Protein AF-0000000087348255 (afdb_homodimer)

Foldseek 3Di:
DDDPPPPVPDDPDDDFFADDDPVNVVVQVQQALFKKFKAWPDPDDDFDQVQVLVLCCVPLVADSVFKDWDQDDPPTGIMMGGNDSVSSVSCQPPQAQNGDTPNIGMHIDRDDPCPPHDDDDQQKKFKKKKFFDAPVCLDDVNVQVVVRRQAWGWDAKDDALARGMTMTIIRHNDPVSHDQKDKDKAWDPPPPPQPCPPDDPPPPPRPPPPPDPDTDIDITMIGMDTAKMWDQDDDPPPDDPPDCPPDPSSTDIGGADDDHPDGGPDDDDPPPVPDDPQPPSPVPNDDDDPDD/DDDPPPPVPDDPDDDFFADDDPVNVVVQVQQALFKKFKAWPDDDDDFDQVQVLVLCCVPLVADSVFKDWDQDDPPTGIMMGGNDSVSSVSCQPPQAQNGDTPNIGMHIDRDDPCPPHDDDDQQKKFKKKKFFDAPVCLDDVNVQVVVRRQAWGWDAKDDALARGMTMTIIRHNDPVSGDQKDKDKAWDPPPPPPPPPPDDPPPPDDPPPPPDPDTDIDITMIGMDTAKMFDQDDDPPPDDPPDCPDDPSPGDIGGADDDHPDGGPDDDDPPPVPDDPQPPSPVPNDDDDPDD

InterPro domains:
  IPR053253 Sexual differentiation modulator [PTHR33087] (2-284)

Solvent-accessible surface area (backbone atoms only — not comparable to full-atom values): 32099 Å² total; per-residue (Å²): 132,87,55,81,44,37,50,89,64,25,37,70,64,45,72,50,35,42,72,74,48,74,66,28,52,54,45,46,60,62,36,53,59,13,28,31,35,28,32,72,51,74,56,55,74,70,72,48,32,56,54,49,48,49,39,38,32,73,74,66,69,40,56,54,60,42,25,25,30,25,34,30,36,80,91,35,47,30,40,35,38,33,74,44,46,65,60,37,50,47,46,43,72,72,30,38,68,61,38,62,46,87,86,27,36,32,38,51,41,76,50,54,93,66,61,91,42,44,84,48,63,21,50,27,45,31,34,38,33,38,33,45,56,59,72,52,54,74,38,70,70,50,43,33,53,54,32,14,75,56,38,25,44,61,74,43,78,48,84,56,54,42,56,28,45,46,36,34,36,26,36,22,58,49,58,33,65,38,30,28,28,35,35,45,29,33,54,53,78,85,63,78,78,70,74,73,73,77,73,76,86,61,89,64,70,71,75,66,80,70,79,75,71,54,45,53,26,37,32,38,68,25,35,38,41,62,42,32,30,36,41,63,62,79,79,74,63,89,56,84,69,82,69,83,79,77,78,71,79,56,65,40,77,46,75,47,88,73,50,90,96,40,52,58,84,54,78,61,77,68,78,52,89,34,52,72,64,66,64,54,76,44,93,57,11,45,24,62,45,61,77,129,131,87,53,81,44,36,50,89,63,26,37,70,64,46,72,50,36,45,73,73,47,72,66,30,53,54,44,45,60,62,34,53,60,13,29,32,37,27,31,72,50,75,52,67,68,74,71,48,32,57,53,50,47,49,39,36,32,74,74,66,70,39,55,54,60,41,26,26,29,25,34,31,35,79,89,34,46,30,39,35,39,33,74,44,46,64,58,38,50,49,45,45,73,71,31,40,67,62,39,63,46,82,86,27,35,31,38,50,40,75,50,53,93,67,62,90,42,43,84,47,63,21,51,28,44,31,34,39,32,39,33,45,57,57,74,53,54,73,39,70,70,49,44,33,52,53,32,14,76,56,38,26,44,60,74,45,77,49,84,56,55,42,56,29,44,46,37,33,34,26,35,22,58,51,59,33,67,39,29,29,27,36,35,45,28,33,53,54,77,84,63,77,77,69,76,73,72,77,74,75,84,64,86,64,66,70,76,65,80,70,80,74,71,54,45,53,25,38,32,37,70,26,35,37,40,61,42,32,32,36,41,63,63,78,78,76,67,88,58,83,68,81,68,83,79,77,76,75,82,55,64,39,75,45,73,46,87,73,50,92,95,40,53,57,83,55,78,61,76,68,79,51,85,34,49,73,60,66,65,54,76,46,91,55,11,44,26,61,45,61,78,128

Sequence (584 aa):
MWRRGDPELRLEHGRCLLTRTRDMYALEGKLRGHALFTTVQGGRLPVSPAMLLAALESQCSVRSGDVKVEVTSPPADFFVRFRRNEDCTRVVVNYSHVLEVGGETIQFRRWHRGSFCEQSSLPFFTKLSFDGLPQEAWDRAFLGMLVNQLGGELIKCLKPDDRWCISVEAWMKDPNKVPKRYDVELSEPDEPMFCFCPESDDEISPPTPRERTEKRTVVHSIIIHVDWVVDDSPIIPEFPALRDYHDEDTTRLHTYATCNGTVDGTTPPVDQDGGRGFAGPSSQARAGALFYMWRRGDPELRLEHGRCLLTRTRDMYALEGKLRGHALFTTVQGGRLPVSPAMLLAALESQCSVRSGDVKVEVTSPPADFFVRFRRNEDCTRVVVNYSHVLEVGGETIQFRRWHRGSFCEQSSLPFFTKLSFDGLPQEAWDRAFLGMLVNQLGGELIKCLKPDDRWCISVEAWMKDPNKVPKRYDVELSEPDEPMFCFCPESDDEISPPTPRERTEKRTVVHSIIIHVDWVVDDSPIIPEFPALRDYHDEDTTRLHTYATCNGTVDGTTPPVDQDGGRGFAGPSSQARAGALFY

Structure (mmCIF, N/CA/C/O backbone):
data_AF-0000000087348255-model_v1
#
loop_
_entity.id
_entity.type
_entity.pdbx_description
1 polymer 'Uncharacterized protein'
#
loop_
_atom_site.group_PDB
_atom_site.id
_atom_site.type_symbol
_atom_site.label_atom_id
_atom_site.label_alt_id
_atom_site.label_comp_id
_atom_site.label_asym_id
_atom_site.label_entity_id
_atom_site.label_seq_id
_atom_site.pdbx_PDB_ins_code
_atom_site.Cartn_x
_atom_site.Cartn_y
_atom_site.Cartn_z
_atom_site.occupancy
_atom_site.B_iso_or_equiv
_atom_site.auth_seq_id
_atom_site.auth_comp_id
_atom_site.auth_asym_id
_atom_site.auth_atom_id
_atom_site.pdbx_PDB_model_num
ATOM 1 N N . MET A 1 1 ? 27.516 -14.484 14.203 1 68 1 MET A N 1
ATOM 2 C CA . MET A 1 1 ? 26.812 -13.203 14.234 1 68 1 MET A CA 1
ATOM 3 C C . MET A 1 1 ? 25.781 -13.117 13.117 1 68 1 MET A C 1
ATOM 5 O O . MET A 1 1 ? 26.031 -13.57 12 1 68 1 MET A O 1
ATOM 9 N N . TRP A 1 2 ? 24.594 -12.82 13.391 1 81.38 2 TRP A N 1
ATOM 10 C CA . TRP A 1 2 ? 23.516 -12.812 12.414 1 81.38 2 TRP A CA 1
ATOM 11 C C . TRP A 1 2 ? 23.641 -11.625 11.469 1 81.38 2 TRP A C 1
ATOM 13 O O . TRP A 1 2 ? 24.016 -10.531 11.891 1 81.38 2 TRP A O 1
ATOM 23 N N . ARG A 1 3 ? 23.562 -12.023 10.32 1 85.69 3 ARG A N 1
ATOM 24 C CA . ARG A 1 3 ? 23.578 -11.016 9.258 1 85.69 3 ARG A CA 1
ATOM 25 C C . ARG A 1 3 ? 22.172 -10.469 9.008 1 85.69 3 ARG A C 1
ATOM 27 O O . ARG A 1 3 ? 21.172 -11.148 9.258 1 85.69 3 ARG A O 1
ATOM 34 N N . ARG A 1 4 ? 22.094 -9.227 8.562 1 89.12 4 ARG A N 1
ATOM 35 C CA . ARG A 1 4 ? 20.828 -8.625 8.18 1 89.12 4 ARG A CA 1
ATOM 36 C C . ARG A 1 4 ? 20.172 -9.414 7.055 1 89.12 4 ARG A C 1
ATOM 38 O O . ARG A 1 4 ? 20.781 -9.664 6.02 1 89.12 4 ARG A O 1
ATOM 45 N N . GLY A 1 5 ? 18.969 -9.883 7.324 1 90.38 5 GLY A N 1
ATOM 46 C CA . GLY A 1 5 ? 18.266 -10.633 6.301 1 90.38 5 GLY A CA 1
ATOM 47 C C . GLY A 1 5 ? 18.328 -12.133 6.52 1 90.38 5 GLY A C 1
ATOM 48 O O . GLY A 1 5 ? 17.672 -12.898 5.805 1 90.38 5 GLY A O 1
ATOM 49 N N . ASP A 1 6 ? 19.078 -12.562 7.504 1 93.5 6 ASP A N 1
ATOM 50 C CA . ASP A 1 6 ? 19.141 -13.992 7.809 1 93.5 6 ASP A CA 1
ATOM 51 C C . ASP A 1 6 ? 17.766 -14.547 8.117 1 93.5 6 ASP A C 1
ATOM 53 O O . ASP A 1 6 ? 17 -13.938 8.867 1 93.5 6 ASP A O 1
ATOM 57 N N . PRO A 1 7 ? 17.469 -15.688 7.59 1 93.5 7 PRO A N 1
ATOM 58 C CA . PRO A 1 7 ? 16.125 -16.25 7.785 1 93.5 7 PRO A CA 1
ATOM 59 C C . PRO A 1 7 ? 15.773 -16.422 9.258 1 93.5 7 PRO A C 1
ATOM 61 O O . PRO A 1 7 ? 14.609 -16.297 9.633 1 93.5 7 PRO A O 1
ATOM 64 N N . GLU A 1 8 ? 16.719 -16.688 10.133 1 92.44 8 GLU A N 1
ATOM 65 C CA . GLU A 1 8 ? 16.484 -16.906 11.555 1 92.44 8 GLU A CA 1
ATOM 66 C C . GLU A 1 8 ? 15.953 -15.648 12.227 1 92.44 8 GLU A C 1
ATOM 68 O O . GLU A 1 8 ? 15.273 -15.727 13.25 1 92.44 8 GLU A O 1
ATOM 73 N N . LEU A 1 9 ? 16.266 -14.547 11.656 1 93.62 9 LEU A N 1
ATOM 74 C CA . LEU A 1 9 ? 15.883 -13.266 12.258 1 93.62 9 LEU A CA 1
ATOM 75 C C . LEU A 1 9 ? 14.57 -12.758 11.672 1 93.62 9 LEU A C 1
ATOM 77 O O . LEU A 1 9 ? 13.992 -11.797 12.18 1 93.62 9 LEU A O 1
ATOM 81 N N . ARG A 1 10 ? 14.102 -13.422 10.656 1 95.81 10 ARG A N 1
ATOM 82 C CA . ARG A 1 10 ? 12.922 -12.93 9.953 1 95.81 10 ARG A CA 1
ATOM 83 C C . ARG A 1 10 ? 11.648 -13.5 10.547 1 95.81 10 ARG A C 1
ATOM 85 O O . ARG A 1 10 ? 11.672 -14.555 11.188 1 95.81 10 ARG A O 1
ATOM 92 N N . LEU A 1 11 ? 10.586 -12.75 10.328 1 94.88 11 LEU A N 1
ATOM 93 C CA . LEU A 1 11 ? 9.281 -13.203 10.773 1 94.88 11 LEU A CA 1
ATOM 94 C C . LEU A 1 11 ? 8.852 -14.461 10.016 1 94.88 11 LEU A C 1
ATOM 96 O O . LEU A 1 11 ? 9.102 -14.578 8.812 1 94.88 11 LEU A O 1
ATOM 100 N N . GLU A 1 12 ? 8.172 -15.375 10.703 1 96.31 12 GLU A N 1
ATOM 101 C CA . GLU A 1 12 ? 7.703 -16.594 10.062 1 96.31 12 GLU A CA 1
ATOM 102 C C . GLU A 1 12 ? 6.566 -16.312 9.086 1 96.31 12 GLU A C 1
ATOM 104 O O . GLU A 1 12 ? 6.496 -16.922 8.016 1 96.31 12 GLU A O 1
ATOM 109 N N . HIS A 1 13 ? 5.738 -15.43 9.555 1 97.44 13 HIS A N 1
ATOM 110 C CA . HIS A 1 13 ? 4.531 -15.203 8.766 1 97.44 13 HIS A CA 1
ATOM 111 C C . HIS A 1 13 ? 4.09 -13.75 8.828 1 97.44 13 HIS A C 1
ATOM 113 O O . HIS A 1 13 ? 4.285 -13.078 9.852 1 97.44 13 HIS A O 1
ATOM 119 N N . GLY A 1 14 ? 3.607 -13.203 7.711 1 97.38 14 GLY A N 1
ATOM 120 C CA . GLY A 1 14 ? 2.979 -11.891 7.629 1 97.38 14 GLY A CA 1
ATOM 121 C C . GLY A 1 14 ? 1.761 -11.867 6.727 1 97.38 14 GLY A C 1
ATOM 122 O O . GLY A 1 14 ? 1.389 -12.898 6.148 1 97.38 14 GLY A O 1
ATOM 123 N N . ARG A 1 15 ? 1.073 -10.758 6.719 1 97.12 15 ARG A N 1
ATOM 124 C CA . ARG A 1 15 ? -0.102 -10.594 5.867 1 97.12 15 ARG A CA 1
ATOM 125 C C . ARG A 1 15 ? -0.273 -9.148 5.434 1 97.12 15 ARG A C 1
ATOM 127 O O . ARG A 1 15 ? 0.181 -8.227 6.117 1 97.12 15 ARG A O 1
ATOM 134 N N . CYS A 1 16 ? -0.85 -9.023 4.309 1 97.94 16 CYS A N 1
ATOM 135 C CA . CYS A 1 16 ? -1.192 -7.688 3.844 1 97.94 16 CYS A CA 1
ATOM 136 C C . CYS A 1 16 ? -2.459 -7.707 2.998 1 97.94 16 CYS A C 1
ATOM 138 O O . CYS A 1 16 ? -2.918 -8.773 2.59 1 97.94 16 CYS A O 1
ATOM 140 N N . LEU A 1 17 ? -3.072 -6.582 2.879 1 97.88 17 LEU A N 1
ATOM 141 C CA . LEU A 1 17 ? -4.207 -6.363 1.986 1 97.88 17 LEU A CA 1
ATOM 142 C C . LEU A 1 17 ? -3.861 -5.332 0.917 1 97.88 17 LEU A C 1
ATOM 144 O O . LEU A 1 17 ? -3.318 -4.27 1.226 1 97.88 17 LEU A O 1
ATOM 148 N N . LEU A 1 18 ? -4.109 -5.68 -0.276 1 97.62 18 LEU A N 1
ATOM 149 C CA . LEU A 1 18 ? -3.844 -4.77 -1.383 1 97.62 18 LEU A CA 1
ATOM 150 C C . LEU A 1 18 ? -5.039 -4.695 -2.326 1 97.62 18 LEU A C 1
ATOM 152 O O . LEU A 1 18 ? -5.812 -5.648 -2.43 1 97.62 18 LEU A O 1
ATOM 156 N N . THR A 1 19 ? -5.117 -3.572 -2.945 1 95.31 19 THR A N 1
ATOM 157 C CA . THR A 1 19 ? -6.141 -3.381 -3.967 1 95.31 19 THR A CA 1
ATOM 158 C C . THR A 1 19 ? -5.594 -3.715 -5.352 1 95.31 19 THR A C 1
ATOM 160 O O . THR A 1 19 ? -4.434 -3.416 -5.656 1 95.31 19 THR A O 1
ATOM 163 N N . ARG A 1 20 ? -6.449 -4.246 -6.16 1 93.94 20 ARG A N 1
ATOM 164 C CA . ARG A 1 20 ? -6.07 -4.562 -7.531 1 93.94 20 ARG A CA 1
ATOM 165 C C . ARG A 1 20 ? -5.777 -3.295 -8.328 1 93.94 20 ARG A C 1
ATOM 167 O O . ARG A 1 20 ? -6.484 -2.295 -8.188 1 93.94 20 ARG A O 1
ATOM 174 N N . THR A 1 21 ? -4.77 -3.369 -9.133 1 93.19 21 THR A N 1
ATOM 175 C CA . THR A 1 21 ? -4.414 -2.244 -9.984 1 93.19 21 THR A CA 1
ATOM 176 C C . THR A 1 21 ? -5.148 -2.328 -11.32 1 93.19 21 THR A C 1
ATOM 178 O O . THR A 1 21 ? -5.715 -3.371 -11.664 1 93.19 21 THR A O 1
ATOM 181 N N . ARG A 1 22 ? -5.105 -1.257 -12.039 1 90.94 22 ARG A N 1
ATOM 182 C CA . ARG A 1 22 ? -5.707 -1.23 -13.367 1 90.94 22 ARG A CA 1
ATOM 183 C C . ARG A 1 22 ? -5.043 -2.242 -14.289 1 90.94 22 ARG A C 1
ATOM 185 O O . ARG A 1 22 ? -5.719 -2.92 -15.07 1 90.94 22 ARG A O 1
ATOM 192 N N . ASP A 1 23 ? -3.736 -2.381 -14.227 1 92.75 23 ASP A N 1
ATOM 193 C CA . ASP A 1 23 ? -2.994 -3.299 -15.086 1 92.75 23 ASP A CA 1
ATOM 194 C C . ASP A 1 23 ? -3.316 -4.754 -14.742 1 92.75 23 ASP A C 1
ATOM 196 O O . ASP A 1 23 ? -3.346 -5.609 -15.625 1 92.75 23 ASP A O 1
ATOM 200 N N . MET A 1 24 ? -3.551 -4.984 -13.5 1 93.19 24 MET A N 1
ATOM 201 C CA . MET A 1 24 ? -3.959 -6.328 -13.102 1 93.19 24 MET A CA 1
ATOM 202 C C . MET A 1 24 ? -5.281 -6.711 -13.758 1 93.19 24 MET A C 1
ATOM 204 O O . MET A 1 24 ? -5.418 -7.816 -14.289 1 93.19 24 MET A O 1
ATOM 208 N N . TYR A 1 25 ? -6.184 -5.727 -13.734 1 91.25 25 TYR A N 1
ATOM 209 C CA . TYR A 1 25 ? -7.48 -5.984 -14.352 1 91.25 25 TYR A CA 1
ATOM 210 C C . TYR A 1 25 ? -7.332 -6.242 -15.852 1 91.25 25 TYR A C 1
ATOM 212 O O . TYR A 1 25 ? -7.98 -7.137 -16.391 1 91.25 25 TYR A O 1
ATOM 220 N N . ALA A 1 26 ? -6.551 -5.484 -16.438 1 93.19 26 ALA A N 1
ATOM 221 C CA . ALA A 1 26 ? -6.324 -5.645 -17.875 1 93.19 26 ALA A CA 1
ATOM 222 C C . ALA A 1 26 ? -5.758 -7.027 -18.188 1 93.19 26 ALA A C 1
ATOM 224 O O . ALA A 1 26 ? -6.227 -7.699 -19.109 1 93.19 26 ALA A O 1
ATOM 225 N N . LEU A 1 27 ? -4.812 -7.414 -17.422 1 93.56 27 LEU A N 1
ATOM 226 C CA . LEU A 1 27 ? -4.195 -8.719 -17.656 1 93.56 27 LEU A CA 1
ATOM 227 C C . LEU A 1 27 ? -5.184 -9.844 -17.359 1 93.56 27 LEU A C 1
ATOM 229 O O . LEU A 1 27 ? -5.219 -10.844 -18.094 1 93.56 27 LEU A O 1
ATOM 233 N N . GLU A 1 28 ? -5.902 -9.648 -16.328 1 92.5 28 GLU A N 1
ATOM 234 C CA . GLU A 1 28 ? -6.926 -10.641 -16.016 1 92.5 28 GLU A CA 1
ATOM 235 C C . GLU A 1 28 ? -7.906 -10.812 -17.172 1 92.5 28 GLU A C 1
ATOM 237 O O . GLU A 1 28 ? -8.32 -11.93 -17.469 1 92.5 28 GLU A O 1
ATOM 242 N N . GLY A 1 29 ? -8.25 -9.719 -17.75 1 91.19 29 GLY A N 1
ATOM 243 C CA . GLY A 1 29 ? -9.109 -9.766 -18.922 1 91.19 29 GLY A CA 1
ATOM 244 C C . GLY A 1 29 ? -8.508 -10.562 -20.062 1 91.19 29 GLY A C 1
ATOM 245 O O . GLY A 1 29 ? -9.211 -11.305 -20.75 1 91.19 29 GLY A O 1
ATOM 246 N N . LYS A 1 30 ? -7.238 -10.492 -20.188 1 92.19 30 LYS A N 1
ATOM 247 C CA . LYS A 1 30 ? -6.539 -11.195 -21.266 1 92.19 30 LYS A CA 1
ATOM 248 C C . LYS A 1 30 ? -6.402 -12.68 -20.953 1 92.19 30 LYS A C 1
ATOM 250 O O . LYS A 1 30 ? -6.363 -13.508 -21.859 1 92.19 30 LYS A O 1
ATOM 255 N N . LEU A 1 31 ? -6.309 -12.969 -19.703 1 94.12 31 LEU A N 1
ATOM 256 C CA . LEU A 1 31 ? -6.098 -14.359 -19.297 1 94.12 31 LEU A CA 1
ATOM 257 C C . LEU A 1 31 ? -7.41 -15.133 -19.312 1 94.12 31 LEU A C 1
ATOM 259 O O . LEU A 1 31 ? -7.418 -16.344 -19.547 1 94.12 31 LEU A O 1
ATOM 263 N N . ARG A 1 32 ? -8.422 -14.375 -19.078 1 93.25 32 ARG A N 1
ATOM 264 C CA . ARG A 1 32 ? -9.734 -15.023 -19.031 1 93.25 32 ARG A CA 1
ATOM 265 C C . ARG A 1 32 ? -10.062 -15.711 -20.344 1 93.25 32 ARG A C 1
ATOM 267 O O . ARG A 1 32 ? -10.141 -15.062 -21.391 1 93.25 32 ARG A O 1
ATOM 274 N N . GLY A 1 33 ? -10.188 -16.969 -20.281 1 94.38 33 GLY A N 1
ATOM 275 C CA . GLY A 1 33 ? -10.547 -17.75 -21.453 1 94.38 33 GLY A CA 1
ATOM 276 C C . GLY A 1 33 ? -9.344 -18.141 -22.312 1 94.38 33 GLY A C 1
ATOM 277 O O . GLY A 1 33 ? -9.484 -18.875 -23.281 1 94.38 33 GLY A O 1
ATOM 278 N N . HIS A 1 34 ? -8.164 -17.672 -21.922 1 96.5 34 HIS A N 1
ATOM 279 C CA . HIS A 1 34 ? -7.016 -17.891 -22.781 1 96.5 34 HIS A CA 1
ATOM 280 C C . HIS A 1 34 ? -5.887 -18.594 -22.047 1 96.5 34 HIS A C 1
ATOM 282 O O . HIS A 1 34 ? -4.828 -18.859 -22.625 1 96.5 34 HIS A O 1
ATOM 288 N N . ALA A 1 35 ? -6.137 -18.891 -20.828 1 96.75 35 ALA A N 1
ATOM 289 C CA . ALA A 1 35 ? -5.031 -19.422 -20.047 1 96.75 35 ALA A CA 1
ATOM 290 C C . ALA A 1 35 ? -5.461 -20.672 -19.266 1 96.75 35 ALA A C 1
ATOM 292 O O . ALA A 1 35 ? -6.609 -20.766 -18.828 1 96.75 35 ALA A O 1
ATOM 293 N N . LEU A 1 36 ? -4.52 -21.578 -19.109 1 96.81 36 LEU A N 1
ATOM 294 C CA . LEU A 1 36 ? -4.734 -22.812 -18.359 1 96.81 36 LEU A CA 1
ATOM 295 C C . LEU A 1 36 ? -3.586 -23.062 -17.391 1 96.81 36 LEU A C 1
ATOM 297 O O . LEU A 1 36 ? -2.43 -22.766 -17.688 1 96.81 36 LEU A O 1
ATOM 301 N N . PHE A 1 37 ? -3.959 -23.562 -16.266 1 95 37 PHE A N 1
ATOM 302 C CA . PHE A 1 37 ? -2.988 -24.234 -15.414 1 95 37 PHE A CA 1
ATOM 303 C C . PHE A 1 37 ? -2.893 -25.703 -15.758 1 95 37 PHE A C 1
ATOM 305 O O . PHE A 1 37 ? -3.906 -26.359 -16.031 1 95 37 PHE A O 1
ATOM 312 N N . THR A 1 38 ? -1.688 -26.172 -15.734 1 93.88 38 THR A N 1
ATOM 313 C CA . THR A 1 38 ? -1.457 -27.562 -16.109 1 93.88 38 THR A CA 1
ATOM 314 C C . THR A 1 38 ? -0.727 -28.312 -14.992 1 93.88 38 THR A C 1
ATOM 316 O O . THR A 1 38 ? 0.254 -27.812 -14.438 1 93.88 38 THR A O 1
ATOM 319 N N . THR A 1 39 ? -1.185 -29.453 -14.734 1 91.25 39 THR A N 1
ATOM 320 C CA . THR A 1 39 ? -0.544 -30.312 -13.742 1 91.25 39 THR A CA 1
ATOM 321 C C . THR A 1 39 ? -0.208 -31.672 -14.352 1 91.25 39 THR A C 1
ATOM 323 O O . THR A 1 39 ? -1.028 -32.25 -15.062 1 91.25 39 THR A O 1
ATOM 326 N N . VAL A 1 40 ? 0.977 -32.031 -14.203 1 89.56 40 VAL A N 1
ATOM 327 C CA . VAL A 1 40 ? 1.396 -33.375 -14.633 1 89.56 40 VAL A CA 1
ATOM 328 C C . VAL A 1 40 ? 0.981 -34.406 -13.586 1 89.56 40 VAL A C 1
ATOM 330 O O . VAL A 1 40 ? 1.342 -34.281 -12.414 1 89.56 40 VAL A O 1
ATOM 333 N N . GLN A 1 41 ? 0.091 -35.281 -14.164 1 83.75 41 GLN A N 1
ATOM 334 C CA . GLN A 1 41 ? -0.429 -36.312 -13.25 1 83.75 41 GLN A CA 1
ATOM 335 C C . GLN A 1 41 ? 0.551 -37.469 -13.109 1 83.75 41 GLN A C 1
ATOM 337 O O . GLN A 1 41 ? 1.088 -37.969 -14.102 1 83.75 41 GLN A O 1
ATOM 342 N N . GLY A 1 42 ? 1.084 -37.688 -11.898 1 70.56 42 GLY A N 1
ATOM 343 C CA . GLY A 1 42 ? 1.954 -38.812 -11.633 1 70.56 42 GLY A CA 1
ATOM 344 C C . GLY A 1 42 ? 3.33 -38.406 -11.141 1 70.56 42 GLY A C 1
ATOM 345 O O . GLY A 1 42 ? 3.578 -37.219 -10.875 1 70.56 42 GLY A O 1
ATOM 346 N N . GLY A 1 43 ? 4.074 -39.188 -10.609 1 60.56 43 GLY A N 1
ATOM 347 C CA . GLY A 1 43 ? 5.285 -39.031 -9.812 1 60.56 43 GLY A CA 1
ATOM 348 C C . GLY A 1 43 ? 6.508 -38.719 -10.656 1 60.56 43 GLY A C 1
ATOM 349 O O . GLY A 1 43 ? 7.352 -37.906 -10.242 1 60.56 43 GLY A O 1
ATOM 350 N N . ARG A 1 44 ? 6.918 -39.344 -11.695 1 54.28 44 ARG A N 1
ATOM 351 C CA . ARG A 1 44 ? 8.336 -39.594 -11.906 1 54.28 44 ARG A CA 1
ATOM 352 C C . ARG A 1 44 ? 8.906 -38.688 -12.992 1 54.28 44 ARG A C 1
ATOM 354 O O . ARG A 1 44 ? 10.031 -38.188 -12.852 1 54.28 44 ARG A O 1
ATOM 361 N N . LEU A 1 45 ? 8.57 -38.719 -14.43 1 58.53 45 LEU A N 1
ATOM 362 C CA . LEU A 1 45 ? 9.508 -38.188 -15.422 1 58.53 45 LEU A CA 1
ATOM 363 C C . LEU A 1 45 ? 9.328 -36.688 -15.609 1 58.53 45 LEU A C 1
ATOM 365 O O . LEU A 1 45 ? 8.219 -36.188 -15.5 1 58.53 45 LEU A O 1
ATOM 369 N N . PRO A 1 46 ? 10.422 -36.031 -15.633 1 75.69 46 PRO A N 1
ATOM 370 C CA . PRO A 1 46 ? 10.422 -34.562 -15.805 1 75.69 46 PRO A CA 1
ATOM 371 C C . PRO A 1 46 ? 9.805 -34.125 -17.141 1 75.69 46 PRO A C 1
ATOM 373 O O . PRO A 1 46 ? 10.156 -34.656 -18.188 1 75.69 46 PRO A O 1
ATOM 376 N N . VAL A 1 47 ? 8.633 -33.656 -17.219 1 83.69 47 VAL A N 1
ATOM 377 C CA . VAL A 1 47 ? 8.016 -33.031 -18.375 1 83.69 47 VAL A CA 1
ATOM 378 C C . VAL A 1 47 ? 8.508 -31.578 -18.516 1 83.69 47 VAL A C 1
ATOM 380 O O . VAL A 1 47 ? 8.367 -30.781 -17.594 1 83.69 47 VAL A O 1
ATOM 383 N N . SER A 1 48 ? 9.164 -31.297 -19.641 1 86.38 48 SER A N 1
ATOM 384 C CA . SER A 1 48 ? 9.633 -29.938 -19.891 1 86.38 48 SER A CA 1
ATOM 385 C C . SER A 1 48 ? 8.586 -29.125 -20.641 1 86.38 48 SER A C 1
ATOM 387 O O . SER A 1 48 ? 7.68 -29.688 -21.266 1 86.38 48 SER A O 1
ATOM 389 N N . PRO A 1 49 ? 8.734 -27.859 -20.625 1 90.44 49 PRO A N 1
ATOM 390 C CA . PRO A 1 49 ? 7.828 -27.016 -21.422 1 90.44 49 PRO A CA 1
ATOM 391 C C . PRO A 1 49 ? 7.867 -27.359 -22.906 1 90.44 49 PRO A C 1
ATOM 393 O O . PRO A 1 49 ? 6.832 -27.344 -23.578 1 90.44 49 PRO A O 1
ATOM 396 N N . ALA A 1 50 ? 9.008 -27.656 -23.406 1 89.69 50 ALA A N 1
ATOM 397 C CA . ALA A 1 50 ? 9.156 -28 -24.812 1 89.69 50 ALA A CA 1
ATOM 398 C C . ALA A 1 50 ? 8.375 -29.281 -25.156 1 89.69 50 ALA A C 1
ATOM 400 O O . ALA A 1 50 ? 7.777 -29.375 -26.219 1 89.69 50 ALA A O 1
ATOM 401 N N . MET A 1 51 ? 8.422 -30.25 -24.266 1 90.75 51 MET A N 1
ATOM 402 C CA . MET A 1 51 ? 7.691 -31.5 -24.469 1 90.75 51 MET A CA 1
ATOM 403 C C . MET A 1 51 ? 6.188 -31.25 -24.5 1 90.75 51 MET A C 1
ATOM 405 O O . MET A 1 51 ? 5.484 -31.781 -25.359 1 90.75 51 MET A O 1
ATOM 409 N N . LEU A 1 52 ? 5.758 -30.438 -23.578 1 93 52 LEU A N 1
ATOM 410 C CA . LEU A 1 52 ? 4.336 -30.125 -23.547 1 93 52 LEU A CA 1
ATOM 411 C C . LEU A 1 52 ? 3.916 -29.359 -24.797 1 93 52 LEU A C 1
ATOM 413 O O . LEU A 1 52 ? 2.857 -29.625 -25.375 1 93 52 LEU A O 1
ATOM 417 N N . LEU A 1 53 ? 4.75 -28.453 -25.219 1 94 53 LEU A N 1
ATOM 418 C CA . LEU A 1 53 ? 4.477 -27.688 -26.422 1 94 53 LEU A CA 1
ATOM 419 C C . LEU A 1 53 ? 4.348 -28.594 -27.625 1 94 53 LEU A C 1
ATOM 421 O O . LEU A 1 53 ? 3.42 -28.453 -28.438 1 94 53 LEU A O 1
ATOM 425 N N . ALA A 1 54 ? 5.211 -29.484 -27.734 1 94.56 54 ALA A N 1
ATOM 426 C CA . ALA A 1 54 ? 5.199 -30.422 -28.844 1 94.56 54 ALA A CA 1
ATOM 427 C C . ALA A 1 54 ? 3.934 -31.266 -28.828 1 94.56 54 ALA A C 1
ATOM 429 O O . ALA A 1 54 ? 3.354 -31.547 -29.891 1 94.56 54 ALA A O 1
ATOM 430 N N . ALA A 1 55 ? 3.596 -31.672 -27.688 1 95.12 55 ALA A N 1
ATOM 431 C CA . ALA A 1 55 ? 2.383 -32.469 -27.562 1 95.12 55 ALA A CA 1
ATOM 432 C C . ALA A 1 55 ? 1.146 -31.672 -27.938 1 95.12 55 ALA A C 1
ATOM 434 O O . ALA A 1 55 ? 0.237 -32.188 -28.594 1 95.12 55 ALA A O 1
ATOM 435 N N . LEU A 1 56 ? 1.107 -30.438 -27.547 1 96.06 56 LEU A N 1
ATOM 436 C CA . LEU A 1 56 ? -0.016 -29.578 -27.906 1 96.06 56 LEU A CA 1
ATOM 437 C C . LEU A 1 56 ? -0.113 -29.422 -29.406 1 96.06 56 LEU A C 1
ATOM 439 O O . LEU A 1 56 ? -1.213 -29.406 -29.969 1 96.06 56 LEU A O 1
ATOM 443 N N . GLU A 1 57 ? 1.018 -29.281 -30 1 95.44 57 GLU A N 1
ATOM 444 C CA . GLU A 1 57 ? 1.058 -29.109 -31.453 1 95.44 57 GLU A CA 1
ATOM 445 C C . GLU A 1 57 ? 0.649 -30.391 -32.188 1 95.44 57 GLU A C 1
ATOM 447 O O . GLU A 1 57 ? -0.202 -30.359 -33.062 1 95.44 57 GLU A O 1
ATOM 452 N N . SER A 1 58 ? 1.153 -31.531 -31.75 1 95.06 58 SER A N 1
ATOM 453 C CA . SER A 1 58 ? 0.985 -32.781 -32.469 1 95.06 58 SER A CA 1
ATOM 454 C C . SER A 1 58 ? -0.351 -33.438 -32.156 1 95.06 58 SER A C 1
ATOM 456 O O . SER A 1 58 ? -1.002 -34 -33.031 1 95.06 58 SER A O 1
ATOM 458 N N . GLN A 1 59 ? -0.723 -33.312 -30.953 1 94.88 59 GLN A N 1
ATOM 459 C CA . GLN A 1 59 ? -1.885 -34.094 -30.531 1 94.88 59 GLN A CA 1
ATOM 460 C C . GLN A 1 59 ? -3.131 -33.219 -30.453 1 94.88 59 GLN A C 1
ATOM 462 O O . GLN A 1 59 ? -4.25 -33.688 -30.641 1 94.88 59 GLN A O 1
ATOM 467 N N . CYS A 1 60 ? -2.951 -31.953 -30.141 1 95.5 60 CYS A N 1
ATOM 468 C CA . CYS A 1 60 ? -4.105 -31.094 -29.938 1 95.5 60 CYS A CA 1
ATOM 469 C C . CYS A 1 60 ? -4.273 -30.125 -31.109 1 95.5 60 CYS A C 1
ATOM 471 O O . CYS A 1 60 ? -5.199 -29.312 -31.109 1 95.5 60 CYS A O 1
ATOM 473 N N . SER A 1 61 ? -3.342 -30.062 -32.031 1 94.25 61 SER A N 1
ATOM 474 C CA . SER A 1 61 ? -3.398 -29.25 -33.25 1 94.25 61 SER A CA 1
ATOM 475 C C . SER A 1 61 ? -3.324 -27.766 -32.906 1 94.25 61 SER A C 1
ATOM 477 O O . SER A 1 61 ? -4.062 -26.953 -33.5 1 94.25 61 SER A O 1
ATOM 479 N N . VAL A 1 62 ? -2.596 -27.422 -31.922 1 95.38 62 VAL A N 1
ATOM 480 C CA . VAL A 1 62 ? -2.346 -26.031 -31.609 1 95.38 62 VAL A CA 1
ATOM 481 C C . VAL A 1 62 ? -0.977 -25.609 -32.125 1 95.38 62 VAL A C 1
ATOM 483 O O . VAL A 1 62 ? 0.034 -26.25 -31.844 1 95.38 62 VAL A O 1
ATOM 486 N N . ARG A 1 63 ? -0.953 -24.547 -32.938 1 93.31 63 ARG A N 1
ATOM 487 C CA . ARG A 1 63 ? 0.315 -24.094 -33.5 1 93.31 63 ARG A CA 1
ATOM 488 C C . ARG A 1 63 ? 1.239 -23.562 -32.406 1 93.31 63 ARG A C 1
ATOM 490 O O . ARG A 1 63 ? 0.793 -22.875 -31.5 1 93.31 63 ARG A O 1
ATOM 497 N N . SER A 1 64 ? 2.465 -23.922 -32.531 1 91.25 64 SER A N 1
ATOM 498 C CA . SER A 1 64 ? 3.455 -23.516 -31.531 1 91.25 64 SER A CA 1
ATOM 499 C C . SER A 1 64 ? 3.516 -22 -31.406 1 91.25 64 SER A C 1
ATOM 501 O O . SER A 1 64 ? 3.816 -21.469 -30.328 1 91.25 64 SER A O 1
ATOM 503 N N . GLY A 1 65 ? 3.182 -21.328 -32.469 1 91.38 65 GLY A N 1
ATOM 504 C CA . GLY A 1 65 ? 3.191 -19.859 -32.438 1 91.38 65 GLY A CA 1
ATOM 505 C C . GLY A 1 65 ? 1.985 -19.281 -31.719 1 91.38 65 GLY A C 1
ATOM 506 O O . GLY A 1 65 ? 1.979 -18.094 -31.391 1 91.38 65 GLY A O 1
ATOM 507 N N . ASP A 1 66 ? 1.006 -20.109 -31.438 1 94.5 66 ASP A N 1
ATOM 508 C CA . ASP A 1 66 ? -0.254 -19.641 -30.875 1 94.5 66 ASP A CA 1
ATOM 509 C C . ASP A 1 66 ? -0.392 -20.062 -29.406 1 94.5 66 ASP A C 1
ATOM 511 O O . ASP A 1 66 ? -1.473 -19.953 -28.828 1 94.5 66 ASP A O 1
ATOM 515 N N . VAL A 1 67 ? 0.674 -20.578 -28.875 1 95.69 67 VAL A N 1
ATOM 516 C CA . VAL A 1 67 ? 0.61 -21.047 -27.5 1 95.69 67 VAL A CA 1
ATOM 517 C C . VAL A 1 67 ? 1.959 -20.828 -26.812 1 95.69 67 VAL A C 1
ATOM 519 O O . VAL A 1 67 ? 3.006 -20.859 -27.469 1 95.69 67 VAL A O 1
ATOM 522 N N . LYS A 1 68 ? 1.921 -20.453 -25.578 1 93.56 68 LYS A N 1
ATOM 523 C CA . LYS A 1 68 ? 3.109 -20.312 -24.75 1 93.56 68 LYS A CA 1
ATOM 524 C C . LYS A 1 68 ? 3.002 -21.156 -23.484 1 93.56 68 LYS A C 1
ATOM 526 O O . LYS A 1 68 ? 1.972 -21.141 -22.797 1 93.56 68 LYS A O 1
ATOM 531 N N . VAL A 1 69 ? 3.998 -21.891 -23.219 1 92.62 69 VAL A N 1
ATOM 532 C CA . VAL A 1 69 ? 4.062 -22.734 -22.031 1 92.62 69 VAL A CA 1
ATOM 533 C C . VAL A 1 69 ? 5.176 -22.25 -21.109 1 92.62 69 VAL A C 1
ATOM 535 O O . VAL A 1 69 ? 6.324 -22.109 -21.531 1 92.62 69 VAL A O 1
ATOM 538 N N . GLU A 1 70 ? 4.84 -22.016 -19.891 1 90.31 70 GLU A N 1
ATOM 539 C CA . GLU A 1 70 ? 5.816 -21.562 -18.906 1 90.31 70 GLU A CA 1
ATOM 540 C C . GLU A 1 70 ? 5.684 -22.328 -17.594 1 90.31 70 GLU A C 1
ATOM 542 O O . GLU A 1 70 ? 4.574 -22.656 -17.172 1 90.31 70 GLU A O 1
ATOM 547 N N . VAL A 1 71 ? 6.809 -22.594 -17 1 88.12 71 VAL A N 1
ATOM 548 C CA . VAL A 1 71 ? 6.793 -23.234 -15.688 1 88.12 71 VAL A CA 1
ATOM 549 C C . VAL A 1 71 ? 6.188 -22.266 -14.664 1 88.12 71 VAL A C 1
ATOM 551 O O . VAL A 1 71 ? 6.461 -21.062 -14.688 1 88.12 71 VAL A O 1
ATOM 554 N N . THR A 1 72 ? 5.359 -22.797 -13.758 1 89.12 72 THR A N 1
ATOM 555 C CA . THR A 1 72 ? 4.734 -21.953 -12.734 1 89.12 72 THR A CA 1
ATOM 556 C C . THR A 1 72 ? 4.879 -22.594 -11.359 1 89.12 72 THR A C 1
ATOM 558 O O . THR A 1 72 ? 5.492 -23.656 -11.219 1 89.12 72 THR A O 1
ATOM 561 N N . SER A 1 73 ? 4.434 -21.875 -10.367 1 84.5 73 SER A N 1
ATOM 562 C CA . SER A 1 73 ? 4.562 -22.344 -8.992 1 84.5 73 SER A CA 1
ATOM 563 C C . SER A 1 73 ? 3.496 -23.375 -8.656 1 84.5 73 SER A C 1
ATOM 565 O O . SER A 1 73 ? 2.418 -23.375 -9.258 1 84.5 73 SER A O 1
ATOM 567 N N . PRO A 1 74 ? 3.896 -24.266 -7.672 1 83 74 PRO A N 1
ATOM 568 C CA . PRO A 1 74 ? 2.861 -25.188 -7.188 1 83 74 PRO A CA 1
ATOM 569 C C . PRO A 1 74 ? 1.596 -24.469 -6.738 1 83 74 PRO A C 1
ATOM 571 O O . PRO A 1 74 ? 1.664 -23.312 -6.273 1 83 74 PRO A O 1
ATOM 574 N N . PRO A 1 75 ? 0.491 -25.156 -6.934 1 84.31 75 PRO A N 1
ATOM 575 C CA . PRO A 1 75 ? 0.314 -26.594 -7.207 1 84.31 75 PRO A CA 1
ATOM 576 C C . PRO A 1 75 ? 0.361 -26.906 -8.695 1 84.31 75 PRO A C 1
ATOM 578 O O . PRO A 1 75 ? 0.294 -28.078 -9.078 1 84.31 75 PRO A O 1
ATOM 581 N N . ALA A 1 76 ? 0.335 -26 -9.531 1 88.56 76 ALA A N 1
ATOM 582 C CA . ALA A 1 76 ? 0.433 -26.281 -10.961 1 88.56 76 ALA A CA 1
ATOM 583 C C . ALA A 1 76 ? 1.89 -26.406 -11.391 1 88.56 76 ALA A C 1
ATOM 585 O O . ALA A 1 76 ? 2.795 -25.938 -10.695 1 88.56 76 ALA A O 1
ATOM 586 N N . ASP A 1 77 ? 2.039 -27.031 -12.539 1 87.62 77 ASP A N 1
ATOM 587 C CA . ASP A 1 77 ? 3.385 -27.203 -13.07 1 87.62 77 ASP A CA 1
ATOM 588 C C . ASP A 1 77 ? 3.666 -26.188 -14.188 1 87.62 77 ASP A C 1
ATOM 590 O O . ASP A 1 77 ? 4.785 -25.688 -14.305 1 87.62 77 ASP A O 1
ATOM 594 N N . PHE A 1 78 ? 2.613 -25.969 -14.977 1 91.69 78 PHE A N 1
ATOM 595 C CA . PHE A 1 78 ? 2.797 -25.078 -16.109 1 91.69 78 PHE A CA 1
ATOM 596 C C . PHE A 1 78 ? 1.642 -24.094 -16.219 1 91.69 78 PHE A C 1
ATOM 598 O O . PHE A 1 78 ? 0.535 -24.375 -15.758 1 91.69 78 PHE A O 1
ATOM 605 N N . PHE A 1 79 ? 1.963 -22.984 -16.703 1 92.75 79 PHE A N 1
ATOM 606 C CA . PHE A 1 79 ? 1.014 -21.969 -17.156 1 92.75 79 PHE A CA 1
ATOM 607 C C . PHE A 1 79 ? 1 -21.859 -18.672 1 92.75 79 PHE A C 1
ATOM 609 O O . PHE A 1 79 ? 2.031 -21.594 -19.297 1 92.75 79 PHE A O 1
ATOM 616 N N . VAL A 1 80 ? -0.115 -22.109 -19.219 1 95.12 80 VAL A N 1
ATOM 617 C CA . VAL A 1 80 ? -0.227 -22.156 -20.672 1 95.12 80 VAL A CA 1
ATOM 618 C C . VAL A 1 80 ? -1.159 -21.047 -21.156 1 95.12 80 VAL A C 1
ATOM 620 O O . VAL A 1 80 ? -2.279 -20.906 -20.656 1 95.12 80 VAL A O 1
ATOM 623 N N . ARG A 1 81 ? -0.719 -20.297 -22.109 1 95.75 81 ARG A N 1
ATOM 624 C CA . ARG A 1 81 ? -1.525 -19.234 -22.688 1 95.75 81 ARG A CA 1
ATOM 625 C C . ARG A 1 81 ? -1.745 -19.469 -24.188 1 95.75 81 ARG A C 1
ATOM 627 O O . ARG A 1 81 ? -0.819 -19.844 -24.891 1 95.75 81 ARG A O 1
ATOM 634 N N . PHE A 1 82 ? -2.947 -19.203 -24.531 1 96.62 82 PHE A N 1
ATOM 635 C CA . PHE A 1 82 ? -3.336 -19.406 -25.922 1 96.62 82 PHE A CA 1
ATOM 636 C C . PHE A 1 82 ? -3.695 -18.078 -26.594 1 96.62 82 PHE A C 1
ATOM 638 O O . PHE A 1 82 ? -4.277 -17.203 -25.953 1 96.62 82 PHE A O 1
ATOM 645 N N . ARG A 1 83 ? -3.402 -18 -27.812 1 95.38 83 ARG A N 1
ATOM 646 C CA . ARG A 1 83 ? -3.797 -16.844 -28.594 1 95.38 83 ARG A CA 1
ATOM 647 C C . ARG A 1 83 ? -5.309 -16.797 -28.781 1 95.38 83 ARG A C 1
ATOM 649 O O . ARG A 1 83 ? -5.926 -15.734 -28.656 1 95.38 83 ARG A O 1
ATOM 656 N N . ARG A 1 84 ? -5.852 -17.984 -29.078 1 94.56 84 ARG A N 1
ATOM 657 C CA . ARG A 1 84 ? -7.277 -18.078 -29.359 1 94.56 84 ARG A CA 1
ATOM 658 C C . ARG A 1 84 ? -8.023 -18.781 -28.234 1 94.56 84 ARG A C 1
ATOM 660 O O . ARG A 1 84 ? -7.57 -19.797 -27.719 1 94.56 84 ARG A O 1
ATOM 667 N N . ASN A 1 85 ? -9.133 -18.234 -27.891 1 95.12 85 ASN A N 1
ATOM 668 C CA . ASN A 1 85 ? -9.977 -18.828 -26.859 1 95.12 85 ASN A CA 1
ATOM 669 C C . ASN A 1 85 ? -10.477 -20.203 -27.266 1 95.12 85 ASN A C 1
ATOM 671 O O . ASN A 1 85 ? -10.641 -21.078 -26.422 1 95.12 85 ASN A O 1
ATOM 675 N N . GLU A 1 86 ? -10.734 -20.406 -28.516 1 95.75 86 GLU A N 1
ATOM 676 C CA . GLU A 1 86 ? -11.219 -21.688 -29.016 1 95.75 86 GLU A CA 1
ATOM 677 C C . GLU A 1 86 ? -10.211 -22.797 -28.766 1 95.75 86 GLU A C 1
ATOM 679 O O . GLU A 1 86 ? -10.594 -23.906 -28.375 1 95.75 86 GLU A O 1
ATOM 684 N N . ASP A 1 87 ? -9.023 -22.5 -29.016 1 96.44 87 ASP A N 1
ATOM 685 C CA . ASP A 1 87 ? -7.977 -23.484 -28.766 1 96.44 87 ASP A CA 1
ATOM 686 C C . ASP A 1 87 ? -7.902 -23.844 -27.281 1 96.44 87 ASP A C 1
ATOM 688 O O . ASP A 1 87 ? -7.809 -25.016 -26.922 1 96.44 87 ASP A O 1
ATOM 692 N N . CYS A 1 88 ? -7.93 -22.812 -26.5 1 97.19 88 CYS A N 1
ATOM 693 C CA . CYS A 1 88 ? -7.902 -23 -25.047 1 97.19 88 CYS A CA 1
ATOM 694 C C . CYS A 1 88 ? -9.047 -23.906 -24.594 1 97.19 88 CYS A C 1
ATOM 696 O O . CYS A 1 88 ? -8.828 -24.875 -23.859 1 97.19 88 CYS A O 1
ATOM 698 N N . THR A 1 89 ? -10.211 -23.609 -25.094 1 97.06 89 THR A N 1
ATOM 699 C CA . THR A 1 89 ? -11.398 -24.375 -24.719 1 97.06 89 THR A CA 1
ATOM 700 C C . THR A 1 89 ? -11.289 -25.812 -25.219 1 97.06 89 THR A C 1
ATOM 702 O O . THR A 1 89 ? -11.609 -26.75 -24.484 1 97.06 89 THR A O 1
ATOM 705 N N . ARG A 1 90 ? -10.859 -25.969 -26.406 1 97.12 90 ARG A N 1
ATOM 706 C CA . ARG A 1 90 ? -10.711 -27.297 -27 1 97.12 90 ARG A CA 1
ATOM 707 C C . ARG A 1 90 ? -9.742 -28.156 -26.188 1 97.12 90 ARG A C 1
ATOM 709 O O . ARG A 1 90 ? -10.023 -29.312 -25.891 1 97.12 90 ARG A O 1
ATOM 716 N N . VAL A 1 91 ? -8.664 -27.594 -25.812 1 97.62 91 VAL A N 1
ATOM 717 C CA . VAL A 1 91 ? -7.629 -28.328 -25.094 1 97.62 91 VAL A CA 1
ATOM 718 C C . VAL A 1 91 ? -8.156 -28.781 -23.734 1 97.62 91 VAL A C 1
ATOM 720 O O . VAL A 1 91 ? -8 -29.938 -23.359 1 97.62 91 VAL A O 1
ATOM 723 N N . VAL A 1 92 ? -8.773 -27.875 -23.016 1 97.75 92 VAL A N 1
ATOM 724 C CA . VAL A 1 92 ? -9.195 -28.203 -21.656 1 97.75 92 VAL A CA 1
ATOM 725 C C . VAL A 1 92 ? -10.352 -29.203 -21.703 1 97.75 92 VAL A C 1
ATOM 727 O O . VAL A 1 92 ? -10.422 -30.125 -20.875 1 97.75 92 VAL A O 1
ATOM 730 N N . VAL A 1 93 ? -11.242 -29.094 -22.641 1 97.06 93 VAL A N 1
ATOM 731 C CA . VAL A 1 93 ? -12.445 -29.906 -22.688 1 97.06 93 VAL A CA 1
ATOM 732 C C . VAL A 1 93 ? -12.109 -31.297 -23.25 1 97.06 93 VAL A C 1
ATOM 734 O O . VAL A 1 93 ? -12.547 -32.312 -22.703 1 97.06 93 VAL A O 1
ATOM 737 N N . ASN A 1 94 ? -11.297 -31.391 -24.219 1 97 94 ASN A N 1
ATOM 738 C CA . ASN A 1 94 ? -11.117 -32.625 -24.969 1 97 94 ASN A CA 1
ATOM 739 C C . ASN A 1 94 ? -9.875 -33.375 -24.516 1 97 94 ASN A C 1
ATOM 741 O O . ASN A 1 94 ? -9.766 -34.594 -24.719 1 97 94 ASN A O 1
ATOM 745 N N . TYR A 1 95 ? -8.961 -32.688 -23.938 1 97.31 95 TYR A N 1
ATOM 746 C CA . TYR A 1 95 ? -7.664 -33.344 -23.828 1 97.31 95 TYR A CA 1
ATOM 747 C C . TYR A 1 95 ? -7.207 -33.406 -22.375 1 97.31 95 TYR A C 1
ATOM 749 O O . TYR A 1 95 ? -6.18 -34 -22.062 1 97.31 95 TYR A O 1
ATOM 757 N N . SER A 1 96 ? -7.953 -32.75 -21.484 1 96.06 96 SER A N 1
ATOM 758 C CA . SER A 1 96 ? -7.609 -32.875 -20.078 1 96.06 96 SER A CA 1
ATOM 759 C C . SER A 1 96 ? -7.719 -34.312 -19.609 1 96.06 96 SER A C 1
ATOM 761 O O . SER A 1 96 ? -8.719 -35 -19.875 1 96.06 96 SER A O 1
ATOM 763 N N . HIS A 1 97 ? -6.664 -34.844 -19 1 94.44 97 HIS A N 1
ATOM 764 C CA . HIS A 1 97 ? -6.559 -36.219 -18.484 1 94.44 97 HIS A CA 1
ATOM 765 C C . HIS A 1 97 ? -6.469 -37.219 -19.625 1 94.44 97 HIS A C 1
ATOM 767 O O . HIS A 1 97 ? -6.566 -38.438 -19.391 1 94.44 97 HIS A O 1
ATOM 773 N N . VAL A 1 98 ? -6.336 -36.781 -20.797 1 93.94 98 VAL A N 1
ATOM 774 C CA . VAL A 1 98 ? -6.223 -37.625 -21.969 1 93.94 98 VAL A CA 1
ATOM 775 C C . VAL A 1 98 ? -4.84 -37.469 -22.609 1 93.94 98 VAL A C 1
ATOM 777 O O . VAL A 1 98 ? -4.215 -38.469 -23.016 1 93.94 98 VAL A O 1
ATOM 780 N N . LEU A 1 99 ? -4.469 -36.25 -22.625 1 94.62 99 LEU A N 1
ATOM 781 C CA . LEU A 1 99 ? -3.176 -35.969 -23.234 1 94.62 99 LEU A CA 1
ATOM 782 C C . LEU A 1 99 ? -2.041 -36.594 -22.438 1 94.62 99 LEU A C 1
ATOM 784 O O . LEU A 1 99 ? -1.998 -36.5 -21.203 1 94.62 99 LEU A O 1
ATOM 788 N N . GLU A 1 100 ? -1.164 -37.219 -23.172 1 91.62 100 GLU A N 1
ATOM 789 C CA . GLU A 1 100 ? 0.004 -37.844 -22.547 1 91.62 100 GLU A CA 1
ATOM 790 C C . GLU A 1 100 ? 1.296 -37.188 -23.031 1 91.62 100 GLU A C 1
ATOM 792 O O . GLU A 1 100 ? 1.475 -36.969 -24.234 1 91.62 100 GLU A O 1
ATOM 797 N N . VAL A 1 101 ? 2.029 -36.812 -22.125 1 89.94 101 VAL A N 1
ATOM 798 C CA . VAL A 1 101 ? 3.34 -36.25 -22.422 1 89.94 101 VAL A CA 1
ATOM 799 C C . VAL A 1 101 ? 4.41 -37 -21.609 1 89.94 101 VAL A C 1
ATOM 801 O O . VAL A 1 101 ? 4.363 -37 -20.375 1 89.94 101 VAL A O 1
ATOM 804 N N . GLY A 1 102 ? 5.395 -37.5 -22.281 1 83.25 102 GLY A N 1
ATOM 805 C CA . GLY A 1 102 ? 6.449 -38.219 -21.594 1 83.25 102 GLY A CA 1
ATOM 806 C C . GLY A 1 102 ? 5.926 -39.375 -20.75 1 83.25 102 GLY A C 1
ATOM 807 O O . GLY A 1 102 ? 6.48 -39.688 -19.688 1 83.25 102 GLY A O 1
ATOM 808 N N . GLY A 1 103 ? 4.84 -39.938 -21.078 1 83.81 103 GLY A N 1
ATOM 809 C CA . GLY A 1 103 ? 4.262 -41.062 -20.359 1 83.81 103 GLY A CA 1
ATOM 810 C C . GLY A 1 103 ? 3.35 -40.656 -19.219 1 83.81 103 GLY A C 1
ATOM 811 O O . GLY A 1 103 ? 2.754 -41.5 -18.547 1 83.81 103 GLY A O 1
ATOM 812 N N . GLU A 1 104 ? 3.266 -39.375 -19.031 1 88.75 104 GLU A N 1
ATOM 813 C CA . GLU A 1 104 ? 2.434 -38.875 -17.953 1 88.75 104 GLU A CA 1
ATOM 814 C C . GLU A 1 104 ? 1.162 -38.219 -18.484 1 88.75 104 GLU A C 1
ATOM 816 O O . GLU A 1 104 ? 1.183 -37.594 -19.547 1 88.75 104 GLU A O 1
ATOM 821 N N . THR A 1 105 ? 0.177 -38.344 -17.719 1 91.94 105 THR A N 1
ATOM 822 C CA . THR A 1 105 ? -1.083 -37.719 -18.078 1 91.94 105 THR A CA 1
ATOM 823 C C . THR A 1 105 ? -1.103 -36.25 -17.609 1 91.94 105 THR A C 1
ATOM 825 O O . THR A 1 105 ? -0.626 -35.938 -16.516 1 91.94 105 THR A O 1
ATOM 828 N N . ILE A 1 106 ? -1.727 -35.438 -18.453 1 93.5 106 ILE A N 1
ATOM 829 C CA . ILE A 1 106 ? -1.729 -34 -18.172 1 93.5 106 ILE A CA 1
ATOM 830 C C . ILE A 1 106 ? -3.139 -33.531 -17.797 1 93.5 106 ILE A C 1
ATOM 832 O O . ILE A 1 106 ? -4.109 -33.906 -18.484 1 93.5 106 ILE A O 1
ATOM 836 N N . GLN A 1 107 ? -3.256 -32.844 -16.719 1 95.56 107 GLN A N 1
ATOM 837 C CA . GLN A 1 107 ? -4.508 -32.219 -16.328 1 95.56 107 GLN A CA 1
ATOM 838 C C . GLN A 1 107 ? -4.48 -30.719 -16.641 1 95.56 107 GLN A C 1
ATOM 840 O O . GLN A 1 107 ? -3.504 -30.031 -16.328 1 95.56 107 GLN A O 1
ATOM 845 N N . PHE A 1 108 ? -5.543 -30.25 -17.281 1 96.81 108 PHE A N 1
ATOM 846 C CA . PHE A 1 108 ? -5.703 -28.812 -17.547 1 96.81 108 PHE A CA 1
ATOM 847 C C . PHE A 1 108 ? -6.812 -28.219 -16.688 1 96.81 108 PHE A C 1
ATOM 849 O O . PHE A 1 108 ? -7.844 -28.859 -16.484 1 96.81 108 PHE A O 1
ATOM 856 N N . ARG A 1 109 ? -6.59 -27.062 -16.156 1 96.06 109 ARG A N 1
ATOM 857 C CA . ARG A 1 109 ? -7.598 -26.266 -15.445 1 96.06 109 ARG A CA 1
ATOM 858 C C . ARG A 1 109 ? -7.605 -24.828 -15.938 1 96.06 109 ARG A C 1
ATOM 860 O O . ARG A 1 109 ? -6.551 -24.203 -16.078 1 96.06 109 ARG A O 1
ATOM 867 N N . ARG A 1 110 ? -8.797 -24.359 -16.141 1 96.62 110 ARG A N 1
ATOM 868 C CA . ARG A 1 110 ? -8.914 -22.969 -16.594 1 96.62 110 ARG A CA 1
ATOM 869 C C . ARG A 1 110 ? -8.422 -22 -15.531 1 96.62 110 ARG A C 1
ATOM 871 O O . ARG A 1 110 ? -8.695 -22.172 -14.344 1 96.62 110 ARG A O 1
ATOM 878 N N . TRP A 1 111 ? -7.77 -21.016 -15.984 1 95 111 TRP A N 1
ATOM 879 C CA . TRP A 1 111 ? -7.391 -19.922 -15.094 1 95 111 TRP A CA 1
ATOM 880 C C . TRP A 1 111 ? -8.617 -19.125 -14.664 1 95 111 TRP A C 1
ATOM 882 O O . TRP A 1 111 ? -9.508 -18.875 -15.477 1 95 111 TRP A O 1
ATOM 892 N N . HIS A 1 112 ? -8.711 -18.75 -13.516 1 92.06 112 HIS A N 1
ATOM 893 C CA . HIS A 1 112 ? -9.617 -17.734 -12.984 1 92.06 112 HIS A CA 1
ATOM 894 C C . HIS A 1 112 ? -9 -17.031 -11.789 1 92.06 112 HIS A C 1
ATOM 896 O O . HIS A 1 112 ? -8.023 -17.516 -11.203 1 92.06 112 HIS A O 1
ATOM 902 N N . ARG A 1 113 ? -9.539 -15.969 -11.375 1 87.88 113 ARG A N 1
ATOM 903 C CA . ARG A 1 113 ? -8.992 -15.109 -10.336 1 87.88 113 ARG A CA 1
ATOM 904 C C . ARG A 1 113 ? -8.867 -15.867 -9.016 1 87.88 113 ARG A C 1
ATOM 906 O O . ARG A 1 113 ? -7.945 -15.609 -8.234 1 87.88 113 ARG A O 1
ATOM 913 N N . GLY A 1 114 ? -9.68 -16.75 -8.867 1 86.56 114 GLY A N 1
ATOM 914 C CA . GLY A 1 114 ? -9.711 -17.469 -7.605 1 86.56 114 GLY A CA 1
ATOM 915 C C . GLY A 1 114 ? -8.914 -18.766 -7.633 1 86.56 114 GLY A C 1
ATOM 916 O O . GLY A 1 114 ? -9.016 -19.578 -6.719 1 86.56 114 GLY A O 1
ATOM 917 N N . SER A 1 115 ? -8.078 -18.844 -8.656 1 90.75 115 SER A N 1
ATOM 918 C CA . SER A 1 115 ? -7.305 -20.078 -8.75 1 90.75 115 SER A CA 1
ATOM 919 C C . SER A 1 115 ? -6.258 -20.156 -7.645 1 90.75 115 SER A C 1
ATOM 921 O O . SER A 1 115 ? -5.508 -19.203 -7.426 1 90.75 115 SER A O 1
ATOM 923 N N . PHE A 1 116 ? -6.27 -21.188 -6.848 1 88.19 116 PHE A N 1
ATOM 924 C CA . PHE A 1 116 ? -5.293 -21.547 -5.828 1 88.19 116 PHE A CA 1
ATOM 925 C C . PHE A 1 116 ? -5.27 -20.516 -4.703 1 88.19 116 PHE A C 1
ATOM 927 O O . PHE A 1 116 ? -4.199 -20.188 -4.191 1 88.19 116 PHE A O 1
ATOM 934 N N . CYS A 1 117 ? -6.32 -19.906 -4.523 1 92.06 117 CYS A N 1
ATOM 935 C CA . CYS A 1 117 ? -6.398 -18.938 -3.438 1 92.06 117 CYS A CA 1
ATOM 936 C C . CYS A 1 117 ? -7.504 -19.312 -2.455 1 92.06 117 CYS A C 1
ATOM 938 O O . CYS A 1 117 ? -8.289 -20.219 -2.717 1 92.06 117 CYS A O 1
ATOM 940 N N . GLU A 1 118 ? -7.484 -18.688 -1.305 1 94.5 118 GLU A N 1
ATOM 941 C CA . GLU A 1 118 ? -8.523 -18.812 -0.292 1 94.5 118 GLU A CA 1
ATOM 942 C C . GLU A 1 118 ? -9.492 -17.641 -0.329 1 94.5 118 GLU A C 1
ATOM 944 O O . GLU A 1 118 ? -9.07 -16.484 -0.501 1 94.5 118 GLU A O 1
ATOM 949 N N . GLN A 1 119 ? -10.75 -17.969 -0.124 1 93.62 119 GLN A N 1
ATOM 950 C CA . GLN A 1 119 ? -11.742 -16.906 -0.073 1 93.62 119 GLN A CA 1
ATOM 951 C C . GLN A 1 119 ? -11.75 -16.219 1.29 1 93.62 119 GLN A C 1
ATOM 953 O O . GLN A 1 119 ? -11.555 -16.875 2.318 1 93.62 119 GLN A O 1
ATOM 958 N N . SER A 1 120 ? -11.875 -14.945 1.252 1 95.25 120 SER A N 1
ATOM 959 C CA . SER A 1 120 ? -11.938 -14.102 2.439 1 95.25 120 SER A CA 1
ATOM 960 C C . SER A 1 120 ? -12.828 -12.891 2.207 1 95.25 120 SER A C 1
ATOM 962 O O . SER A 1 120 ? -13.523 -12.805 1.19 1 95.25 120 SER A O 1
ATOM 964 N N . SER A 1 121 ? -12.961 -12.023 3.268 1 94.38 121 SER A N 1
ATOM 965 C CA . SER A 1 121 ? -13.805 -10.844 3.113 1 94.38 121 SER A CA 1
ATOM 966 C C . SER A 1 121 ? -13.391 -9.742 4.086 1 94.38 121 SER A C 1
ATOM 968 O O . SER A 1 121 ? -12.656 -9.992 5.039 1 94.38 121 SER A O 1
ATOM 970 N N . LEU A 1 122 ? -13.742 -8.633 3.818 1 95.19 122 LEU A N 1
ATOM 971 C CA . LEU A 1 122 ? -13.727 -7.469 4.703 1 95.19 122 LEU A CA 1
ATOM 972 C C . LEU A 1 122 ? -15.125 -7.172 5.23 1 95.19 122 LEU A C 1
ATOM 974 O O . LEU A 1 122 ? -15.961 -6.621 4.508 1 95.19 122 LEU A O 1
ATOM 978 N N . PRO A 1 123 ? -15.352 -7.359 6.461 1 93.56 123 PRO A N 1
ATOM 979 C CA . PRO A 1 123 ? -16.734 -7.355 6.93 1 93.56 123 PRO A CA 1
ATOM 980 C C . PRO A 1 123 ? -17.172 -6.008 7.5 1 93.56 123 PRO A C 1
ATOM 982 O O . PRO A 1 123 ? -18.359 -5.793 7.766 1 93.56 123 PRO A O 1
ATOM 985 N N . PHE A 1 124 ? -16.25 -5.043 7.695 1 94.38 124 PHE A N 1
ATOM 986 C CA . PHE A 1 124 ? -16.625 -3.832 8.422 1 94.38 124 PHE A CA 1
ATOM 987 C C . PHE A 1 124 ? -16.547 -2.611 7.512 1 94.38 124 PHE A C 1
ATOM 989 O O . PHE A 1 124 ? -15.461 -2.236 7.055 1 94.38 124 PHE A O 1
ATOM 996 N N . PHE A 1 125 ? -17.672 -2.053 7.289 1 95.12 125 PHE A N 1
ATOM 997 C CA . PHE A 1 125 ? -17.688 -0.747 6.641 1 95.12 125 PHE A CA 1
ATOM 998 C C . PHE A 1 125 ? -17.422 0.364 7.645 1 95.12 125 PHE A C 1
ATOM 1000 O O . PHE A 1 125 ? -18.078 0.44 8.688 1 95.12 125 PHE A O 1
ATOM 1007 N N . THR A 1 126 ? -16.391 1.227 7.387 1 96.88 126 THR A N 1
ATOM 1008 C CA . THR A 1 126 ? -15.859 2.127 8.406 1 96.88 126 THR A CA 1
ATOM 1009 C C . THR A 1 126 ? -15.562 3.5 7.816 1 96.88 126 THR A C 1
ATOM 1011 O O . THR A 1 126 ? -15.102 3.604 6.68 1 96.88 126 THR A O 1
ATOM 1014 N N . LYS A 1 127 ? -15.859 4.477 8.57 1 97.12 127 LYS A N 1
ATOM 1015 C CA . LYS A 1 127 ? -15.375 5.816 8.25 1 97.12 127 LYS A CA 1
ATOM 1016 C C . LYS A 1 127 ? -14.141 6.16 9.078 1 97.12 127 LYS A C 1
ATOM 1018 O O . LYS A 1 127 ? -14.164 6.074 10.305 1 97.12 127 LYS A O 1
ATOM 1023 N N . LEU A 1 128 ? -13.07 6.512 8.422 1 98.12 128 LEU A N 1
ATOM 1024 C CA . LEU A 1 128 ? -11.82 6.926 9.047 1 98.12 128 LEU A CA 1
ATOM 1025 C C . LEU A 1 128 ? -11.516 8.391 8.742 1 98.12 128 LEU A C 1
ATOM 1027 O O . LEU A 1 128 ? -11.875 8.898 7.68 1 98.12 128 LEU A O 1
ATOM 1031 N N . SER A 1 129 ? -10.898 9.031 9.648 1 96.88 129 SER A N 1
ATOM 1032 C CA . SER A 1 129 ? -10.391 10.383 9.438 1 96.88 129 SER A CA 1
ATOM 1033 C C . SER A 1 129 ? -8.906 10.469 9.75 1 96.88 129 SER A C 1
ATOM 1035 O O . SER A 1 129 ? -8.445 9.953 10.773 1 96.88 129 SER A O 1
ATOM 1037 N N . PHE A 1 130 ? -8.18 11.023 8.859 1 97.44 130 PHE A N 1
ATOM 1038 C CA . PHE A 1 130 ? -6.738 11.203 9.016 1 97.44 130 PHE A CA 1
ATOM 1039 C C . PHE A 1 130 ? -6.406 12.641 9.391 1 97.44 130 PHE A C 1
ATOM 1041 O O . PHE A 1 130 ? -6.527 13.547 8.562 1 97.44 130 PHE A O 1
ATOM 1048 N N . ASP A 1 131 ? -5.977 12.766 10.578 1 94.56 131 ASP A N 1
ATOM 1049 C CA . ASP A 1 131 ? -5.652 14.055 11.18 1 94.56 131 ASP A CA 1
ATOM 1050 C C . ASP A 1 131 ? -4.152 14.32 11.141 1 94.56 131 ASP A C 1
ATOM 1052 O O . ASP A 1 131 ? -3.375 13.617 11.797 1 94.56 131 ASP A O 1
ATOM 1056 N N . GLY A 1 132 ? -3.807 15.359 10.312 1 92.25 132 GLY A N 1
ATOM 1057 C CA . GLY A 1 132 ? -2.396 15.711 10.266 1 92.25 132 GLY A CA 1
ATOM 1058 C C . GLY A 1 132 ? -1.703 15.227 9.008 1 92.25 132 GLY A C 1
ATOM 1059 O O . GLY A 1 132 ? -0.501 15.438 8.828 1 92.25 132 GLY A O 1
ATOM 1060 N N . LEU A 1 133 ? -2.4 14.547 8.156 1 94.62 133 LEU A N 1
ATOM 1061 C CA . LEU A 1 133 ? -1.832 14.125 6.879 1 94.62 133 LEU A CA 1
ATOM 1062 C C . LEU A 1 133 ? -1.549 15.336 5.992 1 94.62 133 LEU A C 1
ATOM 1064 O O . LEU A 1 133 ? -2.4 16.219 5.84 1 94.62 133 LEU A O 1
ATOM 1068 N N . PRO A 1 134 ? -0.37 15.367 5.465 1 92.31 134 PRO A N 1
ATOM 1069 C CA . PRO A 1 134 ? -0.08 16.531 4.617 1 92.31 134 PRO A CA 1
ATOM 1070 C C . PRO A 1 134 ? -1.027 16.641 3.426 1 92.31 134 PRO A C 1
ATOM 1072 O O . PRO A 1 134 ? -1.466 15.617 2.883 1 92.31 134 PRO A O 1
ATOM 1075 N N . GLN A 1 135 ? -1.22 17.797 2.953 1 88.56 135 GLN A N 1
ATOM 1076 C CA . GLN A 1 135 ? -2.252 18.078 1.961 1 88.56 135 GLN A CA 1
ATOM 1077 C C . GLN A 1 135 ? -1.943 17.391 0.637 1 88.56 135 GLN A C 1
ATOM 1079 O O . GLN A 1 135 ? -2.855 16.953 -0.072 1 88.56 135 GLN A O 1
ATOM 1084 N N . GLU A 1 136 ? -0.746 17.344 0.311 1 91.06 136 GLU A N 1
ATOM 1085 C CA . GLU A 1 136 ? -0.365 16.734 -0.959 1 91.06 136 GLU A CA 1
ATOM 1086 C C . GLU A 1 136 ? -0.666 15.234 -0.965 1 91.06 136 GLU A C 1
ATOM 1088 O O . GLU A 1 136 ? -0.696 14.609 -2.025 1 91.06 136 GLU A O 1
ATOM 1093 N N . ALA A 1 137 ? -0.921 14.695 0.223 1 93.81 137 ALA A N 1
ATOM 1094 C CA . ALA A 1 137 ? -1.201 13.266 0.334 1 93.81 137 ALA A CA 1
ATOM 1095 C C . ALA A 1 137 ? -2.703 13 0.301 1 93.81 137 ALA A C 1
ATOM 1097 O O . ALA A 1 137 ? -3.141 11.859 0.466 1 93.81 137 ALA A O 1
ATOM 1098 N N . TRP A 1 138 ? -3.48 14.078 0.061 1 94.06 138 TRP A N 1
ATOM 1099 C CA . TRP A 1 138 ? -4.93 13.914 0.054 1 94.06 138 TRP A CA 1
ATOM 1100 C C . TRP A 1 138 ? -5.422 13.477 -1.322 1 94.06 138 TRP A C 1
ATOM 1102 O O . TRP A 1 138 ? -6.418 14 -1.825 1 94.06 138 TRP A O 1
ATOM 1112 N N . ASP A 1 139 ? -4.762 12.727 -1.954 1 92.19 139 ASP A N 1
ATOM 1113 C CA . ASP A 1 139 ? -5.207 12.172 -3.229 1 92.19 139 ASP A CA 1
ATOM 1114 C C . ASP A 1 139 ? -5.695 10.734 -3.064 1 92.19 139 ASP A C 1
ATOM 1116 O O . ASP A 1 139 ? -5.246 10.023 -2.166 1 92.19 139 ASP A O 1
ATOM 1120 N N . ARG A 1 140 ? -6.531 10.352 -3.953 1 94.75 140 ARG A N 1
ATOM 1121 C CA . ARG A 1 140 ? -7.238 9.078 -3.826 1 94.75 140 ARG A CA 1
ATOM 1122 C C . ARG A 1 140 ? -6.266 7.906 -3.84 1 94.75 140 ARG A C 1
ATOM 1124 O O . ARG A 1 140 ? -6.422 6.949 -3.076 1 94.75 140 ARG A O 1
ATOM 1131 N N . ALA A 1 141 ? -5.309 7.898 -4.746 1 94.56 141 ALA A N 1
ATOM 1132 C CA . ALA A 1 141 ? -4.359 6.793 -4.863 1 94.56 141 ALA A CA 1
ATOM 1133 C C . ALA A 1 141 ? -3.553 6.621 -3.578 1 94.56 141 ALA A C 1
ATOM 1135 O O . ALA A 1 141 ? -3.395 5.504 -3.082 1 94.56 141 ALA A O 1
ATOM 1136 N N . PHE A 1 142 ? -3.049 7.719 -3.049 1 96.31 142 PHE A N 1
ATOM 1137 C CA . PHE A 1 142 ? -2.271 7.668 -1.816 1 96.31 142 PHE A CA 1
ATOM 1138 C C . PHE A 1 142 ? -3.127 7.164 -0.66 1 96.31 142 PHE A C 1
ATOM 1140 O O . PHE A 1 142 ? -2.701 6.289 0.1 1 96.31 142 PHE A O 1
ATOM 1147 N N . LEU A 1 143 ? -4.289 7.73 -0.562 1 98.12 143 LEU A N 1
ATOM 1148 C CA . LEU A 1 143 ? -5.195 7.328 0.506 1 98.12 143 LEU A CA 1
ATOM 1149 C C . LEU A 1 143 ? -5.551 5.848 0.389 1 98.12 143 LEU A C 1
ATOM 1151 O O . LEU A 1 143 ? -5.727 5.164 1.4 1 98.12 143 LEU A O 1
ATOM 1155 N N . GLY A 1 144 ? -5.719 5.402 -0.81 1 97.69 144 GLY A N 1
ATOM 1156 C CA . GLY A 1 144 ? -5.922 3.979 -1.018 1 97.69 144 GLY A CA 1
ATOM 1157 C C . GLY A 1 144 ? -4.801 3.125 -0.459 1 97.69 144 GLY A C 1
ATOM 1158 O O . GLY A 1 144 ? -5.047 2.121 0.212 1 97.69 144 GLY A O 1
ATOM 1159 N N . MET A 1 145 ? -3.582 3.539 -0.72 1 97.75 145 MET A N 1
ATOM 1160 C CA . MET A 1 145 ? -2.424 2.822 -0.196 1 97.75 145 MET A CA 1
ATOM 1161 C C . MET A 1 145 ? -2.406 2.855 1.328 1 97.75 145 MET A C 1
ATOM 1163 O O . MET A 1 145 ? -2.078 1.855 1.971 1 97.75 145 MET A O 1
ATOM 1167 N N . LEU A 1 146 ? -2.693 4.02 1.836 1 98.5 146 LEU A N 1
ATOM 1168 C CA . LEU A 1 146 ? -2.709 4.176 3.285 1 98.5 146 LEU A CA 1
ATOM 1169 C C . LEU A 1 146 ? -3.738 3.25 3.922 1 98.5 146 LEU A C 1
ATOM 1171 O O . LEU A 1 146 ? -3.445 2.574 4.91 1 98.5 146 LEU A O 1
ATOM 1175 N N . VAL A 1 147 ? -4.926 3.186 3.346 1 98.69 147 VAL A N 1
ATOM 1176 C CA . VAL A 1 147 ? -5.992 2.332 3.859 1 98.69 147 VAL A CA 1
ATOM 1177 C C . VAL A 1 147 ? -5.59 0.865 3.73 1 98.69 147 VAL A C 1
ATOM 1179 O O . VAL A 1 147 ? -5.902 0.049 4.602 1 98.69 147 VAL A O 1
ATOM 1182 N N . ASN A 1 148 ? -4.918 0.502 2.639 1 98.5 148 ASN A N 1
ATOM 1183 C CA . ASN A 1 148 ? -4.398 -0.855 2.506 1 98.5 148 ASN A CA 1
ATOM 1184 C C . ASN A 1 148 ? -3.467 -1.216 3.66 1 98.5 148 ASN A C 1
ATOM 1186 O O . ASN A 1 148 ? -3.533 -2.324 4.191 1 98.5 148 ASN A O 1
ATOM 1190 N N . GLN A 1 149 ? -2.617 -0.246 4.055 1 98.5 149 GLN A N 1
ATOM 1191 C CA . GLN A 1 149 ? -1.689 -0.462 5.16 1 98.5 149 GLN A CA 1
ATOM 1192 C C . GLN A 1 149 ? -2.438 -0.75 6.461 1 98.5 149 GLN A C 1
ATOM 1194 O O . GLN A 1 149 ? -1.919 -1.438 7.34 1 98.5 149 GLN A O 1
ATOM 1199 N N . LEU A 1 150 ? -3.635 -0.281 6.52 1 98.38 150 LEU A N 1
ATOM 1200 C CA . LEU A 1 150 ? -4.434 -0.433 7.73 1 98.38 150 LEU A CA 1
ATOM 1201 C C . LEU A 1 150 ? -5.316 -1.674 7.645 1 98.38 150 LEU A C 1
ATOM 1203 O O . LEU A 1 150 ? -6.113 -1.936 8.547 1 98.38 150 LEU A O 1
ATOM 1207 N N . GLY A 1 151 ? -5.242 -2.4 6.539 1 97.94 151 GLY A N 1
ATOM 1208 C CA . GLY A 1 151 ? -5.996 -3.633 6.387 1 97.94 151 GLY A CA 1
ATOM 1209 C C . GLY A 1 151 ? -7.375 -3.42 5.793 1 97.94 151 GLY A C 1
ATOM 1210 O O . GLY A 1 151 ? -8.328 -4.117 6.152 1 97.94 151 GLY A O 1
ATOM 1211 N N . GLY A 1 152 ? -7.504 -2.404 4.961 1 98.19 152 GLY A N 1
ATOM 1212 C CA . GLY A 1 152 ? -8.797 -2.117 4.363 1 98.19 152 GLY A CA 1
ATOM 1213 C C . GLY A 1 152 ? -8.703 -1.731 2.898 1 98.19 152 GLY A C 1
ATOM 1214 O O . GLY A 1 152 ? -7.617 -1.754 2.311 1 98.19 152 GLY A O 1
ATOM 1215 N N . GLU A 1 153 ? -9.867 -1.469 2.352 1 97.5 153 GLU A N 1
ATOM 1216 C CA . GLU A 1 153 ? -9.992 -0.977 0.983 1 97.5 153 GLU A CA 1
ATOM 1217 C C . GLU A 1 153 ? -10.766 0.337 0.938 1 97.5 153 GLU A C 1
ATOM 1219 O O . GLU A 1 153 ? -11.883 0.426 1.464 1 97.5 153 GLU A O 1
ATOM 1224 N N . LEU A 1 154 ? -10.172 1.281 0.258 1 97.81 154 LEU A N 1
ATOM 1225 C CA . LEU A 1 154 ? -10.789 2.598 0.125 1 97.81 154 LEU A CA 1
ATOM 1226 C C . LEU A 1 154 ? -12.008 2.537 -0.791 1 97.81 154 LEU A C 1
ATOM 1228 O O . LEU A 1 154 ? -11.938 1.979 -1.889 1 97.81 154 LEU A O 1
ATOM 1232 N N . ILE A 1 155 ? -13.07 3.131 -0.372 1 95.06 155 ILE A N 1
ATOM 1233 C CA . ILE A 1 155 ? -14.281 3.197 -1.179 1 95.06 155 ILE A CA 1
ATOM 1234 C C . ILE A 1 155 ? -14.484 4.617 -1.698 1 95.06 155 ILE A C 1
ATOM 1236 O O . ILE A 1 155 ? -14.68 4.828 -2.898 1 95.06 155 ILE A O 1
ATOM 1240 N N . LYS A 1 156 ? -14.336 5.547 -0.696 1 96.06 156 LYS A N 1
ATOM 1241 C CA . LYS A 1 156 ? -14.656 6.926 -1.058 1 96.06 156 LYS A CA 1
ATOM 1242 C C . LYS A 1 156 ? -13.898 7.914 -0.176 1 96.06 156 LYS A C 1
ATOM 1244 O O . LYS A 1 156 ? -13.734 7.688 1.024 1 96.06 156 LYS A O 1
ATOM 1249 N N . CYS A 1 157 ? -13.406 8.969 -0.81 1 96 157 CYS A N 1
ATOM 1250 C CA . CYS A 1 157 ? -12.883 10.117 -0.079 1 96 157 CYS A CA 1
ATOM 1251 C C . CYS A 1 157 ? -13.969 11.164 0.142 1 96 157 CYS A C 1
ATOM 1253 O O . CYS A 1 157 ? -14.656 11.555 -0.799 1 96 157 CYS A O 1
ATOM 1255 N N . LEU A 1 158 ? -14.07 11.602 1.269 1 94.31 158 LEU A N 1
ATOM 1256 C CA . LEU A 1 158 ? -15.055 12.633 1.562 1 94.31 158 LEU A CA 1
ATOM 1257 C C . LEU A 1 158 ? -14.461 14.023 1.383 1 94.31 158 LEU A C 1
ATOM 1259 O O . LEU A 1 158 ? -13.266 14.227 1.612 1 94.31 158 LEU A O 1
ATOM 1263 N N . LYS A 1 159 ? -15.281 14.883 1.014 1 90 159 LYS A N 1
ATOM 1264 C CA . LYS A 1 159 ? -14.828 16.25 0.814 1 90 159 LYS A CA 1
ATOM 1265 C C . LYS A 1 159 ? -14.43 16.906 2.139 1 90 159 LYS A C 1
ATOM 1267 O O . LYS A 1 159 ? -15.219 16.953 3.078 1 90 159 LYS A O 1
ATOM 1272 N N . PRO A 1 160 ? -13.242 17.359 2.121 1 87 160 PRO A N 1
ATOM 1273 C CA . PRO A 1 160 ? -12.828 18 3.375 1 87 160 PRO A CA 1
ATOM 1274 C C . PRO A 1 160 ? -13.398 19.406 3.535 1 87 160 PRO A C 1
ATOM 1276 O O . PRO A 1 160 ? -13.562 20.125 2.545 1 87 160 PRO A O 1
ATOM 1279 N N . ASP A 1 161 ? -13.594 19.766 4.742 1 77.12 161 ASP A N 1
ATOM 1280 C CA . ASP A 1 161 ? -14.07 21.125 5.043 1 77.12 161 ASP A CA 1
ATOM 1281 C C . ASP A 1 161 ? -12.898 22.078 5.254 1 77.12 161 ASP A C 1
ATOM 1283 O O . ASP A 1 161 ? -13.055 23.297 5.141 1 77.12 161 ASP A O 1
ATOM 1287 N N . ASP A 1 162 ? -11.812 21.531 5.578 1 82.25 162 ASP A N 1
ATOM 1288 C CA . ASP A 1 162 ? -10.586 22.266 5.844 1 82.25 162 ASP A CA 1
ATOM 1289 C C . ASP A 1 162 ? -9.352 21.438 5.492 1 82.25 162 ASP A C 1
ATOM 1291 O O . ASP A 1 162 ? -9.438 20.5 4.707 1 82.25 162 ASP A O 1
ATOM 1295 N N . ARG A 1 163 ? -8.227 21.953 5.957 1 85.94 163 ARG A N 1
ATOM 1296 C CA . ARG A 1 163 ? -6.988 21.25 5.652 1 85.94 163 ARG A CA 1
ATOM 1297 C C . ARG A 1 163 ? -6.426 20.562 6.895 1 85.94 163 ARG A C 1
ATOM 1299 O O . ARG A 1 163 ? -5.215 20.359 7 1 85.94 163 ARG A O 1
ATOM 1306 N N . TRP A 1 164 ? -7.328 20.297 7.766 1 86.38 164 TRP A N 1
ATOM 1307 C CA . TRP A 1 164 ? -6.93 19.672 9.023 1 86.38 164 TRP A CA 1
ATOM 1308 C C . TRP A 1 164 ? -7.027 18.156 8.938 1 86.38 164 TRP A C 1
ATOM 1310 O O . TRP A 1 164 ? -6.094 17.438 9.312 1 86.38 164 TRP A O 1
ATOM 1320 N N . CYS A 1 165 ? -8.125 17.781 8.398 1 91.25 165 CYS A N 1
ATOM 1321 C CA . CYS A 1 165 ? -8.445 16.359 8.43 1 91.25 165 CYS A CA 1
ATOM 1322 C C . CYS A 1 165 ? -9.109 15.922 7.133 1 91.25 165 CYS A C 1
ATOM 1324 O O . CYS A 1 165 ? -9.93 16.656 6.574 1 91.25 165 CYS A O 1
ATOM 1326 N N . ILE A 1 166 ? -8.75 14.781 6.625 1 94.69 166 ILE A N 1
ATOM 1327 C CA . ILE A 1 166 ? -9.43 14.172 5.488 1 94.69 166 ILE A CA 1
ATOM 1328 C C . ILE A 1 166 ? -10.078 12.859 5.914 1 94.69 166 ILE A C 1
ATOM 1330 O O . ILE A 1 166 ? -9.469 12.062 6.629 1 94.69 166 ILE A O 1
ATOM 1334 N N . SER A 1 167 ? -11.367 12.727 5.52 1 96.19 167 SER A N 1
ATOM 1335 C CA . SER A 1 167 ? -12.117 11.531 5.891 1 96.19 167 SER A CA 1
ATOM 1336 C C . SER A 1 167 ? -12.359 10.625 4.688 1 96.19 167 SER A C 1
ATOM 1338 O O . SER A 1 167 ? -12.453 11.109 3.555 1 96.19 167 SER A O 1
ATOM 1340 N N . VAL A 1 168 ? -12.422 9.352 4.992 1 98 168 VAL A N 1
ATOM 1341 C CA . VAL A 1 168 ? -12.656 8.375 3.936 1 98 168 VAL A CA 1
ATOM 1342 C C . VAL A 1 168 ? -13.617 7.301 4.43 1 98 168 VAL A C 1
ATOM 1344 O O . VAL A 1 168 ? -13.773 7.102 5.637 1 98 168 VAL A O 1
ATOM 1347 N N . GLU A 1 169 ? -14.289 6.672 3.527 1 97.38 169 GLU A N 1
ATOM 1348 C CA . GLU A 1 169 ? -15.031 5.438 3.764 1 97.38 169 GLU A CA 1
ATOM 1349 C C . GLU A 1 169 ? -14.289 4.23 3.201 1 97.38 169 GLU A C 1
ATOM 1351 O O . GLU A 1 169 ? -13.766 4.281 2.088 1 97.38 169 GLU A O 1
ATOM 1356 N N . ALA A 1 170 ? -14.258 3.193 4.016 1 97.75 170 ALA A N 1
ATOM 1357 C CA . ALA A 1 170 ? -13.461 2.027 3.631 1 97.75 170 ALA A CA 1
ATOM 1358 C C . ALA A 1 170 ? -14.086 0.74 4.164 1 97.75 170 ALA A C 1
ATOM 1360 O O . ALA A 1 170 ? -14.812 0.762 5.16 1 97.75 170 ALA A O 1
ATOM 1361 N N . TRP A 1 171 ? -13.906 -0.356 3.477 1 96.62 171 TRP A N 1
ATOM 1362 C CA . TRP A 1 171 ? -14.078 -1.689 4.043 1 96.62 171 TRP A CA 1
ATOM 1363 C C . TRP A 1 171 ? -12.836 -2.111 4.828 1 96.62 171 TRP A C 1
ATOM 1365 O O . TRP A 1 171 ? -11.719 -2.039 4.32 1 96.62 171 TRP A O 1
ATOM 1375 N N . MET A 1 172 ? -13.016 -2.518 6.059 1 97.31 172 MET A N 1
ATOM 1376 C CA . MET A 1 172 ? -11.898 -2.904 6.914 1 97.31 172 MET A CA 1
ATOM 1377 C C . MET A 1 172 ? -12 -4.371 7.312 1 97.31 172 MET A C 1
ATOM 1379 O O . MET A 1 172 ? -13.102 -4.898 7.484 1 97.31 172 MET A O 1
ATOM 1383 N N . LYS A 1 173 ? -10.844 -4.938 7.48 1 96.69 173 LYS A N 1
ATOM 1384 C CA . LYS A 1 173 ? -10.805 -6.297 8.008 1 96.69 173 LYS A CA 1
ATOM 1385 C C . LYS A 1 173 ? -11.109 -6.316 9.508 1 96.69 173 LYS A C 1
ATOM 1387 O O . LYS A 1 173 ? -11.844 -7.176 9.984 1 96.69 173 LYS A O 1
ATOM 1392 N N . ASP A 1 174 ? -10.516 -5.457 10.273 1 96.19 174 ASP A N 1
ATOM 1393 C CA . ASP A 1 174 ? -10.672 -5.348 11.727 1 96.19 174 ASP A CA 1
ATOM 1394 C C . ASP A 1 174 ? -10.391 -3.924 12.195 1 96.19 174 ASP A C 1
ATOM 1396 O O . ASP A 1 174 ? -9.242 -3.547 12.414 1 96.19 174 ASP A O 1
ATOM 1400 N N . PRO A 1 175 ? -11.391 -3.16 12.453 1 95.75 175 PRO A N 1
ATOM 1401 C CA . PRO A 1 175 ? -11.203 -1.773 12.883 1 95.75 175 PRO A CA 1
ATOM 1402 C C . PRO A 1 175 ? -10.406 -1.66 14.18 1 95.75 175 PRO A C 1
ATOM 1404 O O . PRO A 1 175 ? -9.859 -0.596 14.484 1 95.75 175 PRO A O 1
ATOM 1407 N N . ASN A 1 176 ? -10.367 -2.758 14.984 1 95.56 176 ASN A N 1
ATOM 1408 C CA . ASN A 1 176 ? -9.602 -2.74 16.234 1 95.56 176 ASN A CA 1
ATOM 1409 C C . ASN A 1 176 ? -8.102 -2.691 15.961 1 95.56 176 ASN A C 1
ATOM 1411 O O . ASN A 1 176 ? -7.312 -2.379 16.859 1 95.56 176 ASN A O 1
ATOM 1415 N N . LYS A 1 177 ? -7.75 -2.953 14.75 1 96.81 177 LYS A N 1
ATOM 1416 C CA . LYS A 1 177 ? -6.328 -2.994 14.414 1 96.81 177 LYS A CA 1
ATOM 1417 C C . LYS A 1 177 ? -5.852 -1.652 13.867 1 96.81 177 LYS A C 1
ATOM 1419 O O . LYS A 1 177 ? -4.668 -1.481 13.57 1 96.81 177 LYS A O 1
ATOM 1424 N N . VAL A 1 178 ? -6.738 -0.683 13.758 1 98.06 178 VAL A N 1
ATOM 1425 C CA . VAL A 1 178 ? -6.363 0.663 13.336 1 98.06 178 VAL A CA 1
ATOM 1426 C C . VAL A 1 178 ? -5.672 1.393 14.484 1 98.06 178 VAL A C 1
ATOM 1428 O O . VAL A 1 178 ? -6.273 1.604 15.547 1 98.06 178 VAL A O 1
ATOM 1431 N N . PRO A 1 179 ? -4.488 1.775 14.297 1 98.5 179 PRO A N 1
ATOM 1432 C CA . PRO A 1 179 ? -3.803 2.504 15.367 1 98.5 179 PRO A CA 1
ATOM 1433 C C . PRO A 1 179 ? -4.363 3.91 15.578 1 98.5 179 PRO A C 1
ATOM 1435 O O . PRO A 1 179 ? -4.934 4.492 14.656 1 98.5 179 PRO A O 1
ATOM 1438 N N . LYS A 1 180 ? -4.191 4.445 16.75 1 97.88 180 LYS A N 1
ATOM 1439 C CA . LYS A 1 180 ? -4.648 5.797 17.062 1 97.88 180 LYS A CA 1
ATOM 1440 C C . LYS A 1 180 ? -3.658 6.84 16.547 1 97.88 180 LYS A C 1
ATOM 1442 O O . LYS A 1 180 ? -4.062 7.895 16.047 1 97.88 180 LYS A O 1
ATOM 1447 N N . ARG A 1 181 ? -2.426 6.543 16.688 1 97.94 181 ARG A N 1
ATOM 1448 C CA . ARG A 1 181 ? -1.344 7.32 16.094 1 97.94 181 ARG A CA 1
ATOM 1449 C C . ARG A 1 181 ? -0.624 6.523 15.016 1 97.94 181 ARG A C 1
ATOM 1451 O O . ARG A 1 181 ? -0.438 5.312 15.148 1 97.94 181 ARG A O 1
ATOM 1458 N N . TYR A 1 182 ? -0.24 7.195 14.031 1 98.38 182 TYR A N 1
ATOM 1459 C CA . TYR A 1 182 ? 0.325 6.484 12.891 1 98.38 182 TYR A CA 1
ATOM 1460 C C . TYR A 1 182 ? 1.436 7.297 12.234 1 98.38 182 TYR A C 1
ATOM 1462 O O . TYR A 1 182 ? 1.22 8.445 11.836 1 98.38 182 TYR A O 1
ATOM 1470 N N . ASP A 1 183 ? 2.615 6.762 12.148 1 98.25 183 ASP A N 1
ATOM 1471 C CA . ASP A 1 183 ? 3.719 7.395 11.438 1 98.25 183 ASP A CA 1
ATOM 1472 C C . ASP A 1 183 ? 3.717 7 9.961 1 98.25 183 ASP A C 1
ATOM 1474 O O . ASP A 1 183 ? 3.92 5.832 9.625 1 98.25 183 ASP A O 1
ATOM 1478 N N . VAL A 1 184 ? 3.494 7.949 9.133 1 97.69 184 VAL A N 1
ATOM 1479 C CA . VAL A 1 184 ? 3.504 7.742 7.688 1 97.69 184 VAL A CA 1
ATOM 1480 C C . VAL A 1 184 ? 4.852 8.172 7.113 1 97.69 184 VAL A C 1
ATOM 1482 O O . VAL A 1 184 ? 5.156 9.359 7.051 1 97.69 184 VAL A O 1
ATOM 1485 N N . GLU A 1 185 ? 5.586 7.191 6.703 1 97.69 185 GLU A N 1
ATOM 1486 C CA . GLU A 1 185 ? 6.902 7.449 6.125 1 97.69 185 GLU A CA 1
ATOM 1487 C C . GLU A 1 185 ? 6.84 7.504 4.602 1 97.69 185 GLU A C 1
ATOM 1489 O O . GLU A 1 185 ? 6.305 6.594 3.965 1 97.69 185 GLU A O 1
ATOM 1494 N N . LEU A 1 186 ? 7.328 8.578 4.02 1 96.12 186 LEU A N 1
ATOM 1495 C CA . LEU A 1 186 ? 7.285 8.812 2.58 1 96.12 186 LEU A CA 1
ATOM 1496 C C . LEU A 1 186 ? 8.695 8.898 2 1 96.12 186 LEU A C 1
ATOM 1498 O O . LEU A 1 186 ? 9.555 9.586 2.557 1 96.12 186 LEU A O 1
ATOM 1502 N N . SER A 1 187 ? 8.844 8.242 0.943 1 92.31 187 SER A N 1
ATOM 1503 C CA . SER A 1 187 ? 10.133 8.336 0.267 1 92.31 187 SER A CA 1
ATOM 1504 C C . SER A 1 187 ? 10.305 9.695 -0.412 1 92.31 187 SER A C 1
ATOM 1506 O O . SER A 1 187 ? 9.359 10.234 -0.977 1 92.31 187 SER A O 1
ATOM 1508 N N . GLU A 1 188 ? 11.508 10.195 -0.413 1 91.44 188 GLU A N 1
ATOM 1509 C CA . GLU A 1 188 ? 11.82 11.453 -1.071 1 91.44 188 GLU A CA 1
ATOM 1510 C C . GLU A 1 188 ? 12.242 11.234 -2.521 1 91.44 188 GLU A C 1
ATOM 1512 O O . GLU A 1 188 ? 12.797 10.188 -2.859 1 91.44 188 GLU A O 1
ATOM 1517 N N . PRO A 1 189 ? 11.914 12.25 -3.332 1 84.94 189 PRO A N 1
ATOM 1518 C CA . PRO A 1 189 ? 12.391 12.117 -4.711 1 84.94 189 PRO A CA 1
ATOM 1519 C C . PRO A 1 189 ? 13.914 12.062 -4.801 1 84.94 189 PRO A C 1
ATOM 1521 O O . PRO A 1 189 ? 14.609 12.602 -3.934 1 84.94 189 PRO A O 1
ATOM 1524 N N . ASP A 1 190 ? 14.367 11.312 -5.77 1 73.69 190 ASP A N 1
ATOM 1525 C CA . ASP A 1 190 ? 15.805 11.242 -5.977 1 73.69 190 ASP A CA 1
ATOM 1526 C C . ASP A 1 190 ? 16.359 12.57 -6.492 1 73.69 190 ASP A C 1
ATOM 1528 O O . ASP A 1 190 ? 15.812 13.148 -7.438 1 73.69 190 ASP A O 1
ATOM 1532 N N . GLU A 1 191 ? 16.609 13.516 -5.605 1 59.62 191 GLU A N 1
ATOM 1533 C CA . GLU A 1 191 ? 17.188 14.773 -6.07 1 59.62 191 GLU A CA 1
ATOM 1534 C C . GLU A 1 191 ? 18.438 14.531 -6.926 1 59.62 191 GLU A C 1
ATOM 1536 O O . GLU A 1 191 ? 19.203 13.609 -6.656 1 59.62 191 GLU A O 1
ATOM 1541 N N . PRO A 1 192 ? 18.359 15.164 -8.078 1 49.38 192 PRO A N 1
ATOM 1542 C CA . PRO A 1 192 ? 19.672 15.148 -8.711 1 49.38 192 PRO A CA 1
ATOM 1543 C C . PRO A 1 192 ? 20.781 15.664 -7.801 1 49.38 192 PRO A C 1
ATOM 1545 O O . PRO A 1 192 ? 20.609 16.703 -7.152 1 49.38 192 PRO A O 1
ATOM 1548 N N . MET A 1 193 ? 21.25 14.938 -6.922 1 40.06 193 MET A N 1
ATOM 1549 C CA . MET A 1 193 ? 22.359 15.461 -6.117 1 40.06 193 MET A CA 1
ATOM 1550 C C . MET A 1 193 ? 23.312 16.281 -6.973 1 40.06 193 MET A C 1
ATOM 1552 O O . MET A 1 193 ? 24.016 15.734 -7.82 1 40.06 193 MET A O 1
ATOM 1556 N N . PHE A 1 194 ? 22.875 17.438 -7.344 1 35.22 194 PHE A N 1
ATOM 1557 C CA . PHE A 1 194 ? 23.953 18.281 -7.863 1 35.22 194 PHE A CA 1
ATOM 1558 C C . PHE A 1 194 ? 24.922 18.672 -6.754 1 35.22 194 PHE A C 1
ATOM 1560 O O . PHE A 1 194 ? 24.516 19.219 -5.73 1 35.22 194 PHE A O 1
ATOM 1567 N N . CYS A 1 195 ? 25.781 17.891 -6.367 1 34.66 195 CYS A N 1
ATOM 1568 C CA . CYS A 1 195 ? 26.906 18.406 -5.609 1 34.66 195 CYS A CA 1
ATOM 1569 C C . CYS A 1 195 ? 27.516 19.625 -6.309 1 34.66 195 CYS A C 1
ATOM 1571 O O . CYS A 1 195 ? 28.109 19.484 -7.379 1 34.66 195 CYS A O 1
ATOM 1573 N N . PHE A 1 196 ? 26.875 20.703 -6.23 1 33.56 196 PHE A N 1
ATOM 1574 C CA . PHE A 1 196 ? 27.625 21.906 -6.613 1 33.56 196 PHE A CA 1
ATOM 1575 C C . PHE A 1 196 ? 28.797 22.125 -5.676 1 33.56 196 PHE A C 1
ATOM 1577 O O . PHE A 1 196 ? 28.609 22.453 -4.5 1 33.56 196 PHE A O 1
ATOM 1584 N N . CYS A 1 197 ? 29.859 21.391 -5.758 1 32.75 197 CYS A N 1
ATOM 1585 C CA . CYS A 1 197 ? 31.078 21.938 -5.148 1 32.75 197 CYS A CA 1
ATOM 1586 C C . CYS A 1 197 ? 31.422 23.297 -5.738 1 32.75 197 CYS A C 1
ATOM 1588 O O . CYS A 1 197 ? 31.703 23.406 -6.93 1 32.75 197 CYS A O 1
ATOM 1590 N N . PRO A 1 198 ? 30.953 24.328 -5.246 1 34.72 198 PRO A N 1
ATOM 1591 C CA . PRO A 1 198 ? 31.375 25.641 -5.73 1 34.72 198 PRO A CA 1
ATOM 1592 C C . PRO A 1 198 ? 32.844 25.703 -6.09 1 34.72 198 PRO A C 1
ATOM 1594 O O . PRO A 1 198 ? 33.25 26.469 -6.965 1 34.72 198 PRO A O 1
ATOM 1597 N N . GLU A 1 199 ? 33.75 25.562 -5.082 1 33.84 199 GLU A N 1
ATOM 1598 C CA . GLU A 1 199 ? 35.031 26.25 -5.109 1 33.84 199 GLU A CA 1
ATOM 1599 C C . GLU A 1 199 ? 35.906 25.781 -6.266 1 33.84 199 GLU A C 1
ATOM 1601 O O . GLU A 1 199 ? 36.875 26.453 -6.66 1 33.84 199 GLU A O 1
ATOM 1606 N N . SER A 1 200 ? 36.438 24.469 -6.406 1 33.06 200 SER A N 1
ATOM 1607 C CA . SER A 1 200 ? 37.75 24.438 -7.043 1 33.06 200 SER A CA 1
ATOM 1608 C C . SER A 1 200 ? 37.625 24.734 -8.539 1 33.06 200 SER A C 1
ATOM 1610 O O . SER A 1 200 ? 36.656 24.359 -9.18 1 33.06 200 SER A O 1
ATOM 1612 N N . ASP A 1 201 ? 38.312 25.766 -9.195 1 34.06 201 ASP A N 1
ATOM 1613 C CA . ASP A 1 201 ? 38.719 26.109 -10.547 1 34.06 201 ASP A CA 1
ATOM 1614 C C . ASP A 1 201 ? 38.812 24.875 -11.438 1 34.06 201 ASP A C 1
ATOM 1616 O O . ASP A 1 201 ? 38.969 24.984 -12.656 1 34.06 201 ASP A O 1
ATOM 1620 N N . ASP A 1 202 ? 39.656 23.844 -10.977 1 34.31 202 ASP A N 1
ATOM 1621 C CA . ASP A 1 202 ? 39.969 22.781 -11.922 1 34.31 202 ASP A CA 1
ATOM 1622 C C . ASP A 1 202 ? 38.688 22.094 -12.406 1 34.31 202 ASP A C 1
ATOM 1624 O O . ASP A 1 202 ? 37.688 22.016 -11.68 1 34.31 202 ASP A O 1
ATOM 1628 N N . GLU A 1 203 ? 38.594 21.797 -13.742 1 36.75 203 GLU A N 1
ATOM 1629 C CA . GLU A 1 203 ? 37.625 21.031 -14.539 1 36.75 203 GLU A CA 1
ATOM 1630 C C . GLU A 1 203 ? 37.031 19.891 -13.727 1 36.75 203 GLU A C 1
ATOM 1632 O O . GLU A 1 203 ? 37.625 18.797 -13.664 1 36.75 203 GLU A O 1
ATOM 1637 N N . ILE A 1 204 ? 36.844 20.062 -12.477 1 36.47 204 ILE A N 1
ATOM 1638 C CA . ILE A 1 204 ? 36.531 19.031 -11.508 1 36.47 204 ILE A CA 1
ATOM 1639 C C . ILE A 1 204 ? 35.469 18.078 -12.078 1 36.47 204 ILE A C 1
ATOM 1641 O O . ILE A 1 204 ? 34.5 18.531 -12.68 1 36.47 204 ILE A O 1
ATOM 1645 N N . SER A 1 205 ? 35.906 16.812 -12.266 1 37.22 205 SER A N 1
ATOM 1646 C CA . SER A 1 205 ? 35.156 15.648 -12.75 1 37.22 205 SER A CA 1
ATOM 1647 C C . SER A 1 205 ? 33.719 15.648 -12.266 1 37.22 205 SER A C 1
ATOM 1649 O O . SER A 1 205 ? 33.438 16.094 -11.148 1 37.22 205 SER A O 1
ATOM 1651 N N . PRO A 1 206 ? 32.875 15.727 -13.227 1 42.81 206 PRO A N 1
ATOM 1652 C CA . PRO A 1 206 ? 31.453 15.656 -12.852 1 42.81 206 PRO A CA 1
ATOM 1653 C C . PRO A 1 206 ? 31.219 14.797 -11.617 1 42.81 206 PRO A C 1
ATOM 1655 O O . PRO A 1 206 ? 31.969 13.859 -11.352 1 42.81 206 PRO A O 1
ATOM 1658 N N . PRO A 1 207 ? 30.875 15.406 -10.5 1 40 207 PRO A N 1
ATOM 1659 C CA . PRO A 1 207 ? 30.656 14.547 -9.336 1 40 207 PRO A CA 1
ATOM 1660 C C . PRO A 1 207 ? 30.125 13.164 -9.703 1 40 207 PRO A C 1
ATOM 1662 O O . PRO A 1 207 ? 29.344 13.031 -10.656 1 40 207 PRO A O 1
ATOM 1665 N N . THR A 1 208 ? 30.984 12.195 -9.781 1 41.69 208 THR A N 1
A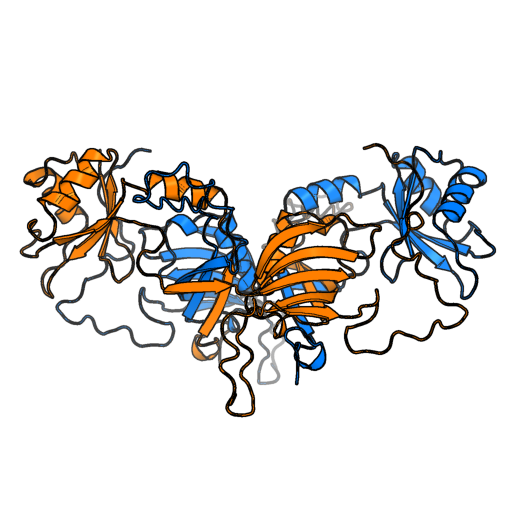TOM 1666 C CA . THR A 1 208 ? 30.531 10.82 -9.977 1 41.69 208 THR A CA 1
ATOM 1667 C C . THR A 1 208 ? 29.266 10.547 -9.18 1 41.69 208 THR A C 1
ATOM 1669 O O . THR A 1 208 ? 29.172 10.93 -8.016 1 41.69 208 THR A O 1
ATOM 1672 N N . PRO A 1 209 ? 28.172 10.398 -9.867 1 45.53 209 PRO A N 1
ATOM 1673 C CA . PRO A 1 209 ? 26.938 10.055 -9.156 1 45.53 209 PRO A CA 1
ATOM 1674 C C . PRO A 1 209 ? 27.188 9.211 -7.906 1 45.53 209 PRO A C 1
ATOM 1676 O O . PRO A 1 209 ? 27.844 8.172 -7.984 1 45.53 209 PRO A O 1
ATOM 1679 N N . ARG A 1 210 ? 27.562 9.812 -6.82 1 45.88 210 ARG A N 1
ATOM 1680 C CA . ARG A 1 210 ? 27.766 9.023 -5.605 1 45.88 210 ARG A CA 1
ATOM 1681 C C . ARG A 1 210 ? 26.703 7.934 -5.48 1 45.88 210 ARG A C 1
ATOM 1683 O O . ARG A 1 210 ? 25.516 8.18 -5.734 1 45.88 210 ARG A O 1
ATOM 1690 N N . GLU A 1 211 ? 27.141 6.602 -5.621 1 56.97 211 GLU A N 1
ATOM 1691 C CA . GLU A 1 211 ? 26.297 5.43 -5.379 1 56.97 211 GLU A CA 1
ATOM 1692 C C . GLU A 1 211 ? 25.438 5.613 -4.125 1 56.97 211 GLU A C 1
ATOM 1694 O O . GLU A 1 211 ? 25.969 5.945 -3.059 1 56.97 211 GLU A O 1
ATOM 1699 N N . ARG A 1 212 ? 24.234 5.945 -4.18 1 64.38 212 ARG A N 1
ATOM 1700 C CA . ARG A 1 212 ? 23.312 6.18 -3.064 1 64.38 212 ARG A CA 1
ATOM 1701 C C . ARG A 1 212 ? 23.422 5.062 -2.033 1 64.38 212 ARG A C 1
ATOM 1703 O O . ARG A 1 212 ? 23.328 3.881 -2.381 1 64.38 212 ARG A O 1
ATOM 1710 N N . THR A 1 213 ? 23.844 5.496 -0.83 1 80.62 213 THR A N 1
ATOM 1711 C CA . THR A 1 213 ? 24 4.531 0.254 1 80.62 213 THR A CA 1
ATOM 1712 C C . THR A 1 213 ? 22.688 4.395 1.036 1 80.62 213 THR A C 1
ATOM 1714 O O . THR A 1 213 ? 22.531 3.475 1.843 1 80.62 213 THR A O 1
ATOM 1717 N N . GLU A 1 214 ? 21.812 5.27 0.72 1 87.5 214 GLU A N 1
ATOM 1718 C CA . GLU A 1 214 ? 20.516 5.188 1.402 1 87.5 214 GLU A CA 1
ATOM 1719 C C . GLU A 1 214 ? 19.438 5.91 0.614 1 87.5 214 GLU A C 1
ATOM 1721 O O . GLU A 1 214 ? 19.734 6.723 -0.263 1 87.5 214 GLU A O 1
ATOM 1726 N N . LYS A 1 215 ? 18.297 5.57 0.829 1 92.62 215 LYS A N 1
ATOM 1727 C CA . LYS A 1 215 ? 17.125 6.289 0.319 1 92.62 215 LYS A CA 1
ATOM 1728 C C . LYS A 1 215 ? 16.531 7.195 1.392 1 92.62 215 LYS A C 1
ATOM 1730 O O . LYS A 1 215 ? 16.047 6.711 2.42 1 92.62 215 LYS A O 1
ATOM 1735 N N . ARG A 1 216 ? 16.5 8.484 1.154 1 93 216 ARG A N 1
ATOM 1736 C CA . ARG A 1 216 ? 15.961 9.43 2.127 1 93 216 ARG A CA 1
ATOM 1737 C C . ARG A 1 216 ? 14.438 9.367 2.174 1 93 216 ARG A C 1
ATOM 1739 O O . ARG A 1 216 ? 13.789 9.203 1.14 1 93 216 ARG A O 1
ATOM 1746 N N . THR A 1 217 ? 13.898 9.492 3.4 1 95.75 217 THR A N 1
ATOM 1747 C CA . THR A 1 217 ? 12.461 9.523 3.617 1 95.75 217 THR A CA 1
ATOM 1748 C C . THR A 1 217 ? 12.086 10.594 4.637 1 95.75 217 THR A C 1
ATOM 1750 O O . THR A 1 217 ? 12.961 11.156 5.301 1 95.75 217 THR A O 1
ATOM 1753 N N . VAL A 1 218 ? 10.875 10.977 4.652 1 95.44 218 VAL A N 1
ATOM 1754 C CA . VAL A 1 218 ? 10.312 11.859 5.676 1 95.44 218 VAL A CA 1
ATOM 1755 C C . VAL A 1 218 ? 9.156 11.156 6.383 1 95.44 218 VAL A C 1
ATOM 1757 O O . VAL A 1 218 ? 8.453 10.344 5.777 1 95.44 218 VAL A O 1
ATOM 1760 N N . VAL A 1 219 ? 9 11.477 7.672 1 97.25 219 VAL A N 1
ATOM 1761 C CA . VAL A 1 219 ? 7.977 10.812 8.477 1 97.25 219 VAL A CA 1
ATOM 1762 C C . VAL A 1 219 ? 6.973 11.844 8.992 1 97.25 219 VAL A C 1
ATOM 1764 O O . VAL A 1 219 ? 7.352 12.805 9.664 1 97.25 219 VAL A O 1
ATOM 1767 N N . HIS A 1 220 ? 5.738 11.664 8.641 1 96 220 HIS A N 1
ATOM 1768 C CA . HIS A 1 220 ? 4.633 12.438 9.195 1 96 220 HIS A CA 1
ATOM 1769 C C . HIS A 1 220 ? 3.893 11.656 10.273 1 96 220 HIS A C 1
ATOM 1771 O O . HIS A 1 220 ? 3.404 10.547 10.016 1 96 220 HIS A O 1
ATOM 1777 N N . SER A 1 221 ? 3.781 12.211 11.422 1 96.06 221 SER A N 1
ATOM 1778 C CA . SER A 1 221 ? 2.992 11.602 12.492 1 96.06 221 SER A CA 1
ATOM 1779 C C . SER A 1 221 ? 1.552 12.102 12.469 1 96.06 221 SER A C 1
ATOM 1781 O O . SER A 1 221 ? 1.305 13.305 12.562 1 96.06 221 SER A O 1
ATOM 1783 N N . ILE A 1 222 ? 0.639 11.156 12.344 1 96.88 222 ILE A N 1
ATOM 1784 C CA . ILE A 1 222 ? -0.755 11.57 12.234 1 96.88 222 ILE A CA 1
ATOM 1785 C C . ILE A 1 222 ? -1.591 10.859 13.297 1 96.88 222 ILE A C 1
ATOM 1787 O O . ILE A 1 222 ? -1.131 9.891 13.914 1 96.88 222 ILE A O 1
ATOM 1791 N N . ILE A 1 223 ? -2.738 11.367 13.5 1 96.62 223 ILE A N 1
ATOM 1792 C CA . ILE A 1 223 ? -3.76 10.734 14.328 1 96.62 223 ILE A CA 1
ATOM 1793 C C . ILE A 1 223 ? -4.844 10.133 13.438 1 96.62 223 ILE A C 1
ATOM 1795 O O . ILE A 1 223 ? -5.293 10.773 12.477 1 96.62 223 ILE A O 1
ATOM 1799 N N . ILE A 1 224 ? -5.203 8.922 13.68 1 98.31 224 ILE A N 1
ATOM 1800 C CA . ILE A 1 224 ? -6.285 8.289 12.93 1 98.31 224 ILE A CA 1
ATOM 1801 C C . ILE A 1 224 ? -7.52 8.164 13.812 1 98.31 224 ILE A C 1
ATOM 1803 O O . ILE A 1 224 ? -7.465 7.551 14.883 1 98.31 224 ILE A O 1
ATOM 1807 N N . HIS A 1 225 ? -8.562 8.742 13.305 1 97.12 225 HIS A N 1
ATOM 1808 C CA . HIS A 1 225 ? -9.844 8.625 13.992 1 97.12 225 HIS A CA 1
ATOM 1809 C C . HIS A 1 225 ? -10.719 7.566 13.336 1 97.12 225 HIS A C 1
ATOM 1811 O O . HIS A 1 225 ? -10.805 7.496 12.109 1 97.12 225 HIS A O 1
ATOM 1817 N N . VAL A 1 226 ? -11.297 6.754 14.125 1 97.5 226 VAL A N 1
ATOM 1818 C CA . VAL A 1 226 ? -12.422 5.938 13.68 1 97.5 226 VAL A CA 1
ATOM 1819 C C . VAL A 1 226 ? -13.734 6.633 14.031 1 97.5 226 VAL A C 1
ATOM 1821 O O . VAL A 1 226 ? -14.086 6.754 15.203 1 97.5 226 VAL A O 1
ATOM 1824 N N . ASP A 1 227 ? -14.438 7.012 13.008 1 95.5 227 ASP A N 1
ATOM 1825 C CA . ASP A 1 227 ? -15.633 7.816 13.227 1 95.5 227 ASP A CA 1
ATOM 1826 C C . ASP A 1 227 ? -16.859 6.93 13.445 1 95.5 227 ASP A C 1
ATOM 1828 O O . ASP A 1 227 ? -17.672 7.18 14.344 1 95.5 227 ASP A O 1
ATOM 1832 N N . TRP A 1 228 ? -16.969 5.941 12.609 1 95.31 228 TRP A N 1
ATOM 1833 C CA . TRP A 1 228 ? -18.031 4.969 12.82 1 95.31 228 TRP A CA 1
ATOM 1834 C C . TRP A 1 228 ? -17.703 3.645 12.141 1 95.31 228 TRP A C 1
ATOM 1836 O O . TRP A 1 228 ? -16.828 3.588 11.266 1 95.31 228 TRP A O 1
ATOM 1846 N N . VAL A 1 229 ? -18.344 2.58 12.602 1 95.06 229 VAL A N 1
ATOM 1847 C CA . VAL A 1 229 ? -18.188 1.222 12.102 1 95.06 229 VAL A CA 1
ATOM 1848 C C . VAL A 1 229 ? -19.547 0.555 11.938 1 95.06 229 VAL A C 1
ATOM 1850 O O . VAL A 1 229 ? -20.359 0.566 12.859 1 95.06 229 VAL A O 1
ATOM 1853 N N . VAL A 1 230 ? -19.75 0.04 10.758 1 92.31 230 VAL A N 1
ATOM 1854 C CA . VAL A 1 230 ? -20.906 -0.841 10.555 1 92.31 230 VAL A CA 1
ATOM 1855 C C . VAL A 1 230 ? -20.516 -2.279 10.883 1 92.31 230 VAL A C 1
ATOM 1857 O O . VAL A 1 230 ? -19.594 -2.838 10.266 1 92.31 230 VAL A O 1
ATOM 1860 N N . ASP A 1 231 ? -21.141 -2.811 11.883 1 85.38 231 ASP A N 1
ATOM 1861 C CA . ASP A 1 231 ? -20.859 -4.152 12.383 1 85.38 231 ASP A CA 1
ATOM 1862 C C . ASP A 1 231 ? -22.047 -5.086 12.148 1 85.38 231 ASP A C 1
ATOM 1864 O O . ASP A 1 231 ? -23.047 -5.008 12.844 1 85.38 231 ASP A O 1
ATOM 1868 N N . ASP A 1 232 ? -21.891 -5.965 11.242 1 80.25 232 ASP A N 1
ATOM 1869 C CA . ASP A 1 232 ? -22.953 -6.918 10.93 1 80.25 232 ASP A CA 1
ATOM 1870 C C . ASP A 1 232 ? -22.719 -8.25 11.633 1 80.25 232 ASP A C 1
ATOM 1872 O O . ASP A 1 232 ? -23.375 -9.25 11.312 1 80.25 232 ASP A O 1
ATOM 1876 N N . SER A 1 233 ? -21.766 -8.242 12.531 1 73.38 233 SER A N 1
ATOM 1877 C CA . SER A 1 233 ? -21.469 -9.5 13.219 1 73.38 233 SER A CA 1
ATOM 1878 C C . SER A 1 233 ? -22.625 -9.906 14.133 1 73.38 233 SER A C 1
ATOM 1880 O O . SER A 1 233 ? -23.312 -9.047 14.695 1 73.38 233 SER A O 1
ATOM 1882 N N . PRO A 1 234 ? -22.906 -11.203 14.109 1 67.25 234 PRO A N 1
ATOM 1883 C CA . PRO A 1 234 ? -23.984 -11.664 14.992 1 67.25 234 PRO A CA 1
ATOM 1884 C C . PRO A 1 234 ? -23.734 -11.32 16.453 1 67.25 234 PRO A C 1
ATOM 1886 O O . PRO A 1 234 ? -22.578 -11.312 16.906 1 67.25 234 PRO A O 1
ATOM 1889 N N . ILE A 1 235 ? -24.719 -10.758 17.094 1 60 235 ILE A N 1
ATOM 1890 C CA . ILE A 1 235 ? -24.609 -10.508 18.516 1 60 235 ILE A CA 1
ATOM 1891 C C . ILE A 1 235 ? -24.547 -11.836 19.266 1 60 235 ILE A C 1
ATOM 1893 O O . ILE A 1 235 ? -25.422 -12.688 19.109 1 60 235 ILE A O 1
ATOM 1897 N N . ILE A 1 236 ? -23.312 -12.195 19.562 1 53.72 236 ILE A N 1
ATOM 1898 C CA . ILE A 1 236 ? -23.266 -13.398 20.391 1 53.72 236 ILE A CA 1
ATOM 1899 C C . ILE A 1 236 ? -23.922 -13.117 21.734 1 53.72 236 ILE A C 1
ATOM 1901 O O . ILE A 1 236 ? -23.391 -12.352 22.547 1 53.72 236 ILE A O 1
ATOM 1905 N N . PRO A 1 237 ? -25.156 -13.5 21.812 1 52.06 237 PRO A N 1
ATOM 1906 C CA . PRO A 1 237 ? -25.797 -13.266 23.125 1 52.06 237 PRO A CA 1
ATOM 1907 C C . PRO A 1 237 ? -25.062 -13.977 24.266 1 52.06 237 PRO A C 1
ATOM 1909 O O . PRO A 1 237 ? -24.5 -15.055 24.062 1 52.06 237 PRO A O 1
ATOM 1912 N N . GLU A 1 238 ? -24.406 -13.211 25.188 1 51.78 238 GLU A N 1
ATOM 1913 C CA . GLU A 1 238 ? -23.859 -13.867 26.375 1 51.78 238 GLU A CA 1
ATOM 1914 C C . GLU A 1 238 ? -24.812 -14.938 26.891 1 51.78 238 GLU A C 1
ATOM 1916 O O . GLU A 1 238 ? -24.375 -15.898 27.547 1 51.78 238 GLU A O 1
ATOM 1921 N N . PHE A 1 239 ? -26.125 -14.656 27.047 1 49.16 239 PHE A N 1
ATOM 1922 C CA . PHE A 1 239 ? -27.078 -15.609 27.594 1 49.16 239 PHE A CA 1
ATOM 1923 C C . PHE A 1 239 ? -27.922 -16.234 26.5 1 49.16 239 PHE A C 1
ATOM 1925 O O . PHE A 1 239 ? -28.172 -15.617 25.469 1 49.16 239 PHE A O 1
ATOM 1932 N N . PRO A 1 240 ? -28.016 -17.672 26.547 1 45.34 240 PRO A N 1
ATOM 1933 C CA . PRO A 1 240 ? -28.891 -18.406 25.625 1 45.34 240 PRO A CA 1
ATOM 1934 C C . PRO A 1 240 ? -30.156 -17.641 25.266 1 45.34 240 PRO A C 1
ATOM 1936 O O . PRO A 1 240 ? -30.859 -17.156 26.156 1 45.34 240 PRO A O 1
ATOM 1939 N N . ALA A 1 241 ? -30.172 -16.969 24.234 1 40.5 241 ALA A N 1
ATOM 1940 C CA . ALA A 1 241 ? -31.422 -16.297 23.859 1 40.5 241 ALA A CA 1
ATOM 1941 C C . ALA A 1 241 ? -32.594 -17.25 23.969 1 40.5 241 ALA A C 1
ATOM 1943 O O . ALA A 1 241 ? -32.562 -18.359 23.422 1 40.5 241 ALA A O 1
ATOM 1944 N N . LEU A 1 242 ? -33.344 -17.234 25.047 1 39.03 242 LEU A N 1
ATOM 1945 C CA . LEU A 1 242 ? -34.594 -17.938 24.953 1 39.03 242 LEU A CA 1
ATOM 1946 C C . LEU A 1 242 ? -35.25 -17.719 23.594 1 39.03 242 LEU A C 1
ATOM 1948 O O . LEU A 1 242 ? -36.188 -18.438 23.234 1 39.03 242 LEU A O 1
ATOM 1952 N N . ARG A 1 243 ? -35.719 -16.375 23.344 1 38.53 243 ARG A N 1
ATOM 1953 C CA . ARG A 1 243 ? -36.625 -16.109 22.234 1 38.53 243 ARG A CA 1
ATOM 1954 C C . ARG A 1 243 ? -35.875 -16.094 20.906 1 38.53 243 ARG A C 1
ATOM 1956 O O . ARG A 1 243 ? -34.688 -15.727 20.859 1 38.53 243 ARG A O 1
ATOM 1963 N N . ASP A 1 244 ? -36.312 -16.828 19.828 1 40.47 244 ASP A N 1
ATOM 1964 C CA . ASP A 1 244 ? -36.031 -16.938 18.406 1 40.47 244 ASP A CA 1
ATOM 1965 C C . ASP A 1 244 ? -35.719 -15.562 17.797 1 40.47 244 ASP A C 1
ATOM 1967 O O . ASP A 1 244 ? -36.594 -14.914 17.219 1 40.47 244 ASP A O 1
ATOM 1971 N N . TYR A 1 245 ? -35.25 -14.547 18.5 1 39.34 245 TYR A N 1
ATOM 1972 C CA . TYR A 1 245 ? -35.062 -13.328 17.719 1 39.34 245 TYR A CA 1
ATOM 1973 C C . TYR A 1 245 ? -34.219 -13.586 16.484 1 39.34 245 TYR A C 1
ATOM 1975 O O . TYR A 1 245 ? -33 -13.672 16.578 1 39.34 245 TYR A O 1
ATOM 1983 N N . HIS A 1 246 ? -34.75 -14.445 15.539 1 39.88 246 HIS A N 1
ATOM 1984 C CA . HIS A 1 246 ? -34.25 -14.641 14.18 1 39.88 246 HIS A CA 1
ATOM 1985 C C . HIS A 1 246 ? -33.625 -13.367 13.633 1 39.88 246 HIS A C 1
ATOM 1987 O O . HIS A 1 246 ? -32.5 -13.414 13.125 1 39.88 246 HIS A O 1
ATOM 1993 N N . ASP A 1 247 ? -34.594 -12.484 12.844 1 42.12 247 ASP A N 1
ATOM 1994 C CA . ASP A 1 247 ? -34.594 -11.602 11.688 1 42.12 247 ASP A CA 1
ATOM 1995 C C . ASP A 1 247 ? -33.875 -10.297 11.984 1 42.12 247 ASP A C 1
ATOM 1997 O O . ASP A 1 247 ? -34 -9.32 11.234 1 42.12 247 ASP A O 1
ATOM 2001 N N . GLU A 1 248 ? -33.906 -9.789 13.211 1 45.53 248 GLU A N 1
ATOM 2002 C CA . GLU A 1 248 ? -33.656 -8.352 13.297 1 45.53 248 GLU A CA 1
ATOM 2003 C C . GLU A 1 248 ? -32.344 -7.969 12.641 1 45.53 248 GLU A C 1
ATOM 2005 O O . GLU A 1 248 ? -31.328 -8.672 12.812 1 45.53 248 GLU A O 1
ATOM 2010 N N . ASP A 1 249 ? -32.406 -7.273 11.492 1 50.62 249 ASP A N 1
ATOM 2011 C CA . ASP A 1 249 ? -31.406 -6.543 10.719 1 50.62 249 ASP A CA 1
ATOM 2012 C C . ASP A 1 249 ? -30.281 -6.039 11.617 1 50.62 249 ASP A C 1
ATOM 2014 O O . ASP A 1 249 ? -30.469 -5.137 12.43 1 50.62 249 ASP A O 1
ATOM 2018 N N . THR A 1 250 ? -29.469 -6.84 12.258 1 61.44 250 THR A N 1
ATOM 2019 C CA . THR A 1 250 ? -28.438 -6.781 13.289 1 61.44 250 THR A CA 1
ATOM 2020 C C . THR A 1 250 ? -27.297 -5.863 12.859 1 61.44 250 THR A C 1
ATOM 2022 O O . THR A 1 250 ? -26.266 -5.785 13.523 1 61.44 250 THR A O 1
ATOM 2025 N N . THR A 1 251 ? -27.516 -5.234 11.781 1 71.38 251 THR A N 1
ATOM 2026 C CA . THR A 1 251 ? -26.453 -4.289 11.438 1 71.38 251 THR A CA 1
ATOM 2027 C C . THR A 1 251 ? -26.406 -3.139 12.438 1 71.38 251 THR A C 1
ATOM 2029 O O . THR A 1 251 ? -27.406 -2.439 12.633 1 71.38 251 THR A O 1
ATOM 2032 N N . ARG A 1 252 ? -25.406 -3.08 13.219 1 83.56 252 ARG A N 1
ATOM 2033 C CA . ARG A 1 252 ? -25.172 -2.014 14.188 1 83.56 252 ARG A CA 1
ATOM 2034 C C . ARG A 1 252 ? -24.188 -0.982 13.648 1 83.56 252 ARG A C 1
ATOM 2036 O O . ARG A 1 252 ? -23.219 -1.336 12.977 1 83.56 252 ARG A O 1
ATOM 2043 N N . LEU A 1 253 ? -24.625 0.158 13.75 1 88.25 253 LEU A N 1
ATOM 2044 C CA . LEU A 1 253 ? -23.734 1.273 13.477 1 88.25 253 LEU A CA 1
ATOM 2045 C C . LEU A 1 253 ? -23.172 1.856 14.766 1 88.25 253 LEU A C 1
ATOM 2047 O O . LEU A 1 253 ? -23.922 2.406 15.578 1 88.25 253 LEU A O 1
ATOM 2051 N N . HIS A 1 254 ? -21.922 1.676 14.984 1 90.75 254 HIS A N 1
ATOM 2052 C CA . HIS A 1 254 ? -21.25 2.277 16.125 1 90.75 254 HIS A CA 1
ATOM 2053 C C . HIS A 1 254 ? -20.594 3.604 15.75 1 90.75 254 HIS A C 1
ATOM 2055 O O . HIS A 1 254 ? -19.797 3.66 14.812 1 90.75 254 HIS A O 1
ATOM 2061 N N . THR A 1 255 ? -20.922 4.656 16.438 1 92.62 255 THR A N 1
ATOM 2062 C CA . THR A 1 255 ? -20.328 5.969 16.203 1 92.62 255 THR A CA 1
ATOM 2063 C C . THR A 1 255 ? -19.438 6.367 17.375 1 92.62 255 THR A C 1
ATOM 2065 O O . THR A 1 255 ? -19.766 6.105 18.531 1 92.62 255 THR A O 1
ATOM 2068 N N . TYR A 1 256 ? -18.391 7.055 17.062 1 91.88 256 TYR A N 1
ATOM 2069 C CA . TYR A 1 256 ? -17.422 7.438 18.094 1 91.88 256 TYR A CA 1
ATOM 2070 C C . TYR A 1 256 ? -17.188 8.945 18.094 1 91.88 256 TYR A C 1
ATOM 2072 O O . TYR A 1 256 ? -17.219 9.578 17.031 1 91.88 256 TYR A O 1
ATOM 2080 N N . ALA A 1 257 ? -17.016 9.469 19.297 1 87.81 257 ALA A N 1
ATOM 2081 C CA . ALA A 1 257 ? -16.688 10.883 19.422 1 87.81 257 ALA A CA 1
ATOM 2082 C C . ALA A 1 257 ? -15.203 11.125 19.188 1 87.81 257 ALA A C 1
ATOM 2084 O O . ALA A 1 257 ? -14.359 10.508 19.828 1 87.81 257 ALA A O 1
ATOM 2085 N N . THR A 1 258 ? -14.977 11.859 18.219 1 90.06 258 THR A N 1
ATOM 2086 C CA . THR A 1 258 ? -13.594 12.203 17.906 1 90.06 258 THR A CA 1
ATOM 2087 C C . THR A 1 258 ? -13.406 13.719 17.859 1 90.06 258 THR A C 1
ATOM 2089 O O . THR A 1 258 ? -14.367 14.453 17.641 1 90.06 258 THR A O 1
ATOM 2092 N N . CYS A 1 259 ? -12.242 14.141 18.219 1 87.06 259 CYS A N 1
ATOM 2093 C CA . CYS A 1 259 ? -11.875 15.555 18.188 1 87.06 259 CYS A CA 1
ATOM 2094 C C . CYS A 1 259 ? -10.562 15.766 17.453 1 87.06 259 CYS A C 1
ATOM 2096 O O . CYS A 1 259 ? -9.578 15.078 17.719 1 87.06 259 CYS A O 1
ATOM 2098 N N . ASN A 1 260 ? -10.617 16.688 16.594 1 86.75 260 ASN A N 1
ATOM 2099 C CA . ASN A 1 260 ? -9.391 17 15.859 1 86.75 260 ASN A CA 1
ATOM 2100 C C . ASN A 1 260 ? -8.242 17.344 16.812 1 86.75 260 ASN A C 1
ATOM 2102 O O . ASN A 1 260 ? -8.422 18.078 17.766 1 86.75 260 ASN A O 1
ATOM 2106 N N . GLY A 1 261 ? -7.156 16.766 16.484 1 88.12 261 GLY A N 1
ATOM 2107 C CA . GLY A 1 261 ? -5.961 17.062 17.266 1 88.12 261 GLY A CA 1
ATOM 2108 C C . GLY A 1 261 ? -5.844 16.234 18.531 1 88.12 261 GLY A C 1
ATOM 2109 O O . GLY A 1 261 ? -4.84 16.312 19.234 1 88.12 261 GLY A O 1
ATOM 2110 N N . THR A 1 262 ? -6.875 15.461 18.797 1 91.38 262 THR A N 1
ATOM 2111 C CA . THR A 1 262 ? -6.875 14.656 20.016 1 91.38 262 THR A CA 1
ATOM 2112 C C . THR A 1 262 ? -6.914 13.172 19.688 1 91.38 262 THR A C 1
ATOM 2114 O O . THR A 1 262 ? -7.727 12.727 18.875 1 91.38 262 THR A O 1
ATOM 2117 N N . VAL A 1 263 ? -6.066 12.477 20.344 1 94.81 263 VAL A N 1
ATOM 2118 C CA . VAL A 1 263 ? -6.02 11.031 20.141 1 94.81 263 VAL A CA 1
ATOM 2119 C C . VAL A 1 263 ? -7.301 10.391 20.672 1 94.81 263 VAL A C 1
ATOM 2121 O O . VAL A 1 263 ? -7.766 10.727 21.766 1 94.81 263 VAL A O 1
ATOM 2124 N N . ASP A 1 264 ? -7.867 9.5 19.922 1 94.06 264 ASP A N 1
ATOM 2125 C CA . ASP A 1 264 ? -9.102 8.836 20.344 1 94.06 264 ASP A CA 1
ATOM 2126 C C . ASP A 1 264 ? -8.953 8.219 21.734 1 94.06 264 ASP A C 1
ATOM 2128 O O . ASP A 1 264 ? -7.961 7.547 22.016 1 94.06 264 ASP A O 1
ATOM 2132 N N . GLY A 1 265 ? -9.953 8.367 22.531 1 91.5 265 GLY A N 1
ATOM 2133 C CA . GLY A 1 265 ? -9.945 7.789 23.875 1 91.5 265 GLY A CA 1
ATOM 2134 C C . GLY A 1 265 ? -9.32 8.703 24.906 1 91.5 265 GLY A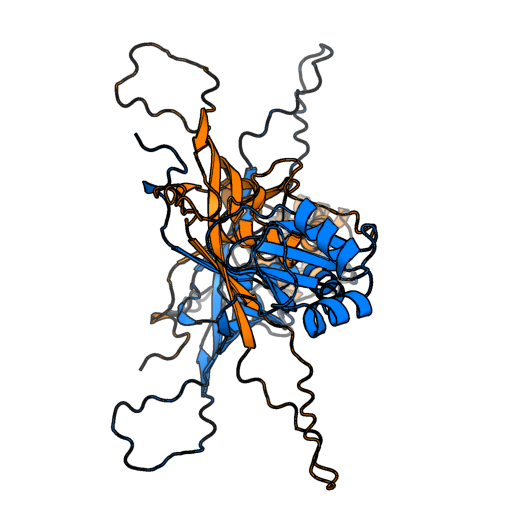 C 1
ATOM 2135 O O . GLY A 1 265 ? -9.297 8.367 26.094 1 91.5 265 GLY A O 1
ATOM 2136 N N . THR A 1 266 ? -8.75 9.781 24.469 1 90.06 266 THR A N 1
ATOM 2137 C CA . THR A 1 266 ? -8.156 10.727 25.406 1 90.06 266 THR A CA 1
ATOM 2138 C C . THR A 1 266 ? -9.031 11.969 25.547 1 90.06 266 THR A C 1
ATOM 2140 O O . THR A 1 266 ? -9.922 12.203 24.719 1 90.06 266 THR A O 1
ATOM 2143 N N . THR A 1 267 ? -8.922 12.648 26.656 1 81.38 267 THR A N 1
ATOM 2144 C CA . THR A 1 267 ? -9.703 13.859 26.906 1 81.38 267 THR A CA 1
ATOM 2145 C C . THR A 1 267 ? -9.172 15.031 26.094 1 81.38 267 THR A C 1
ATOM 2147 O O . THR A 1 267 ? -7.965 15.289 26.094 1 81.38 267 THR A O 1
ATOM 2150 N N . PRO A 1 268 ? -10.172 15.453 25.359 1 73.94 268 PRO A N 1
ATOM 2151 C CA . PRO A 1 268 ? -9.734 16.625 24.594 1 73.94 268 PRO A CA 1
ATOM 2152 C C . PRO A 1 268 ? -9.148 17.719 25.484 1 73.94 268 PRO A C 1
ATOM 2154 O O . PRO A 1 268 ? -9.547 17.859 26.641 1 73.94 268 PRO A O 1
ATOM 2157 N N . PRO A 1 269 ? -8.094 18.172 25.062 1 57.47 269 PRO A N 1
ATOM 2158 C CA . PRO A 1 269 ? -7.578 19.266 25.875 1 57.47 269 PRO A CA 1
ATOM 2159 C C . PRO A 1 269 ? -8.625 20.359 26.141 1 57.47 269 PRO A C 1
ATOM 2161 O O . PRO A 1 269 ? -9.469 20.625 25.281 1 57.47 269 PRO A O 1
ATOM 2164 N N . VAL A 1 270 ? -9.219 20.391 27.406 1 52.62 270 VAL A N 1
ATOM 2165 C CA . VAL A 1 270 ? -10.109 21.469 27.797 1 52.62 270 VAL A CA 1
ATOM 2166 C C . VAL A 1 270 ? -9.734 22.75 27.062 1 52.62 270 VAL A C 1
ATOM 2168 O O . VAL A 1 270 ? -8.57 22.953 26.719 1 52.62 270 VAL A O 1
ATOM 2171 N N . ASP A 1 271 ? -10.742 23.328 26.391 1 47.03 271 ASP A N 1
ATOM 2172 C CA . ASP A 1 271 ? -10.578 24.641 25.75 1 47.03 271 ASP A CA 1
ATOM 2173 C C . ASP A 1 271 ? -9.625 25.516 26.547 1 47.03 271 ASP A C 1
ATOM 2175 O O . ASP A 1 271 ? -9.953 25.953 27.656 1 47.03 271 ASP A O 1
ATOM 2179 N N . GLN A 1 272 ? -8.508 25.156 26.875 1 38.25 272 GLN A N 1
ATOM 2180 C CA . GLN A 1 272 ? -7.805 26.312 27.422 1 38.25 272 GLN A CA 1
ATOM 2181 C C . GLN A 1 272 ? -8.258 27.609 26.75 1 38.25 272 GLN A C 1
ATOM 2183 O O . GLN A 1 272 ? -8.562 27.625 25.562 1 38.25 272 GLN A O 1
ATOM 2188 N N . ASP A 1 273 ? -8.852 28.578 27.578 1 37.5 273 ASP A N 1
ATOM 2189 C CA . ASP A 1 273 ? -9.336 29.906 27.234 1 37.5 273 ASP A CA 1
ATOM 2190 C C . ASP A 1 273 ? -8.773 30.359 25.891 1 37.5 273 ASP A C 1
ATOM 2192 O O . ASP A 1 273 ? -9.344 31.234 25.234 1 37.5 273 ASP A O 1
ATOM 2196 N N . GLY A 1 274 ? -7.5 30.438 25.781 1 34.81 274 GLY A N 1
ATOM 2197 C CA . GLY A 1 274 ? -6.738 31.109 24.75 1 34.81 274 GLY A CA 1
ATOM 2198 C C . GLY A 1 274 ? -6.574 30.266 23.5 1 34.81 274 GLY A C 1
ATOM 2199 O O . GLY A 1 274 ? -5.73 30.562 22.641 1 34.81 274 GLY A O 1
ATOM 2200 N N . GLY A 1 275 ? -6.801 29.062 23.625 1 35.12 275 GLY A N 1
ATOM 2201 C CA . GLY A 1 275 ? -6.367 28.156 22.562 1 35.12 275 GLY A CA 1
ATOM 2202 C C . GLY A 1 275 ? -7.133 28.359 21.266 1 35.12 275 GLY A C 1
ATOM 2203 O O . GLY A 1 275 ? -8.203 28.969 21.266 1 35.12 275 GLY A O 1
ATOM 2204 N N . ARG A 1 276 ? -6.453 28.125 20.172 1 38.44 276 ARG A N 1
ATOM 2205 C CA . ARG A 1 276 ? -6.875 28.297 18.781 1 38.44 276 ARG A CA 1
ATOM 2206 C C . ARG A 1 276 ? -8.195 27.594 18.516 1 38.44 276 ARG A C 1
ATOM 2208 O O . ARG A 1 276 ? -8.297 26.375 18.672 1 38.44 276 ARG A O 1
ATOM 2215 N N . GLY A 1 277 ? -9.203 28.156 19.109 1 41.97 277 GLY A N 1
ATOM 2216 C CA . GLY A 1 277 ? -10.43 27.594 18.562 1 41.97 277 GLY A CA 1
ATOM 2217 C C . GLY A 1 277 ? -10.281 27.156 17.125 1 41.97 277 GLY A C 1
ATOM 2218 O O . GLY A 1 277 ? -9.977 27.969 16.25 1 41.97 277 GLY A O 1
ATOM 2219 N N . PHE A 1 278 ? -9.773 25.953 17.016 1 40.09 278 PHE A N 1
ATOM 2220 C CA . PHE A 1 278 ? -9.688 25.422 15.664 1 40.09 278 PHE A CA 1
ATOM 2221 C C . PHE A 1 278 ? -11 25.609 14.922 1 40.09 278 PHE A C 1
ATOM 2223 O O . PHE A 1 278 ? -12.078 25.484 15.508 1 40.09 278 PHE A O 1
ATOM 2230 N N . ALA A 1 279 ? -11.062 26.422 13.992 1 39.22 279 ALA A N 1
ATOM 2231 C CA . ALA A 1 279 ? -12.234 26.672 13.164 1 39.22 279 ALA A CA 1
ATOM 2232 C C . ALA A 1 279 ? -12.961 25.359 12.836 1 39.22 279 ALA A C 1
ATOM 2234 O O . ALA A 1 279 ? -12.336 24.391 12.422 1 39.22 279 ALA A O 1
ATOM 2235 N N . GLY A 1 280 ? -13.828 24.844 13.664 1 39.75 280 GLY A N 1
ATOM 2236 C CA . GLY A 1 280 ? -14.727 23.734 13.367 1 39.75 280 GLY A CA 1
ATOM 2237 C C . GLY A 1 280 ? -15.008 23.578 11.891 1 39.75 280 GLY A C 1
ATOM 2238 O O . GLY A 1 280 ? -14.695 24.469 11.094 1 39.75 280 GLY A O 1
ATOM 2239 N N . PRO A 1 281 ? -15.195 22.312 11.375 1 41.81 281 PRO A N 1
ATOM 2240 C CA . PRO A 1 281 ? -15.531 22 9.984 1 41.81 281 PRO A CA 1
ATOM 2241 C C . PRO A 1 281 ? -16.516 22.984 9.375 1 41.81 281 PRO A C 1
ATOM 2243 O O . PRO A 1 281 ? -17.016 22.766 8.266 1 41.81 281 PRO A O 1
ATOM 2246 N N . SER A 1 282 ? -16.938 24.047 9.984 1 42.84 282 SER A N 1
ATOM 2247 C CA . SER A 1 282 ? -18 24.875 9.445 1 42.84 282 SER A CA 1
ATOM 2248 C C . SER A 1 282 ? -17.5 25.75 8.297 1 42.84 282 SER A C 1
ATOM 2250 O O . SER A 1 282 ? -16.297 25.891 8.094 1 42.84 282 SER A O 1
ATOM 2252 N N . SER A 1 283 ? -18.422 26.125 7.387 1 50.38 283 SER A N 1
ATOM 2253 C CA . SER A 1 283 ? -18.281 27.125 6.336 1 50.38 283 SER A CA 1
ATOM 2254 C C . SER A 1 283 ? -17.297 28.219 6.734 1 50.38 283 SER A C 1
ATOM 2256 O O . SER A 1 283 ? -16.812 28.969 5.887 1 50.38 283 SER A O 1
ATOM 2258 N N . GLN A 1 284 ? -16.734 28 7.949 1 63.47 284 GLN A N 1
ATOM 2259 C CA . GLN A 1 284 ? -15.867 29.062 8.453 1 63.47 284 GLN A CA 1
ATOM 2260 C C . GLN A 1 284 ? -14.414 28.594 8.508 1 63.47 284 GLN A C 1
ATOM 2262 O O . GLN A 1 284 ? -13.539 29.312 8.977 1 63.47 284 GLN A O 1
ATOM 2267 N N . ALA A 1 285 ? -14.18 27.422 7.789 1 72.38 285 ALA A N 1
ATOM 2268 C CA . ALA A 1 285 ? -12.82 26.891 7.91 1 72.38 285 ALA A CA 1
ATOM 2269 C C . ALA A 1 285 ? -11.977 27.266 6.699 1 72.38 285 ALA A C 1
ATOM 2271 O O . ALA A 1 285 ? -10.844 26.797 6.551 1 72.38 285 ALA A O 1
ATOM 2272 N N . ARG A 1 286 ? -12.625 28.141 5.883 1 75.62 286 ARG A N 1
ATOM 2273 C CA . ARG A 1 286 ? -11.883 28.594 4.711 1 75.62 286 ARG A CA 1
ATOM 2274 C C . ARG A 1 286 ? -12.297 30 4.32 1 75.62 286 ARG A C 1
ATOM 2276 O O . ARG A 1 286 ? -13.383 30.453 4.672 1 75.62 286 ARG A O 1
ATOM 2283 N N . ALA A 1 287 ? -11.359 30.703 3.705 1 78.62 287 ALA A N 1
ATOM 2284 C CA . ALA A 1 287 ? -11.625 32.031 3.145 1 78.62 287 ALA A CA 1
ATOM 2285 C C . ALA A 1 287 ? -10.789 32.25 1.892 1 78.62 287 ALA A C 1
ATOM 2287 O O . ALA A 1 287 ? -9.719 31.672 1.729 1 78.62 287 ALA A O 1
ATOM 2288 N N . GLY A 1 288 ? -11.406 32.969 0.993 1 79.56 288 GLY A N 1
ATOM 2289 C CA . GLY A 1 288 ? -10.719 33.25 -0.252 1 79.56 288 GLY A CA 1
ATOM 2290 C C . GLY A 1 288 ? -11.156 32.375 -1.406 1 79.56 288 GLY A C 1
ATOM 2291 O O . GLY A 1 288 ? -12.07 31.562 -1.258 1 79.56 288 GLY A O 1
ATOM 2292 N N . ALA A 1 289 ? -10.82 32.656 -2.693 1 71.62 289 ALA A N 1
ATOM 2293 C CA . ALA A 1 289 ? -11.312 31.953 -3.875 1 71.62 289 ALA A CA 1
ATOM 2294 C C . ALA A 1 289 ? -10.164 31.594 -4.812 1 71.62 289 ALA A C 1
ATOM 2296 O O . ALA A 1 289 ? -9.828 32.344 -5.719 1 71.62 289 ALA A O 1
ATOM 2297 N N . LEU A 1 290 ? -9.164 30.797 -4.324 1 68.81 290 LEU A N 1
ATOM 2298 C CA . LEU A 1 290 ? -8.148 30.484 -5.316 1 68.81 290 LEU A CA 1
ATOM 2299 C C . LEU A 1 290 ? -8.727 29.641 -6.449 1 68.81 290 LEU A C 1
ATOM 2301 O O . LEU A 1 290 ? -9.258 28.562 -6.215 1 68.81 290 LEU A O 1
ATOM 2305 N N . PHE A 1 291 ? -9.258 30.234 -7.574 1 50.25 291 PHE A N 1
ATOM 2306 C CA . PHE A 1 291 ? -9.719 29.547 -8.773 1 50.25 291 PHE A CA 1
ATOM 2307 C C . PHE A 1 291 ? -8.547 28.922 -9.523 1 50.25 291 PHE A C 1
ATOM 2309 O O . PHE A 1 291 ? -7.508 29.562 -9.703 1 50.25 291 PHE A O 1
ATOM 2316 N N . TYR A 1 292 ? -8.352 27.5 -9.266 1 47.44 292 TYR A N 1
ATOM 2317 C CA . TYR A 1 292 ? -7.387 26.844 -10.141 1 47.44 292 TYR A CA 1
ATOM 2318 C C . TYR A 1 292 ? -7.828 26.938 -11.602 1 47.44 292 TYR A C 1
ATOM 2320 O O . TYR A 1 292 ? -9.031 26.969 -11.891 1 47.44 292 TYR A O 1
ATOM 2328 N N . MET B 1 1 ? -19.5 -3.912 27.172 1 68.75 1 MET B N 1
ATOM 2329 C CA . MET B 1 1 ? -18.953 -4.738 26.109 1 68.75 1 MET B CA 1
ATOM 2330 C C . MET B 1 1 ? -18.297 -3.879 25.031 1 68.75 1 MET B C 1
ATOM 2332 O O . MET B 1 1 ? -18.781 -2.783 24.734 1 68.75 1 MET B O 1
ATOM 2336 N N . TRP B 1 2 ? -17.172 -4.188 24.625 1 81.94 2 TRP B N 1
ATOM 2337 C CA . TRP B 1 2 ? -16.422 -3.355 23.688 1 81.94 2 TRP B CA 1
ATOM 2338 C C . TRP B 1 2 ? -16.953 -3.51 22.266 1 81.94 2 TRP B C 1
ATOM 2340 O O . TRP B 1 2 ? -17.312 -4.613 21.844 1 81.94 2 TRP B O 1
ATOM 2350 N N . ARG B 1 3 ? -17.156 -2.455 21.781 1 86.19 3 ARG B N 1
ATOM 2351 C CA . ARG B 1 3 ? -17.594 -2.381 20.391 1 86.19 3 ARG B CA 1
ATOM 2352 C C . ARG B 1 3 ? -16.422 -2.393 19.422 1 86.19 3 ARG B C 1
ATOM 2354 O O . ARG B 1 3 ? -15.312 -1.97 19.781 1 86.19 3 ARG B O 1
ATOM 2361 N N . ARG B 1 4 ? -16.641 -2.838 18.281 1 89.5 4 ARG B N 1
ATOM 2362 C CA . ARG B 1 4 ? -15.625 -2.811 17.25 1 89.5 4 ARG B CA 1
ATOM 2363 C C . ARG B 1 4 ? -15.227 -1.377 16.906 1 89.5 4 ARG B C 1
ATOM 2365 O O . ARG B 1 4 ? -16.094 -0.545 16.609 1 89.5 4 ARG B O 1
ATOM 2372 N N . GLY B 1 5 ? -13.961 -1.094 17.047 1 90.69 5 GLY B N 1
ATOM 2373 C CA . GLY B 1 5 ? -13.492 0.248 16.734 1 90.69 5 GLY B CA 1
ATOM 2374 C C . GLY B 1 5 ? -13.289 1.112 17.969 1 90.69 5 GLY B C 1
ATOM 2375 O O . GLY B 1 5 ? -12.781 2.23 17.875 1 90.69 5 GLY B O 1
ATOM 2376 N N . ASP B 1 6 ? -13.656 0.585 19.141 1 93.75 6 ASP B N 1
ATOM 2377 C CA . ASP B 1 6 ? -13.445 1.332 20.375 1 93.75 6 ASP B CA 1
ATOM 2378 C C . ASP B 1 6 ? -11.969 1.666 20.578 1 93.75 6 ASP B C 1
ATOM 2380 O O . ASP B 1 6 ? -11.102 0.809 20.391 1 93.75 6 ASP B O 1
ATOM 2384 N N . PRO B 1 7 ? -11.711 2.865 20.969 1 93.56 7 PRO B N 1
ATOM 2385 C CA . PRO B 1 7 ? -10.32 3.279 21.109 1 93.56 7 PRO B CA 1
ATOM 2386 C C . PRO B 1 7 ? -9.539 2.381 22.078 1 93.56 7 PRO B C 1
ATOM 2388 O O . PRO B 1 7 ? -8.336 2.172 21.891 1 93.56 7 PRO B O 1
ATOM 2391 N N . GLU B 1 8 ? -10.172 1.822 23.078 1 92.31 8 GLU B N 1
ATOM 2392 C CA . GLU B 1 8 ? -9.508 0.983 24.078 1 92.31 8 GLU B CA 1
ATOM 2393 C C . GLU B 1 8 ? -8.969 -0.299 23.438 1 92.31 8 GLU B C 1
ATOM 2395 O O . GLU B 1 8 ? -8.016 -0.894 23.953 1 92.31 8 GLU B O 1
ATOM 2400 N N . LEU B 1 9 ? -9.57 -0.687 22.375 1 94 9 LEU B N 1
ATOM 2401 C CA . LEU B 1 9 ? -9.203 -1.943 21.734 1 94 9 LEU B CA 1
ATOM 2402 C C . LEU B 1 9 ? -8.195 -1.705 20.609 1 94 9 LEU B C 1
ATOM 2404 O O . LEU B 1 9 ? -7.633 -2.656 20.062 1 94 9 LEU B O 1
ATOM 2408 N N . ARG B 1 10 ? -7.945 -0.477 20.312 1 95.88 10 ARG B N 1
ATOM 2409 C CA . ARG B 1 10 ? -7.098 -0.164 19.156 1 95.88 10 ARG B CA 1
ATOM 2410 C C . ARG B 1 10 ? -5.637 -0.035 19.578 1 95.88 10 ARG B C 1
ATOM 2412 O O . ARG B 1 10 ? -5.34 0.211 20.75 1 95.88 10 ARG B O 1
ATOM 2419 N N . LEU B 1 11 ? -4.812 -0.245 18.594 1 94.88 11 LEU B N 1
ATOM 2420 C CA . LEU B 1 11 ? -3.381 -0.093 18.828 1 94.88 11 LEU B CA 1
ATOM 2421 C C . LEU B 1 11 ? -3.029 1.36 19.125 1 94.88 11 LEU B C 1
ATOM 2423 O O . LEU B 1 11 ? -3.598 2.277 18.531 1 94.88 11 LEU B O 1
ATOM 2427 N N . GLU B 1 12 ? -2.068 1.569 20.016 1 96.25 12 GLU B N 1
ATOM 2428 C CA . GLU B 1 12 ? -1.647 2.922 20.359 1 96.25 12 GLU B CA 1
ATOM 2429 C C . GLU B 1 12 ? -0.89 3.584 19.219 1 96.25 12 GLU B C 1
ATOM 2431 O O . GLU B 1 12 ? -1.058 4.777 18.969 1 96.25 12 GLU B O 1
ATOM 2436 N N . HIS B 1 13 ? -0.093 2.732 18.625 1 97.38 13 HIS B N 1
ATOM 2437 C CA . HIS B 1 13 ? 0.796 3.307 17.609 1 97.38 13 HIS B CA 1
ATOM 2438 C C . HIS B 1 13 ? 1.051 2.32 16.484 1 97.38 13 HIS B C 1
ATOM 2440 O O . HIS B 1 13 ? 1.086 1.108 16.703 1 97.38 13 HIS B O 1
ATOM 2446 N N . GLY B 1 14 ? 1.124 2.824 15.234 1 97.38 14 GLY B N 1
ATOM 2447 C CA . GLY B 1 14 ? 1.531 2.072 14.055 1 97.38 14 GLY B CA 1
ATOM 2448 C C . GLY B 1 14 ? 2.426 2.867 13.125 1 97.38 14 GLY B C 1
ATOM 2449 O O . GLY B 1 14 ? 2.736 4.027 13.391 1 97.38 14 GLY B O 1
ATOM 2450 N N . ARG B 1 15 ? 2.938 2.193 12.125 1 97.12 15 ARG B N 1
ATOM 2451 C CA . ARG B 1 15 ? 3.787 2.848 11.133 1 97.12 15 ARG B CA 1
ATOM 2452 C C . ARG B 1 15 ? 3.633 2.199 9.766 1 97.12 15 ARG B C 1
ATOM 2454 O O . ARG B 1 15 ? 3.287 1.021 9.664 1 97.12 15 ARG B O 1
ATOM 2461 N N . CYS B 1 16 ? 3.826 3.002 8.805 1 97.94 16 CYS B N 1
ATOM 2462 C CA . CYS B 1 16 ? 3.838 2.471 7.441 1 97.94 16 CYS B CA 1
ATOM 2463 C C . CYS B 1 16 ? 4.797 3.258 6.559 1 97.94 16 CYS B C 1
ATOM 2465 O O . CYS B 1 16 ? 5.246 4.344 6.934 1 97.94 16 CYS B O 1
ATOM 2467 N N . LEU B 1 17 ? 5.207 2.648 5.496 1 97.94 17 LEU B N 1
ATOM 2468 C CA . LEU B 1 17 ? 5.988 3.289 4.445 1 97.94 17 LEU B CA 1
ATOM 2469 C C . LEU B 1 17 ? 5.211 3.316 3.131 1 97.94 17 LEU B C 1
ATOM 2471 O O . LEU B 1 17 ? 4.645 2.301 2.719 1 97.94 17 LEU B O 1
ATOM 2475 N N . LEU B 1 18 ? 5.148 4.445 2.5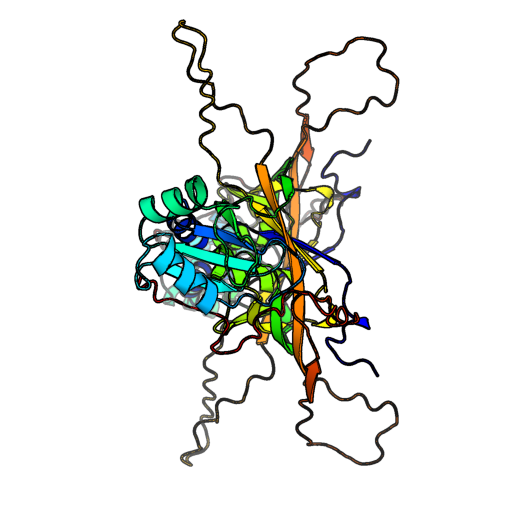61 1 97.56 18 LEU B N 1
ATOM 2476 C CA . LEU B 1 18 ? 4.457 4.59 1.286 1 97.56 18 LEU B CA 1
ATOM 2477 C C . LEU B 1 18 ? 5.309 5.371 0.29 1 97.56 18 LEU B C 1
ATOM 2479 O O . LEU B 1 18 ? 6.145 6.184 0.686 1 97.56 18 LEU B O 1
ATOM 2483 N N . THR B 1 19 ? 5.035 5.078 -0.927 1 95.19 19 THR B N 1
ATOM 2484 C CA . THR B 1 19 ? 5.688 5.809 -2.008 1 95.19 19 THR B CA 1
ATOM 2485 C C . THR B 1 19 ? 4.812 6.965 -2.484 1 95.19 19 THR B C 1
ATOM 2487 O O . THR B 1 19 ? 3.588 6.832 -2.561 1 95.19 19 THR B O 1
ATOM 2490 N N . ARG B 1 20 ? 5.48 8.016 -2.854 1 93.88 20 ARG B N 1
ATOM 2491 C CA . ARG B 1 20 ? 4.762 9.172 -3.381 1 93.88 20 ARG B CA 1
ATOM 2492 C C . ARG B 1 20 ? 4.094 8.844 -4.715 1 93.88 20 ARG B C 1
ATOM 2494 O O . ARG B 1 20 ? 4.68 8.148 -5.551 1 93.88 20 ARG B O 1
ATOM 2501 N N . THR B 1 21 ? 2.91 9.328 -4.883 1 93.12 21 THR B N 1
ATOM 2502 C CA . THR B 1 21 ? 2.18 9.125 -6.129 1 93.12 21 THR B CA 1
ATOM 2503 C C . THR B 1 21 ? 2.486 10.242 -7.121 1 93.12 21 THR B C 1
ATOM 2505 O O . THR B 1 21 ? 3.051 11.273 -6.754 1 93.12 21 THR B O 1
ATOM 2508 N N . ARG B 1 22 ? 2.098 10.016 -8.328 1 91 22 ARG B N 1
ATOM 2509 C CA . ARG B 1 22 ? 2.275 11.031 -9.367 1 91 22 ARG B CA 1
ATOM 2510 C C . ARG B 1 22 ? 1.501 12.297 -9.031 1 91 22 ARG B C 1
ATOM 2512 O O . ARG B 1 22 ? 2.002 13.406 -9.227 1 91 22 ARG B O 1
ATOM 2519 N N . ASP B 1 23 ? 0.305 12.18 -8.5 1 92.62 23 ASP B N 1
ATOM 2520 C CA . ASP B 1 23 ? -0.534 13.328 -8.164 1 92.62 23 ASP B CA 1
ATOM 2521 C C . ASP B 1 23 ? 0.052 14.117 -6.996 1 92.62 23 ASP B C 1
ATOM 2523 O O . ASP B 1 23 ? -0.074 15.344 -6.941 1 92.62 23 ASP B O 1
ATOM 2527 N N . MET B 1 24 ? 0.665 13.414 -6.121 1 93.06 24 MET B N 1
ATOM 2528 C CA . MET B 1 24 ? 1.34 14.102 -5.02 1 93.06 24 MET B CA 1
ATOM 2529 C C . MET B 1 24 ? 2.451 15.008 -5.539 1 93.06 24 MET B C 1
ATOM 2531 O O . MET B 1 24 ? 2.562 16.156 -5.121 1 93.06 24 MET B O 1
ATOM 2535 N N . TYR B 1 25 ? 3.18 14.438 -6.5 1 91.06 25 TYR B N 1
ATOM 2536 C CA . TYR B 1 25 ? 4.262 15.227 -7.078 1 91.06 25 TYR B CA 1
ATOM 2537 C C . TYR B 1 25 ? 3.723 16.453 -7.797 1 91.06 25 TYR B C 1
ATOM 2539 O O . TYR B 1 25 ? 4.289 17.547 -7.688 1 91.06 25 TYR B O 1
ATOM 2547 N N . ALA B 1 26 ? 2.713 16.266 -8.477 1 93.12 26 ALA B N 1
ATOM 2548 C CA . ALA B 1 26 ? 2.102 17.375 -9.195 1 93.12 26 ALA B CA 1
ATOM 2549 C C . ALA B 1 26 ? 1.647 18.469 -8.234 1 93.12 26 ALA B C 1
ATOM 2551 O O . ALA B 1 26 ? 1.899 19.656 -8.469 1 93.12 26 ALA B O 1
ATOM 2552 N N . LEU B 1 27 ? 1.029 18.062 -7.211 1 93.44 27 LEU B N 1
ATOM 2553 C CA . LEU B 1 27 ? 0.542 19.031 -6.23 1 93.44 27 LEU B CA 1
ATOM 2554 C C . LEU B 1 27 ? 1.703 19.719 -5.52 1 93.44 27 LEU B C 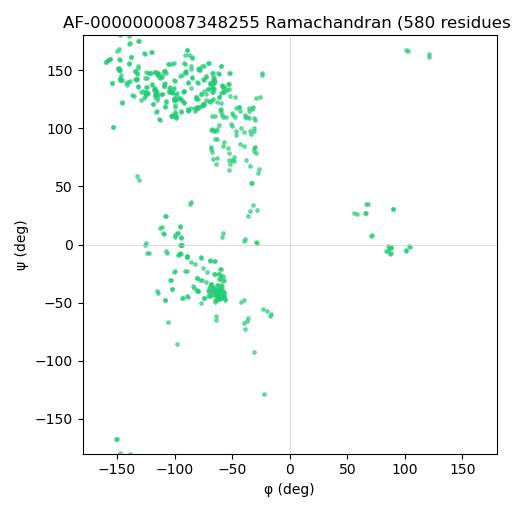1
ATOM 2556 O O . LEU B 1 27 ? 1.651 20.922 -5.258 1 93.44 27 LEU B O 1
ATOM 2560 N N . GLU B 1 28 ? 2.664 18.938 -5.234 1 92.56 28 GLU B N 1
ATOM 2561 C CA . GLU B 1 28 ? 3.854 19.516 -4.617 1 92.56 28 GLU B CA 1
ATOM 2562 C C . GLU B 1 28 ? 4.457 20.609 -5.504 1 92.56 28 GLU B C 1
ATOM 2564 O O . GLU B 1 28 ? 4.906 21.641 -5.008 1 92.56 28 GLU B O 1
ATOM 2569 N N . GLY B 1 29 ? 4.484 20.312 -6.746 1 91.38 29 GLY B N 1
ATOM 2570 C CA . GLY B 1 29 ? 4.957 21.312 -7.691 1 91.38 29 GLY B CA 1
ATOM 2571 C C . GLY B 1 29 ? 4.148 22.594 -7.656 1 91.38 29 GLY B C 1
ATOM 2572 O O . GLY B 1 29 ? 4.711 23.688 -7.75 1 91.38 29 GLY B O 1
ATOM 2573 N N . LYS B 1 30 ? 2.898 22.469 -7.438 1 92.31 30 LYS B N 1
ATOM 2574 C CA . LYS B 1 30 ? 2.01 23.625 -7.398 1 92.31 30 LYS B CA 1
ATOM 2575 C C . LYS B 1 30 ? 2.16 24.391 -6.086 1 92.31 30 LYS B C 1
ATOM 2577 O O . LYS B 1 30 ? 1.962 25.609 -6.047 1 92.31 30 LYS B O 1
ATOM 2582 N N . LEU B 1 31 ? 2.48 23.688 -5.07 1 94.38 31 LEU B N 1
ATOM 2583 C CA . LEU B 1 31 ? 2.576 24.312 -3.754 1 94.38 31 LEU B CA 1
ATOM 2584 C C . LEU B 1 31 ? 3.914 25.031 -3.584 1 94.38 31 LEU B C 1
ATOM 2586 O O . LEU B 1 31 ? 4.008 26.016 -2.854 1 94.38 31 LEU B O 1
ATOM 2590 N N . ARG B 1 32 ? 4.852 24.484 -4.281 1 93.38 32 ARG B N 1
ATOM 2591 C CA . ARG B 1 32 ? 6.191 25.047 -4.16 1 93.38 32 ARG B CA 1
ATOM 2592 C C . ARG B 1 32 ? 6.203 26.516 -4.59 1 93.38 32 ARG B C 1
ATOM 2594 O O . ARG B 1 32 ? 5.891 26.828 -5.742 1 93.38 32 ARG B O 1
ATOM 2601 N N . GLY B 1 33 ? 6.496 27.344 -3.672 1 94.5 33 GLY B N 1
ATOM 2602 C CA . GLY B 1 33 ? 6.586 28.766 -3.949 1 94.5 33 GLY B CA 1
ATOM 2603 C C . GLY B 1 33 ? 5.246 29.469 -3.875 1 94.5 33 GLY B C 1
ATOM 2604 O O . GLY B 1 33 ? 5.18 30.703 -4.012 1 94.5 33 GLY B O 1
ATOM 2605 N N . HIS B 1 34 ? 4.188 28.734 -3.598 1 96.69 34 HIS B N 1
ATOM 2606 C CA . HIS B 1 34 ? 2.867 29.344 -3.664 1 96.69 34 HIS B CA 1
ATOM 2607 C C . HIS B 1 34 ? 2.1 29.156 -2.361 1 96.69 34 HIS B C 1
ATOM 2609 O O . HIS B 1 34 ? 0.957 29.594 -2.234 1 96.69 34 HIS B O 1
ATOM 2615 N N . ALA B 1 35 ? 2.736 28.5 -1.455 1 96.88 35 ALA B N 1
ATOM 2616 C CA . ALA B 1 35 ? 1.982 28.156 -0.25 1 96.88 35 ALA B CA 1
ATOM 2617 C C . ALA B 1 35 ? 2.777 28.5 1.008 1 96.88 35 ALA B C 1
ATOM 2619 O O . ALA B 1 35 ? 4.004 28.391 1.021 1 96.88 35 ALA B O 1
ATOM 2620 N N . LEU B 1 36 ? 2.039 28.875 2.037 1 97.06 36 LEU B N 1
ATOM 2621 C CA . LEU B 1 36 ? 2.621 29.219 3.332 1 97.06 36 LEU B CA 1
ATOM 2622 C C . LEU B 1 36 ? 1.85 28.547 4.465 1 97.06 36 LEU B C 1
ATOM 2624 O O . LEU B 1 36 ? 0.625 28.406 4.395 1 97.06 36 LEU B O 1
ATOM 2628 N N . PHE B 1 37 ? 2.602 28.125 5.41 1 95.38 37 PHE B N 1
ATOM 2629 C CA . PHE B 1 37 ? 2.02 27.844 6.715 1 95.38 37 PHE B CA 1
ATOM 2630 C C . PHE B 1 37 ? 2.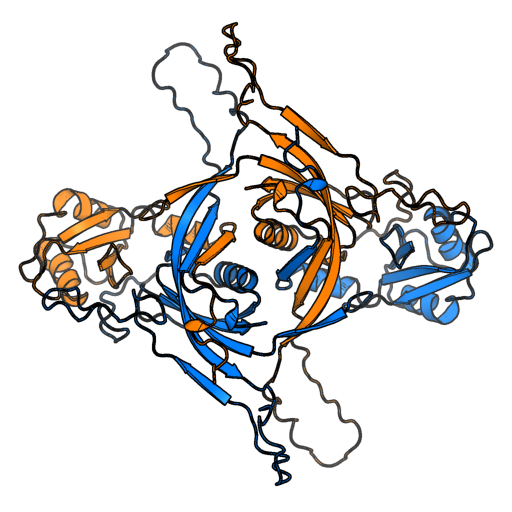021 29.078 7.594 1 95.38 37 PHE B C 1
ATOM 2632 O O . PHE B 1 37 ? 2.986 29.844 7.59 1 95.38 37 PHE B O 1
ATOM 2639 N N . THR B 1 38 ? 0.934 29.234 8.297 1 94.06 38 THR B N 1
ATOM 2640 C CA . THR B 1 38 ? 0.786 30.422 9.125 1 94.06 38 THR B CA 1
ATOM 2641 C C . THR B 1 38 ? 0.513 30.031 10.578 1 94.06 38 THR B C 1
ATOM 2643 O O . THR B 1 38 ? -0.316 29.156 10.844 1 94.06 38 THR B O 1
ATOM 2646 N N . THR B 1 39 ? 1.161 30.672 11.43 1 91.44 39 THR B N 1
ATOM 2647 C CA . THR B 1 39 ? 0.944 30.484 12.859 1 91.44 39 THR B CA 1
ATOM 2648 C C . THR B 1 39 ? 0.619 31.797 13.547 1 91.44 39 THR B C 1
ATOM 2650 O O . THR B 1 39 ? 1.262 32.812 13.281 1 91.44 39 THR B O 1
ATOM 2653 N N . VAL B 1 40 ? -0.419 31.797 14.281 1 89.88 40 VAL B N 1
ATOM 2654 C CA . VAL B 1 40 ? -0.77 32.969 15.086 1 89.88 40 VAL B CA 1
ATOM 2655 C C . VAL B 1 40 ? 0.061 32.969 16.375 1 89.88 40 VAL B C 1
ATOM 2657 O O . VAL B 1 40 ? 0.049 32 17.125 1 89.88 40 VAL B O 1
ATOM 2660 N N . GLN B 1 41 ? 0.825 34.062 16.406 1 84.75 41 GLN B N 1
ATOM 2661 C CA . GLN B 1 41 ? 1.705 34.188 17.562 1 84.75 41 GLN B CA 1
ATOM 2662 C C . GLN B 1 41 ? 0.961 34.75 18.766 1 84.75 41 GLN B C 1
ATOM 2664 O O . GLN B 1 41 ? 0.246 35.75 18.641 1 84.75 41 GLN B O 1
ATOM 2669 N N . GLY B 1 42 ? 0.814 33.938 19.875 1 70.94 42 GLY B N 1
ATOM 2670 C CA . GLY B 1 42 ? 0.215 34.438 21.094 1 70.94 42 GLY B CA 1
ATOM 2671 C C . GLY B 1 42 ? -1.018 33.656 21.516 1 70.94 42 GLY B C 1
ATOM 2672 O O . GLY B 1 42 ? -1.342 32.625 20.922 1 70.94 42 GLY B O 1
ATOM 2673 N N . GLY B 1 43 ? -1.534 33.656 22.703 1 62.66 43 GLY B N 1
ATOM 2674 C CA . GLY B 1 43 ? -2.521 32.875 23.422 1 62.66 43 GLY B CA 1
ATOM 2675 C C . GLY B 1 43 ? -3.943 33.344 23.203 1 62.66 43 GLY B C 1
ATOM 2676 O O . GLY B 1 43 ? -4.891 32.781 23.734 1 62.66 43 GLY B O 1
ATOM 2677 N N . ARG B 1 44 ? -4.105 34.594 22.641 1 54.53 44 ARG B N 1
ATOM 2678 C CA . ARG B 1 44 ? -5.348 35.188 23.109 1 54.53 44 ARG B CA 1
ATOM 2679 C C . ARG B 1 44 ? -6.469 35 22.094 1 54.53 44 ARG B C 1
ATOM 2681 O O . ARG B 1 44 ? -7.555 34.531 22.453 1 54.53 44 ARG B O 1
ATOM 2688 N N . LEU B 1 45 ? -6.703 35.938 20.922 1 59.41 45 LEU B N 1
ATOM 2689 C CA . LEU B 1 45 ? -7.961 36.094 20.203 1 59.41 45 LEU B CA 1
ATOM 2690 C C . LEU B 1 45 ? -8.016 35.156 19 1 59.41 45 LEU B C 1
ATOM 2692 O O . LEU B 1 45 ? -6.988 34.906 18.359 1 59.41 45 LEU B O 1
ATOM 2696 N N . PRO B 1 46 ? -9.133 34.5 18.922 1 76.31 46 PRO B N 1
ATOM 2697 C CA . PRO B 1 46 ? -9.344 33.594 17.781 1 76.31 46 PRO B CA 1
ATOM 2698 C C . PRO B 1 46 ? -9.227 34.344 16.438 1 76.31 46 PRO B C 1
ATOM 2700 O O . PRO B 1 46 ? -9.82 35.406 16.25 1 76.31 46 PRO B O 1
ATOM 2703 N N . VAL B 1 47 ? -8.266 34.125 15.711 1 84.31 47 VAL B N 1
ATOM 2704 C CA . VAL B 1 47 ? -8.109 34.625 14.344 1 84.31 47 VAL B CA 1
ATOM 2705 C C . VAL B 1 47 ? -8.805 33.656 13.367 1 84.31 47 VAL B C 1
ATOM 2707 O O . VAL B 1 47 ? -8.5 32.469 13.328 1 84.31 47 VAL B O 1
ATOM 2710 N N . SER B 1 48 ? -9.805 34.156 12.672 1 86.88 48 SER B N 1
ATOM 2711 C CA . SER B 1 48 ? -10.5 33.375 11.68 1 86.88 48 SER B CA 1
ATOM 2712 C C . SER B 1 48 ? -9.836 33.469 10.312 1 86.88 48 SER B C 1
ATOM 2714 O O . SER B 1 48 ? -9.078 34.406 10.062 1 86.88 48 SER B O 1
ATOM 2716 N N . PRO B 1 49 ? -10.148 32.594 9.445 1 90.62 49 PRO B N 1
ATOM 2717 C CA . PRO B 1 49 ? -9.633 32.688 8.078 1 90.62 49 PRO B CA 1
ATOM 2718 C C . PRO B 1 49 ? -10.062 34 7.391 1 90.62 49 PRO B C 1
ATOM 2720 O O . PRO B 1 49 ? -9.273 34.594 6.664 1 90.62 49 PRO B O 1
ATOM 2723 N N . ALA B 1 50 ? -11.242 34.406 7.641 1 90.12 50 ALA B N 1
ATOM 2724 C CA . ALA B 1 50 ? -11.742 35.656 7.043 1 90.12 50 ALA B CA 1
ATOM 2725 C C . ALA B 1 50 ? -10.938 36.844 7.516 1 90.12 50 ALA B C 1
ATOM 2727 O O . ALA B 1 50 ? -10.672 37.781 6.738 1 90.12 50 ALA B O 1
ATOM 2728 N N . MET B 1 51 ? -10.594 36.875 8.789 1 91 51 MET B N 1
ATOM 2729 C CA . MET B 1 51 ? -9.797 37.969 9.344 1 91 51 MET B CA 1
ATOM 2730 C C . MET B 1 51 ? -8.422 38 8.695 1 91 51 MET B C 1
ATOM 2732 O O . MET B 1 51 ? -7.934 39.094 8.344 1 91 51 MET B O 1
ATOM 2736 N N . LEU B 1 52 ? -7.844 36.844 8.57 1 93 52 LEU B N 1
ATOM 2737 C CA . LEU B 1 52 ? -6.527 36.781 7.953 1 93 52 LEU B CA 1
ATOM 2738 C C . LEU B 1 52 ? -6.59 37.219 6.492 1 93 52 LEU B C 1
ATOM 2740 O O . LEU B 1 52 ? -5.719 37.938 6.016 1 93 52 LEU B O 1
ATOM 2744 N N . LEU B 1 53 ? -7.625 36.781 5.836 1 94.12 53 LEU B N 1
ATOM 2745 C CA . LEU B 1 53 ? -7.812 37.188 4.441 1 94.12 53 LEU B CA 1
ATOM 2746 C C . LEU B 1 53 ? -7.918 38.688 4.305 1 94.12 53 LEU B C 1
ATOM 2748 O O . LEU B 1 53 ? -7.293 39.281 3.426 1 94.12 53 LEU B O 1
ATOM 2752 N N . ALA B 1 54 ? -8.656 39.25 5.121 1 94.75 54 ALA B N 1
ATOM 2753 C CA . ALA B 1 54 ? -8.852 40.688 5.094 1 94.75 54 ALA B CA 1
ATOM 2754 C C . ALA B 1 54 ? -7.535 41.438 5.348 1 94.75 54 ALA B C 1
ATOM 2756 O O . ALA B 1 54 ? -7.262 42.438 4.719 1 94.75 54 ALA B O 1
ATOM 2757 N N . ALA B 1 55 ? -6.824 40.938 6.254 1 95.31 55 ALA B N 1
ATOM 2758 C CA . ALA B 1 55 ? -5.531 41.531 6.562 1 95.31 55 ALA B CA 1
ATOM 2759 C C . ALA B 1 55 ? -4.574 41.438 5.379 1 95.31 55 ALA B C 1
ATOM 2761 O O . ALA B 1 55 ? -3.838 42.375 5.078 1 95.31 55 ALA B O 1
ATOM 2762 N N . LEU B 1 56 ? -4.586 40.312 4.723 1 96.06 56 LEU B N 1
ATOM 2763 C CA . LEU B 1 56 ? -3.738 40.125 3.551 1 96.06 56 LEU B CA 1
ATOM 2764 C C . LEU B 1 56 ? -4.109 41.094 2.453 1 96.06 56 LEU B C 1
ATOM 2766 O O . LEU B 1 56 ? -3.232 41.656 1.77 1 96.06 56 LEU B O 1
ATOM 2770 N N . GLU B 1 57 ? -5.363 41.312 2.326 1 95.62 57 GLU B N 1
ATOM 2771 C CA . GLU B 1 57 ? -5.848 42.219 1.302 1 95.62 57 GLU B CA 1
ATOM 2772 C C . GLU B 1 57 ? -5.504 43.656 1.651 1 95.62 57 GLU B C 1
ATOM 2774 O O . GLU B 1 57 ? -4.965 44.406 0.82 1 95.62 57 GLU B O 1
ATOM 2779 N N . SER B 1 58 ? -5.703 44.062 2.885 1 95.12 58 SER B N 1
ATOM 2780 C CA . SER B 1 58 ? -5.594 45.469 3.283 1 95.12 58 SER B CA 1
ATOM 2781 C C . SER B 1 58 ? -4.148 45.844 3.58 1 95.12 58 SER B C 1
ATOM 2783 O O . SER B 1 58 ? -3.713 46.969 3.262 1 95.12 58 SER B O 1
ATOM 2785 N N . GLN B 1 59 ? -3.465 44.938 4.121 1 94.94 59 GLN B N 1
ATOM 2786 C CA . GLN B 1 59 ? -2.141 45.312 4.613 1 94.94 59 GLN B CA 1
ATOM 2787 C C . GLN B 1 59 ? -1.049 44.812 3.666 1 94.94 59 GLN B C 1
ATOM 2789 O O . GLN B 1 59 ? 0.018 45.438 3.57 1 94.94 59 GLN B O 1
ATOM 2794 N N . CYS B 1 60 ? -1.302 43.719 3.01 1 95.62 60 CYS B N 1
ATOM 2795 C CA . CYS B 1 60 ? -0.258 43.125 2.176 1 95.62 60 CYS B CA 1
ATOM 2796 C C . CYS B 1 60 ? -0.562 43.312 0.697 1 95.62 60 CYS B C 1
ATOM 2798 O O . CYS B 1 60 ? 0.212 42.906 -0.164 1 95.62 60 CYS B O 1
ATOM 2800 N N . SER B 1 61 ? -1.723 43.844 0.349 1 94.44 61 SER B N 1
ATOM 2801 C CA . SER B 1 61 ? -2.125 44.156 -1.016 1 94.44 61 SER B CA 1
ATOM 2802 C C . SER B 1 61 ? -2.293 42.906 -1.857 1 94.44 61 SER B C 1
ATOM 2804 O O . SER B 1 61 ? -1.864 42.844 -3.012 1 94.44 61 SER B O 1
ATOM 2806 N N . VAL B 1 62 ? -2.752 41.875 -1.269 1 95.5 62 VAL B N 1
ATOM 2807 C CA . VAL B 1 62 ? -3.074 40.656 -2 1 95.5 62 VAL B CA 1
ATOM 2808 C C . VAL B 1 62 ? -4.582 40.594 -2.238 1 95.5 62 VAL B C 1
ATOM 2810 O O . VAL B 1 62 ? -5.371 40.656 -1.295 1 95.5 62 VAL B O 1
ATOM 2813 N N . ARG B 1 63 ? -4.984 40.438 -3.488 1 93.56 63 ARG B N 1
ATOM 2814 C CA . ARG B 1 63 ? -6.41 40.375 -3.801 1 93.56 63 ARG B CA 1
ATOM 2815 C C . ARG B 1 63 ? -7.035 39.125 -3.223 1 93.56 63 ARG B C 1
ATOM 2817 O O . ARG B 1 63 ? -6.43 38.031 -3.264 1 93.56 63 ARG B O 1
ATOM 2824 N N . SER B 1 64 ? -8.195 39.281 -2.715 1 91.31 64 SER B N 1
ATOM 2825 C CA . SER B 1 64 ? -8.898 38.156 -2.094 1 91.31 64 SER B CA 1
ATOM 2826 C C . SER B 1 64 ? -9.109 37.031 -3.088 1 91.31 64 SER B C 1
ATOM 2828 O O . SER B 1 64 ? -9.148 35.844 -2.701 1 91.31 64 SER B O 1
ATOM 2830 N N . GLY B 1 65 ? -9.18 37.344 -4.332 1 91.44 65 GLY B N 1
ATOM 2831 C CA . GLY B 1 65 ? -9.367 36.344 -5.359 1 91.44 65 GLY B CA 1
ATOM 2832 C C . GLY B 1 65 ? -8.102 35.562 -5.695 1 91.44 65 GLY B C 1
ATOM 2833 O O . GLY B 1 65 ? -8.141 34.531 -6.344 1 91.44 65 GLY B O 1
ATOM 2834 N N . ASP B 1 66 ? -6.973 36.062 -5.164 1 94.69 66 ASP B N 1
ATOM 2835 C CA . ASP B 1 66 ? -5.676 35.5 -5.516 1 94.69 66 ASP B CA 1
ATOM 2836 C C . ASP B 1 66 ? -5.066 34.75 -4.332 1 94.69 66 ASP B C 1
ATOM 2838 O O . ASP B 1 66 ? -3.887 34.375 -4.355 1 94.69 66 ASP B O 1
ATOM 2842 N N . VAL B 1 67 ? -5.855 34.562 -3.324 1 95.75 67 VAL B N 1
ATOM 2843 C CA . VAL B 1 67 ? -5.332 33.906 -2.137 1 95.75 67 VAL B CA 1
ATOM 2844 C C . VAL B 1 67 ? -6.438 33.094 -1.471 1 95.75 67 VAL B C 1
ATOM 2846 O O . VAL B 1 67 ? -7.613 33.469 -1.55 1 95.75 67 VAL B O 1
ATOM 2849 N N . LYS B 1 68 ? -6.094 31.953 -0.966 1 93.75 68 LYS B N 1
ATOM 2850 C CA . LYS B 1 68 ? -6.996 31.094 -0.203 1 93.75 68 LYS B CA 1
ATOM 2851 C C . LYS B 1 68 ? -6.414 30.766 1.173 1 93.75 68 LYS B C 1
ATOM 2853 O O . LYS B 1 68 ? -5.246 30.406 1.289 1 93.75 68 LYS B O 1
ATOM 2858 N N . VAL B 1 69 ? -7.199 30.938 2.156 1 92.75 69 VAL B N 1
ATOM 2859 C CA . VAL B 1 69 ? -6.805 30.672 3.533 1 92.75 69 VAL B CA 1
ATOM 2860 C C . VAL B 1 69 ? -7.648 29.531 4.094 1 92.75 69 VAL B C 1
ATOM 2862 O O . VAL B 1 69 ? -8.883 29.578 4.059 1 92.75 69 VAL B O 1
ATOM 2865 N N . GLU B 1 70 ? -7 28.531 4.566 1 90.81 70 GLU B N 1
ATOM 2866 C CA . GLU B 1 70 ? -7.699 27.375 5.145 1 90.81 70 GLU B CA 1
ATOM 2867 C C . GLU B 1 70 ? -7.094 26.984 6.484 1 90.81 70 GLU B C 1
ATOM 2869 O O . GLU B 1 70 ? -5.875 27.031 6.66 1 90.81 70 GLU B O 1
ATOM 2874 N N . VAL B 1 71 ? -7.949 26.594 7.387 1 88.62 71 VAL B N 1
ATOM 2875 C CA . VAL B 1 71 ? -7.469 26.078 8.664 1 88.62 71 VAL B CA 1
ATOM 2876 C C . VAL B 1 71 ? -6.719 24.766 8.445 1 88.62 71 VAL B C 1
ATOM 2878 O O . VAL B 1 71 ? -7.141 23.922 7.648 1 88.62 71 VAL B O 1
ATOM 2881 N N . THR B 1 72 ? -5.602 24.578 9.141 1 89.56 72 THR B N 1
ATOM 2882 C CA . THR B 1 72 ? -4.812 23.359 9 1 89.56 72 THR B CA 1
ATOM 2883 C C . THR B 1 72 ? -4.473 22.766 10.367 1 89.56 72 THR B C 1
ATOM 2885 O O . THR B 1 72 ? -4.887 23.312 11.398 1 89.56 72 THR B O 1
ATOM 2888 N N . SER B 1 73 ? -3.852 21.625 10.336 1 85.44 73 SER B N 1
ATOM 2889 C CA . SER B 1 73 ? -3.516 20.938 11.578 1 85.44 73 SER B CA 1
ATOM 2890 C C . SER B 1 73 ? -2.273 21.531 12.227 1 85.44 73 SER B C 1
ATOM 2892 O O . SER B 1 73 ? -1.422 22.109 11.539 1 85.44 73 SER B O 1
ATOM 2894 N N . PRO B 1 74 ? -2.252 21.406 13.617 1 83.75 74 PRO B N 1
ATOM 2895 C CA . PRO B 1 74 ? -1.014 21.812 14.281 1 83.75 74 PRO B CA 1
ATOM 2896 C C . PRO B 1 74 ? 0.227 21.156 13.68 1 83.75 74 PRO B C 1
ATOM 2898 O O . PRO B 1 74 ? 0.153 20.031 13.172 1 83.75 74 PRO B O 1
ATOM 2901 N N . PRO B 1 75 ? 1.3 21.922 13.727 1 85.31 75 PRO B N 1
ATOM 2902 C CA . PRO B 1 75 ? 1.573 23.109 14.531 1 85.31 75 PRO B CA 1
ATOM 2903 C C . PRO B 1 75 ? 1.134 24.406 13.836 1 85.31 75 PRO B C 1
ATOM 2905 O O . PRO B 1 75 ? 1.224 25.484 14.422 1 85.31 75 PRO B O 1
ATOM 2908 N N . ALA B 1 76 ? 0.796 24.375 12.648 1 89.19 76 ALA B N 1
ATOM 2909 C CA . ALA B 1 76 ? 0.323 25.578 11.977 1 89.19 76 ALA B CA 1
ATOM 2910 C C . ALA B 1 76 ? -1.168 25.797 12.219 1 89.19 76 ALA B C 1
ATOM 2912 O O . ALA B 1 76 ? -1.885 24.859 12.586 1 89.19 76 ALA B O 1
ATOM 2913 N N . ASP B 1 77 ? -1.551 27.031 11.992 1 87.81 77 ASP B N 1
ATOM 2914 C CA . ASP B 1 77 ? -2.961 27.359 12.172 1 87.81 77 ASP B CA 1
ATOM 2915 C C . ASP B 1 77 ? -3.682 27.438 10.828 1 87.81 77 ASP B C 1
ATOM 2917 O O . ASP B 1 77 ? -4.844 27.031 10.719 1 87.81 77 ASP B O 1
ATOM 2921 N N . PHE B 1 78 ? -2.959 27.984 9.867 1 92.06 78 PHE B N 1
ATOM 2922 C CA . PHE B 1 78 ? -3.58 28.172 8.562 1 92.06 78 PHE B CA 1
ATOM 2923 C C . PHE B 1 78 ? -2.641 27.719 7.449 1 92.06 78 PHE B C 1
ATOM 2925 O O . PHE B 1 78 ? -1.42 27.734 7.617 1 92.06 78 PHE B O 1
ATOM 2932 N N . PHE B 1 79 ? -3.219 27.266 6.422 1 93 79 PHE B N 1
ATOM 2933 C CA . PHE B 1 79 ? -2.578 27.016 5.133 1 93 79 PHE B CA 1
ATOM 2934 C C . PHE B 1 79 ? -3.023 28.047 4.102 1 93 79 PHE B C 1
ATOM 2936 O O . PHE B 1 79 ? -4.215 28.172 3.812 1 93 79 PHE B O 1
ATOM 2943 N N . VAL B 1 80 ? -2.09 28.766 3.641 1 95.25 80 VAL B N 1
ATOM 2944 C CA . VAL B 1 80 ? -2.402 29.859 2.721 1 95.25 80 VAL B CA 1
ATOM 2945 C C . VAL B 1 80 ? -1.797 29.562 1.35 1 95.25 80 VAL B C 1
ATOM 2947 O O . VAL B 1 80 ? -0.607 29.266 1.242 1 95.25 80 VAL B O 1
ATOM 2950 N N . ARG B 1 81 ? -2.588 29.672 0.332 1 95.81 81 ARG B N 1
ATOM 2951 C CA . ARG B 1 81 ? -2.127 29.469 -1.03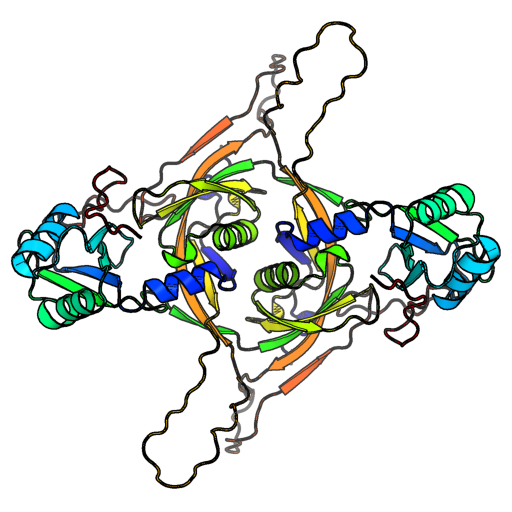7 1 95.81 81 ARG B CA 1
ATOM 2952 C C . ARG B 1 81 ? -2.33 30.719 -1.881 1 95.81 81 ARG B C 1
ATOM 2954 O O . ARG B 1 81 ? -3.365 31.391 -1.78 1 95.81 81 ARG B O 1
ATOM 2961 N N . PHE B 1 82 ? -1.323 30.969 -2.643 1 96.81 82 PHE B N 1
ATOM 2962 C CA . PHE B 1 82 ? -1.337 32.156 -3.484 1 96.81 82 PHE B CA 1
ATOM 2963 C C . PHE B 1 82 ? -1.362 31.781 -4.961 1 96.81 82 PHE B C 1
ATOM 2965 O O . PHE B 1 82 ? -0.743 30.797 -5.363 1 96.81 82 PHE B O 1
ATOM 2972 N N . ARG B 1 83 ? -1.998 32.562 -5.711 1 95.62 83 ARG B N 1
ATOM 2973 C CA . ARG B 1 83 ? -1.998 32.375 -7.16 1 95.62 83 ARG B CA 1
ATOM 2974 C C . ARG B 1 83 ? -0.627 32.688 -7.75 1 95.62 83 ARG B C 1
ATOM 2976 O O . ARG B 1 83 ? -0.141 31.953 -8.617 1 95.62 83 ARG B O 1
ATOM 2983 N N . ARG B 1 84 ? -0.043 33.781 -7.223 1 94.62 84 ARG B N 1
ATOM 2984 C CA . ARG B 1 84 ? 1.235 34.25 -7.75 1 94.62 84 ARG B CA 1
ATOM 2985 C C . ARG B 1 84 ? 2.361 34 -6.75 1 94.62 84 ARG B C 1
ATOM 2987 O O . ARG B 1 84 ? 2.207 34.281 -5.559 1 94.62 84 ARG B O 1
ATOM 2994 N N . ASN B 1 85 ? 3.451 33.531 -7.246 1 95.38 85 ASN B N 1
ATOM 2995 C CA . ASN B 1 85 ? 4.629 33.312 -6.418 1 95.38 85 ASN B CA 1
ATOM 2996 C C . ASN B 1 85 ? 5.156 34.594 -5.812 1 95.38 85 ASN B C 1
ATOM 2998 O O . ASN B 1 85 ? 5.664 34.625 -4.691 1 95.38 85 ASN B O 1
ATOM 3002 N N . GLU B 1 86 ? 5.051 35.688 -6.539 1 95.88 86 GLU B N 1
ATOM 3003 C CA . GLU B 1 86 ? 5.527 36.969 -6.086 1 95.88 86 GLU B CA 1
ATOM 3004 C C . GLU B 1 86 ? 4.785 37.438 -4.828 1 95.88 86 GLU B C 1
ATOM 3006 O O . GLU B 1 86 ? 5.398 37.938 -3.895 1 95.88 86 GLU B O 1
ATOM 3011 N N . ASP B 1 87 ? 3.551 37.25 -4.848 1 96.56 87 ASP B N 1
ATOM 3012 C CA . ASP B 1 87 ? 2.756 37.594 -3.676 1 96.56 87 ASP B CA 1
ATOM 3013 C C . ASP B 1 87 ? 3.164 36.75 -2.463 1 96.56 87 ASP B C 1
ATOM 3015 O O . ASP B 1 87 ? 3.332 37.312 -1.365 1 96.56 87 ASP B O 1
ATOM 3019 N N . CYS B 1 88 ? 3.289 35.5 -2.732 1 97.31 88 CYS B N 1
ATOM 3020 C CA . CYS B 1 88 ? 3.711 34.594 -1.673 1 97.31 88 CYS B CA 1
ATOM 3021 C C . CYS B 1 88 ? 5.043 35.031 -1.074 1 97.31 88 CYS B C 1
ATOM 3023 O O . CYS B 1 88 ? 5.176 35.125 0.147 1 97.31 88 CYS B O 1
ATOM 3025 N N . THR B 1 89 ? 5.961 35.312 -1.934 1 97.25 89 THR B N 1
ATOM 3026 C CA . THR B 1 89 ? 7.293 35.75 -1.505 1 97.25 89 THR B CA 1
ATOM 3027 C C . THR B 1 89 ? 7.23 37.062 -0.75 1 97.25 89 THR B C 1
ATOM 3029 O O . THR B 1 89 ? 7.867 37.219 0.294 1 97.25 89 THR B O 1
ATOM 3032 N N . ARG B 1 90 ? 6.488 37.969 -1.251 1 97.19 90 ARG B N 1
ATOM 3033 C CA . ARG B 1 90 ? 6.348 39.281 -0.623 1 97.19 90 ARG B CA 1
ATOM 3034 C C . ARG B 1 90 ? 5.77 39.156 0.784 1 97.19 90 ARG B C 1
ATOM 3036 O O . ARG B 1 90 ? 6.27 39.781 1.723 1 97.19 90 ARG B O 1
ATOM 3043 N N . VAL B 1 91 ? 4.809 38.375 0.936 1 97.69 91 VAL B N 1
ATOM 3044 C CA . VAL B 1 91 ? 4.125 38.219 2.217 1 97.69 91 VAL B CA 1
ATOM 3045 C C . VAL B 1 91 ? 5.082 37.625 3.246 1 97.69 91 VAL B C 1
ATOM 3047 O O . VAL B 1 91 ? 5.195 38.125 4.367 1 97.69 91 VAL B O 1
ATOM 3050 N N . VAL B 1 92 ? 5.758 36.531 2.879 1 97.81 92 VAL B N 1
ATOM 3051 C CA . VAL B 1 92 ? 6.594 35.844 3.85 1 97.81 92 VAL B CA 1
ATOM 3052 C C . VAL B 1 92 ? 7.805 36.688 4.199 1 97.81 92 VAL B C 1
ATOM 3054 O O . VAL B 1 92 ? 8.234 36.75 5.355 1 97.81 92 VAL B O 1
ATOM 3057 N N . VAL B 1 93 ? 8.359 37.406 3.268 1 97.19 93 VAL B N 1
ATOM 3058 C CA . VAL B 1 93 ? 9.594 38.156 3.473 1 97.19 93 VAL B CA 1
ATOM 3059 C C . VAL B 1 93 ? 9.289 39.469 4.215 1 97.19 93 VAL B C 1
ATOM 3061 O O . VAL B 1 93 ? 9.992 39.844 5.16 1 97.19 93 VAL B O 1
ATOM 3064 N N . ASN B 1 94 ? 8.242 40.125 3.918 1 97 94 ASN B N 1
ATOM 3065 C CA . ASN B 1 94 ? 8.016 41.5 4.395 1 97 94 ASN B CA 1
ATOM 3066 C C . ASN B 1 94 ? 7.059 41.5 5.582 1 97 94 ASN B C 1
ATOM 3068 O O . ASN B 1 94 ? 7.047 42.469 6.355 1 97 94 ASN B O 1
ATOM 3072 N N . TYR B 1 95 ? 6.281 40.531 5.695 1 97.25 95 TYR B N 1
ATOM 3073 C CA . TYR B 1 95 ? 5.16 40.719 6.609 1 97.25 95 TYR B CA 1
ATOM 3074 C C . TYR B 1 95 ? 5.156 39.656 7.703 1 97.25 95 TYR B C 1
ATOM 3076 O O . TYR B 1 95 ? 4.344 39.719 8.625 1 97.25 95 TYR B O 1
ATOM 3084 N N . SER B 1 96 ? 6.039 38.656 7.582 1 96.06 96 SER B N 1
ATOM 3085 C CA . SER B 1 96 ? 6.145 37.688 8.664 1 96.06 96 SER B CA 1
ATOM 3086 C C . SER B 1 96 ? 6.566 38.344 9.969 1 96.06 96 SER B C 1
ATOM 3088 O O . SER B 1 96 ? 7.52 39.125 9.992 1 96.06 96 SER B O 1
ATOM 3090 N N . HIS B 1 97 ? 5.816 38.125 11.039 1 94.5 97 HIS B N 1
ATOM 3091 C CA . HIS B 1 97 ? 6.039 38.688 12.375 1 94.5 97 HIS B CA 1
ATOM 3092 C C . HIS B 1 97 ? 5.746 40.156 12.422 1 94.5 97 HIS B C 1
ATOM 3094 O O . HIS B 1 97 ? 6.059 40.844 13.406 1 94.5 97 HIS B O 1
ATOM 3100 N N . VAL B 1 98 ? 5.215 40.719 11.391 1 93.94 98 VAL B N 1
ATOM 3101 C CA . VAL B 1 98 ? 4.879 42.125 11.312 1 93.94 98 VAL B CA 1
ATOM 3102 C C . VAL B 1 98 ? 3.367 42.281 11.188 1 93.94 98 VAL B C 1
ATOM 3104 O O . VAL B 1 98 ? 2.783 43.188 11.82 1 93.94 98 VAL B O 1
ATOM 3107 N N . LEU B 1 99 ? 2.857 41.406 10.422 1 94.75 99 LEU B N 1
ATOM 3108 C CA . LEU B 1 99 ? 1.419 41.5 10.195 1 94.75 99 LEU B CA 1
ATOM 3109 C C . LEU B 1 99 ? 0.651 41.219 11.484 1 94.75 99 LEU B C 1
ATOM 3111 O O . LEU B 1 99 ? 0.954 40.25 12.195 1 94.75 99 LEU B O 1
ATOM 3115 N N . GLU B 1 100 ? -0.314 42.062 11.727 1 91.88 100 GLU B N 1
ATOM 3116 C CA . GLU B 1 100 ? -1.164 41.875 12.898 1 91.88 100 GLU B CA 1
ATOM 3117 C C . GLU B 1 100 ? -2.613 41.625 12.492 1 91.88 100 GLU B C 1
ATOM 3119 O O . GLU B 1 100 ? -3.158 42.312 11.633 1 91.88 100 GLU B O 1
ATOM 3124 N N . VAL B 1 101 ? -3.084 40.625 13.023 1 90 101 VAL B N 1
ATOM 3125 C CA . VAL B 1 101 ? -4.48 40.281 12.812 1 90 101 VAL B CA 1
ATOM 3126 C C . VAL B 1 101 ? -5.172 40.031 14.156 1 90 101 VAL B C 1
ATOM 3128 O O . VAL B 1 101 ? -4.758 39.188 14.938 1 90 101 VAL B O 1
ATOM 3131 N N . GLY B 1 102 ? -6.238 40.75 14.391 1 83.06 102 GLY B N 1
ATOM 3132 C CA . GLY B 1 102 ? -6.941 40.594 15.656 1 83.06 102 GLY B CA 1
ATOM 3133 C C . GLY B 1 102 ? -6.055 40.875 16.859 1 83.06 102 GLY B C 1
ATOM 3134 O O . GLY B 1 102 ? -6.23 40.25 17.906 1 83.06 102 GLY B O 1
ATOM 3135 N N . GLY B 1 103 ? -5.043 41.656 16.734 1 84.06 103 GLY B N 1
ATOM 3136 C CA . GLY B 1 103 ? -4.145 41.969 17.828 1 84.06 103 GLY B CA 1
ATOM 3137 C C . GLY B 1 103 ? -2.996 41 17.984 1 84.06 103 GLY B C 1
ATOM 3138 O O . GLY B 1 103 ? -2.121 41.188 18.828 1 84.06 103 GLY B O 1
ATOM 3139 N N . GLU B 1 104 ? -3.02 40 17.156 1 88.81 104 GLU B N 1
ATOM 3140 C CA . GLU B 1 104 ? -1.976 39 17.25 1 88.81 104 GLU B CA 1
ATOM 3141 C C . GLU B 1 104 ? -1.016 39.094 16.062 1 88.81 104 GLU B C 1
ATOM 3143 O O . GLU B 1 104 ? -1.431 39.406 14.945 1 88.81 104 GLU B O 1
ATOM 3148 N N . THR B 1 105 ? 0.155 38.75 16.344 1 92.12 105 THR B N 1
ATOM 3149 C CA . THR B 1 105 ? 1.158 38.719 15.281 1 92.12 105 THR B CA 1
ATOM 3150 C C . THR B 1 105 ? 1.129 37.406 14.523 1 92.12 105 THR B C 1
ATOM 3152 O O . THR B 1 105 ? 0.962 36.344 15.133 1 92.12 105 THR B O 1
ATOM 3155 N N . ILE B 1 106 ? 1.374 37.5 13.211 1 93.69 106 ILE B N 1
ATOM 3156 C CA . ILE B 1 106 ? 1.279 36.344 12.352 1 93.69 106 ILE B CA 1
ATOM 3157 C C . ILE B 1 106 ? 2.67 35.938 11.859 1 93.69 106 ILE B C 1
ATOM 3159 O O . ILE B 1 106 ? 3.443 36.781 11.414 1 93.69 106 ILE B O 1
ATOM 3163 N N . GLN B 1 107 ? 2.998 34.688 12.008 1 95.69 107 GLN B N 1
ATOM 3164 C CA . GLN B 1 107 ? 4.219 34.125 11.43 1 95.69 107 GLN B CA 1
ATOM 3165 C C . GLN B 1 107 ? 3.918 33.344 10.172 1 95.69 107 GLN B C 1
ATOM 3167 O O . GLN B 1 107 ? 2.988 32.531 10.148 1 95.69 107 GLN B O 1
ATOM 3172 N N . PHE B 1 108 ? 4.668 33.625 9.109 1 96.94 108 PHE B N 1
ATOM 3173 C CA . PHE B 1 108 ? 4.559 32.844 7.871 1 96.94 108 PHE B CA 1
ATOM 3174 C C . PHE B 1 108 ? 5.789 31.969 7.664 1 96.94 108 PHE B C 1
ATOM 3176 O O . PHE B 1 108 ? 6.91 32.375 7.961 1 96.94 108 PHE B O 1
ATOM 3183 N N . ARG B 1 109 ? 5.586 30.766 7.227 1 96.19 109 ARG B N 1
ATOM 3184 C CA . ARG B 1 109 ? 6.641 29.844 6.812 1 96.19 109 ARG B CA 1
ATOM 3185 C C . ARG B 1 109 ? 6.324 29.219 5.461 1 96.19 109 ARG B C 1
ATOM 3187 O O . ARG B 1 109 ? 5.199 28.781 5.227 1 96.19 109 ARG B O 1
ATOM 3194 N N . ARG B 1 110 ? 7.34 29.172 4.652 1 96.81 110 ARG B N 1
ATOM 3195 C CA . ARG B 1 110 ? 7.137 28.578 3.336 1 96.81 110 ARG B CA 1
ATOM 3196 C C . ARG B 1 110 ? 6.855 27.078 3.449 1 96.81 110 ARG B C 1
ATOM 3198 O O . ARG B 1 110 ? 7.484 26.391 4.246 1 96.81 110 ARG B O 1
ATOM 3205 N N . TRP B 1 111 ? 5.984 26.672 2.637 1 95.25 111 TRP B N 1
ATOM 3206 C CA . TRP B 1 111 ? 5.746 25.234 2.516 1 95.25 111 TRP B CA 1
ATOM 3207 C C . TRP B 1 111 ? 6.93 24.531 1.853 1 95.25 111 TRP B C 1
ATOM 3209 O O . TRP B 1 111 ? 7.508 25.062 0.898 1 95.25 111 TRP B O 1
ATOM 3219 N N . HIS B 1 112 ? 7.305 23.469 2.299 1 92.31 112 HIS B N 1
ATOM 3220 C CA . HIS B 1 112 ? 8.18 22.5 1.632 1 92.31 112 HIS B CA 1
ATOM 3221 C C . HIS B 1 112 ? 7.848 21.078 2.051 1 92.31 112 HIS B C 1
ATOM 3223 O O . HIS B 1 112 ? 7.152 20.859 3.047 1 92.31 112 HIS B O 1
ATOM 3229 N N . ARG B 1 113 ? 8.352 20.141 1.402 1 87.94 113 ARG B N 1
ATOM 3230 C CA . ARG B 1 113 ? 8.023 18.734 1.599 1 87.94 113 ARG B CA 1
ATOM 3231 C C . ARG B 1 113 ? 8.367 18.281 3.016 1 87.94 113 ARG B C 1
ATOM 3233 O O . ARG B 1 113 ? 7.684 17.438 3.584 1 87.94 113 ARG B O 1
ATOM 3240 N N . GLY B 1 114 ? 9.305 18.891 3.504 1 87 114 GLY B N 1
ATOM 3241 C CA . GLY B 1 114 ? 9.789 18.469 4.812 1 87 114 GLY B CA 1
ATOM 3242 C C . GLY B 1 114 ? 9.188 19.266 5.953 1 87 114 GLY B C 1
ATOM 3243 O O . GLY B 1 114 ? 9.664 19.203 7.086 1 87 114 GLY B O 1
ATOM 3244 N N . SER B 1 115 ? 8.125 19.969 5.621 1 91 115 SER B N 1
ATOM 3245 C CA . SER B 1 115 ? 7.516 20.781 6.676 1 91 115 SER B CA 1
ATOM 3246 C C . SER B 1 115 ? 6.859 19.906 7.734 1 91 115 SER B C 1
ATOM 3248 O O . SER B 1 115 ? 6.082 19 7.41 1 91 115 SER B O 1
ATOM 3250 N N . PHE B 1 116 ? 7.238 20.031 8.969 1 88.56 116 PHE B N 1
ATOM 3251 C CA . PHE B 1 116 ? 6.664 19.438 10.164 1 88.56 116 PHE B CA 1
ATOM 3252 C C . PHE B 1 116 ? 6.848 17.922 10.141 1 88.56 116 PHE B C 1
ATOM 3254 O O . PHE B 1 116 ? 5.949 17.172 10.547 1 88.56 116 PHE B O 1
ATOM 3261 N N . CYS B 1 117 ? 7.82 17.5 9.492 1 92.38 117 CYS B N 1
ATOM 3262 C CA . CYS B 1 117 ? 8.086 16.078 9.453 1 92.38 117 CYS B CA 1
ATOM 3263 C C . CYS B 1 117 ? 9.469 15.758 10.023 1 92.38 117 CYS B C 1
ATOM 3265 O O . CYS B 1 117 ? 10.258 16.672 10.281 1 92.38 117 CYS B O 1
ATOM 3267 N N . GLU B 1 118 ? 9.703 14.492 10.305 1 94.62 118 GLU B N 1
ATOM 3268 C CA . GLU B 1 118 ? 11.008 13.992 10.734 1 94.62 118 GLU B CA 1
ATOM 3269 C C . GLU B 1 118 ? 11.758 13.336 9.578 1 94.62 118 GLU B C 1
ATOM 3271 O O . GLU B 1 118 ? 11.156 12.625 8.766 1 94.62 118 GLU B O 1
ATOM 3276 N N . GLN B 1 119 ? 13.039 13.578 9.57 1 93.62 119 GLN B N 1
ATOM 3277 C CA . GLN B 1 119 ? 13.859 12.945 8.539 1 93.62 119 GLN B CA 1
ATOM 3278 C C . GLN B 1 119 ? 14.18 11.5 8.914 1 93.62 119 GLN B C 1
ATOM 3280 O O . GLN B 1 119 ? 14.383 11.18 10.086 1 93.62 119 GLN B O 1
ATOM 3285 N N . SER B 1 120 ? 14.125 10.672 7.938 1 95.25 120 SER B N 1
ATOM 3286 C CA . SER B 1 120 ? 14.438 9.25 8.062 1 95.25 120 SER B CA 1
ATOM 3287 C C . SER B 1 120 ? 15.062 8.703 6.781 1 95.25 120 SER B C 1
ATOM 3289 O O . SER B 1 120 ? 15.398 9.469 5.879 1 95.25 120 SER B O 1
ATOM 3291 N N . SER B 1 121 ? 15.383 7.363 6.809 1 94.44 121 SER B N 1
ATOM 3292 C CA . SER B 1 121 ? 15.984 6.777 5.613 1 94.44 121 SER B CA 1
ATOM 3293 C C . SER B 1 121 ? 15.742 5.273 5.551 1 94.44 121 SER B C 1
ATOM 3295 O O . SER B 1 121 ? 15.359 4.66 6.551 1 94.44 121 SER B O 1
ATOM 3297 N N . LEU B 1 122 ? 15.852 4.746 4.461 1 95.25 122 LEU B N 1
ATOM 3298 C CA . LEU B 1 122 ? 15.945 3.316 4.188 1 95.25 122 LEU B CA 1
ATOM 3299 C C . LEU B 1 122 ? 17.391 2.91 3.891 1 95.25 122 LEU B C 1
ATOM 3301 O O . LEU B 1 122 ? 17.891 3.154 2.791 1 95.25 122 LEU B O 1
ATOM 3305 N N . PRO B 1 123 ? 17.969 2.207 4.742 1 93.69 123 PRO B N 1
ATOM 3306 C CA . PRO B 1 123 ? 19.422 2.053 4.625 1 93.69 123 PRO B CA 1
ATOM 3307 C C . PRO B 1 123 ? 19.828 0.775 3.891 1 93.69 123 PRO B C 1
ATOM 3309 O O . PRO B 1 123 ? 21 0.592 3.557 1 93.69 123 PRO B O 1
ATOM 3312 N N . PHE B 1 124 ? 18.891 -0.143 3.586 1 94.62 124 PHE B N 1
ATOM 3313 C CA . PHE B 1 124 ? 19.312 -1.443 3.072 1 94.62 124 PHE B CA 1
ATOM 3314 C C . PHE B 1 124 ? 18.812 -1.644 1.646 1 94.62 124 PHE B C 1
ATOM 3316 O O . PHE B 1 124 ? 17.609 -1.756 1.411 1 94.62 124 PHE B O 1
ATOM 3323 N N . PHE B 1 125 ? 19.734 -1.696 0.771 1 95.06 125 PHE B N 1
ATOM 3324 C CA . PHE B 1 125 ? 19.406 -2.123 -0.583 1 95.06 125 PHE B CA 1
ATOM 3325 C C . PHE B 1 125 ? 19.297 -3.641 -0.662 1 95.06 125 PHE B C 1
ATOM 3327 O O . PHE B 1 125 ? 20.203 -4.355 -0.242 1 95.06 125 PHE B O 1
ATOM 3334 N N . THR B 1 126 ? 18.141 -4.176 -1.155 1 96.81 126 THR B N 1
ATOM 3335 C CA . THR B 1 126 ? 17.828 -5.59 -1 1 96.81 126 THR B CA 1
ATOM 3336 C C . THR B 1 126 ? 17.188 -6.145 -2.27 1 96.81 126 THR B C 1
ATOM 3338 O O . THR B 1 126 ? 16.391 -5.457 -2.926 1 96.81 126 THR B O 1
ATOM 3341 N N . LYS B 1 127 ? 17.578 -7.312 -2.59 1 97 127 LYS B N 1
ATOM 3342 C CA . LYS B 1 127 ? 16.844 -8.055 -3.611 1 97 127 LYS B CA 1
ATOM 3343 C C . LYS B 1 127 ? 15.875 -9.047 -2.98 1 97 127 LYS B C 1
ATOM 3345 O O . LYS B 1 127 ? 16.266 -9.867 -2.15 1 97 127 LYS B O 1
ATOM 3350 N N . LEU B 1 128 ? 14.617 -8.969 -3.342 1 98.12 128 LEU B N 1
ATOM 3351 C CA . LEU B 1 128 ? 13.555 -9.859 -2.883 1 98.12 128 LEU B CA 1
ATOM 3352 C C . LEU B 1 128 ? 13 -10.68 -4.043 1 98.12 128 LEU B C 1
ATOM 3354 O O . LEU B 1 128 ? 12.961 -10.203 -5.18 1 98.12 128 LEU B O 1
ATOM 3358 N N . SER B 1 129 ? 12.586 -11.852 -3.742 1 96.94 129 SER B N 1
ATOM 3359 C CA . SER B 1 129 ? 11.867 -12.688 -4.695 1 96.94 129 SER B CA 1
ATOM 3360 C C . SER B 1 129 ? 10.531 -13.148 -4.129 1 96.94 129 SER B C 1
ATOM 3362 O O . SER B 1 129 ? 10.461 -13.578 -2.975 1 96.94 129 SER B O 1
ATOM 3364 N N . PHE B 1 130 ? 9.523 -12.984 -4.898 1 97.38 130 PHE B N 1
ATOM 3365 C CA . PHE B 1 130 ? 8.18 -13.398 -4.516 1 97.38 130 PHE B CA 1
ATOM 3366 C C . PHE B 1 130 ? 7.789 -14.688 -5.223 1 97.38 130 PHE B C 1
ATOM 3368 O O . PHE B 1 130 ? 7.555 -14.695 -6.434 1 97.38 130 PHE B O 1
ATOM 3375 N N . ASP B 1 131 ? 7.703 -15.68 -4.445 1 94.56 131 ASP B N 1
ATOM 3376 C CA . ASP B 1 131 ? 7.41 -17.031 -4.902 1 94.56 131 ASP B CA 1
ATOM 3377 C C . ASP B 1 131 ? 5.938 -17.375 -4.68 1 94.56 131 ASP B C 1
ATOM 3379 O O . ASP B 1 131 ? 5.48 -17.469 -3.537 1 94.56 131 ASP B O 1
ATOM 3383 N N . GLY B 1 132 ? 5.234 -17.547 -5.836 1 91.81 132 GLY B N 1
ATOM 3384 C CA . GLY B 1 132 ? 3.836 -17.938 -5.719 1 91.81 132 GLY B CA 1
ATOM 3385 C C . GLY B 1 132 ? 2.879 -16.781 -5.969 1 91.81 132 GLY B C 1
ATOM 3386 O O . GLY B 1 132 ? 1.66 -16.953 -5.887 1 91.81 132 GLY B O 1
ATOM 3387 N N . LEU B 1 133 ? 3.383 -15.625 -6.227 1 94.44 133 LEU B N 1
ATOM 3388 C CA . LEU B 1 133 ? 2.527 -14.492 -6.562 1 94.44 133 LEU B CA 1
ATOM 3389 C C . LEU B 1 133 ? 1.85 -14.703 -7.914 1 94.44 133 LEU B C 1
ATOM 3391 O O . LEU B 1 133 ? 2.506 -15.07 -8.891 1 94.44 133 LEU B O 1
ATOM 3395 N N . PRO B 1 134 ? 0.573 -14.5 -7.934 1 92.06 134 PRO B N 1
ATOM 3396 C CA . PRO B 1 134 ? -0.096 -14.711 -9.219 1 92.06 134 PRO B CA 1
ATOM 3397 C C . PRO B 1 134 ? 0.442 -13.797 -10.32 1 92.06 134 PRO B C 1
ATOM 3399 O O . PRO B 1 134 ? 0.825 -12.656 -10.047 1 92.06 134 PRO B O 1
ATOM 3402 N N . GLN B 1 135 ? 0.338 -14.203 -11.508 1 88 135 GLN B N 1
ATOM 3403 C CA . GLN B 1 135 ? 0.987 -13.539 -12.633 1 88 135 GLN B CA 1
ATOM 3404 C C . GLN B 1 135 ? 0.394 -12.156 -12.867 1 88 135 GLN B C 1
ATOM 3406 O O . GLN B 1 135 ? 1.104 -11.227 -13.266 1 88 135 GLN B O 1
ATOM 3411 N N . GLU B 1 136 ? -0.827 -12.062 -12.695 1 90.88 136 GLU B N 1
ATOM 3412 C CA . GLU B 1 136 ? -1.481 -10.781 -12.938 1 90.88 136 GLU B CA 1
ATOM 3413 C C . GLU B 1 136 ? -1.002 -9.719 -11.945 1 90.88 136 GLU B C 1
ATOM 3415 O O . GLU B 1 136 ? -1.198 -8.523 -12.164 1 90.88 136 GLU B O 1
ATOM 3420 N N . ALA B 1 137 ? -0.343 -10.18 -10.891 1 93.69 137 ALA B N 1
ATOM 3421 C CA . ALA B 1 137 ? 0.144 -9.25 -9.867 1 93.69 137 ALA B CA 1
ATOM 3422 C C . ALA B 1 137 ? 1.595 -8.859 -10.133 1 93.69 137 ALA B C 1
ATOM 3424 O O . ALA B 1 137 ? 2.211 -8.164 -9.328 1 93.69 137 ALA B O 1
ATOM 3425 N N . TRP B 1 138 ? 2.115 -9.312 -11.297 1 94.06 138 TRP B N 1
ATOM 3426 C CA . TRP B 1 138 ? 3.51 -9.016 -11.602 1 94.06 138 TRP B CA 1
ATOM 3427 C C . TRP B 1 138 ? 3.637 -7.66 -12.289 1 94.06 138 TRP B C 1
ATOM 3429 O O . TRP B 1 138 ? 4.387 -7.52 -13.258 1 94.06 138 TRP B O 1
ATOM 3439 N N . ASP B 1 139 ? 2.902 -6.789 -11.969 1 92.25 139 ASP B N 1
ATOM 3440 C CA . ASP B 1 139 ? 3.037 -5.438 -12.5 1 92.25 139 ASP B CA 1
ATOM 3441 C C . ASP B 1 139 ? 3.729 -4.516 -11.5 1 92.25 139 ASP B C 1
ATOM 3443 O O . ASP B 1 139 ? 3.652 -4.738 -10.289 1 92.25 139 ASP B O 1
ATOM 3447 N N . ARG B 1 140 ? 4.309 -3.5 -12.023 1 94.88 140 ARG B N 1
ATOM 3448 C CA . ARG B 1 140 ? 5.18 -2.637 -11.227 1 94.88 140 ARG B CA 1
ATOM 3449 C C . ARG B 1 140 ? 4.406 -1.952 -10.109 1 94.88 140 ARG B C 1
ATOM 3451 O O . ARG B 1 140 ? 4.898 -1.833 -8.984 1 94.88 140 ARG B O 1
ATOM 3458 N N . ALA B 1 141 ? 3.236 -1.424 -10.391 1 94.56 141 ALA B N 1
ATOM 3459 C CA . ALA B 1 141 ? 2.445 -0.709 -9.391 1 94.56 141 ALA B CA 1
ATOM 3460 C C . ALA B 1 141 ? 2.082 -1.622 -8.219 1 94.56 141 ALA B C 1
ATOM 3462 O O . ALA B 1 141 ? 2.225 -1.238 -7.059 1 94.56 141 ALA B O 1
ATOM 3463 N N . PHE B 1 142 ? 1.626 -2.818 -8.531 1 96.44 142 PHE B N 1
ATOM 3464 C CA . PHE B 1 142 ? 1.258 -3.771 -7.492 1 96.44 142 PHE B CA 1
ATOM 3465 C C . PHE B 1 142 ? 2.473 -4.152 -6.652 1 96.44 142 PHE B C 1
ATOM 3467 O O . PHE B 1 142 ? 2.404 -4.164 -5.422 1 96.44 142 PHE B O 1
ATOM 3474 N N . LEU B 1 143 ? 3.52 -4.453 -7.332 1 98.19 143 LEU B N 1
ATOM 3475 C CA . LEU B 1 143 ? 4.746 -4.832 -6.637 1 98.19 143 LEU B CA 1
ATOM 3476 C C . LEU B 1 143 ? 5.238 -3.695 -5.746 1 98.19 143 LEU B C 1
ATOM 3478 O O . LEU B 1 143 ? 5.785 -3.938 -4.668 1 98.19 143 LEU B O 1
ATOM 3482 N N . GLY B 1 144 ? 5.102 -2.504 -6.234 1 97.69 144 GLY B N 1
ATOM 3483 C CA . GLY B 1 144 ? 5.422 -1.359 -5.398 1 97.69 144 GLY B CA 1
ATOM 3484 C C . GLY B 1 144 ? 4.625 -1.324 -4.109 1 97.69 144 GLY B C 1
ATOM 3485 O O . GLY B 1 144 ? 5.184 -1.09 -3.035 1 97.69 144 GLY B O 1
ATOM 3486 N N . MET B 1 145 ? 3.332 -1.589 -4.211 1 97.81 145 MET B N 1
ATOM 3487 C CA . MET B 1 145 ? 2.477 -1.623 -3.027 1 97.81 145 MET B CA 1
ATOM 3488 C C . MET B 1 145 ? 2.896 -2.746 -2.084 1 97.81 145 MET B C 1
ATOM 3490 O O . MET B 1 145 ? 2.896 -2.572 -0.865 1 97.81 145 MET B O 1
ATOM 3494 N N . LEU B 1 146 ? 3.18 -3.854 -2.689 1 98.56 146 LEU B N 1
ATOM 3495 C CA . LEU B 1 146 ? 3.596 -5.004 -1.895 1 98.56 146 LEU B CA 1
ATOM 3496 C C . LEU B 1 146 ? 4.875 -4.699 -1.124 1 98.56 146 LEU B C 1
ATOM 3498 O O . LEU B 1 146 ? 4.969 -4.988 0.071 1 98.56 146 LEU B O 1
ATOM 3502 N N . VAL B 1 147 ? 5.84 -4.094 -1.782 1 98.69 147 VAL B N 1
ATOM 3503 C CA . VAL B 1 147 ? 7.113 -3.746 -1.154 1 98.69 147 VAL B CA 1
ATOM 3504 C C . VAL B 1 147 ? 6.879 -2.705 -0.061 1 98.69 147 VAL B C 1
ATOM 3506 O O . VAL B 1 147 ? 7.531 -2.736 0.984 1 98.69 147 VAL B O 1
ATOM 3509 N N . ASN B 1 148 ? 5.969 -1.753 -0.297 1 98.5 148 ASN B N 1
ATOM 3510 C CA . ASN B 1 148 ? 5.605 -0.8 0.747 1 98.5 148 ASN B CA 1
ATOM 3511 C C . ASN B 1 148 ? 5.105 -1.508 2.002 1 98.5 148 ASN B C 1
ATOM 3513 O O . ASN B 1 148 ? 5.469 -1.132 3.119 1 98.5 148 ASN B O 1
ATOM 3517 N N . GLN B 1 149 ? 4.297 -2.553 1.791 1 98.5 149 GLN B N 1
ATOM 3518 C CA . GLN B 1 149 ? 3.764 -3.322 2.91 1 98.5 149 GLN B CA 1
ATOM 3519 C C . GLN B 1 149 ? 4.887 -3.967 3.721 1 98.5 149 GLN B C 1
ATOM 3521 O O . GLN B 1 149 ? 4.738 -4.199 4.922 1 98.5 149 GLN B O 1
ATOM 3526 N N . LEU B 1 150 ? 5.969 -4.184 3.074 1 98.38 150 LEU B N 1
ATOM 3527 C CA . LEU B 1 150 ? 7.094 -4.855 3.715 1 98.38 150 LEU B CA 1
ATOM 3528 C C . LEU B 1 150 ? 8.07 -3.842 4.301 1 98.38 150 LEU B C 1
ATOM 3530 O O . LEU B 1 150 ? 9.117 -4.219 4.828 1 98.38 150 LEU B O 1
ATOM 3534 N N . GLY B 1 151 ? 7.777 -2.561 4.152 1 97.94 151 GLY B N 1
ATOM 3535 C CA . GLY B 1 151 ? 8.609 -1.52 4.734 1 97.94 151 GLY B CA 1
ATOM 3536 C C . GLY B 1 151 ? 9.719 -1.056 3.811 1 97.94 151 GLY B C 1
ATOM 3537 O O . GLY B 1 151 ? 10.82 -0.73 4.266 1 97.94 151 GLY B O 1
ATOM 3538 N N . GLY B 1 152 ? 9.461 -1.121 2.504 1 98.19 152 GLY B N 1
ATOM 3539 C CA . GLY B 1 152 ? 10.477 -0.71 1.548 1 98.19 152 GLY B CA 1
ATOM 3540 C C . GLY B 1 152 ? 9.914 0.066 0.374 1 98.19 152 GLY B C 1
ATOM 3541 O O . GLY B 1 152 ? 8.719 0.364 0.337 1 98.19 152 GLY B O 1
ATOM 3542 N N . GLU B 1 153 ? 10.828 0.443 -0.483 1 97.5 153 GLU B N 1
ATOM 3543 C CA . GLU B 1 153 ? 10.484 1.109 -1.735 1 97.5 153 GLU B CA 1
ATOM 3544 C C . GLU B 1 153 ? 11.039 0.35 -2.936 1 97.5 153 GLU B C 1
ATOM 3546 O O . GLU B 1 153 ? 12.234 0.058 -2.992 1 97.5 153 GLU B O 1
ATOM 3551 N N . LEU B 1 154 ? 10.164 0.119 -3.873 1 97.75 154 LEU B N 1
ATOM 3552 C CA . LEU B 1 154 ? 10.547 -0.6 -5.086 1 97.75 154 LEU B CA 1
ATOM 3553 C C . LEU B 1 154 ? 11.445 0.258 -5.965 1 97.75 154 LEU B C 1
ATOM 3555 O O . LEU B 1 154 ? 11.133 1.423 -6.227 1 97.75 154 LEU B O 1
ATOM 3559 N N . ILE B 1 155 ? 12.492 -0.325 -6.434 1 94.94 155 ILE B N 1
ATOM 3560 C CA . ILE B 1 155 ? 13.398 0.367 -7.34 1 94.94 155 ILE B CA 1
ATOM 3561 C C . ILE B 1 155 ? 13.25 -0.2 -8.75 1 94.94 155 ILE B C 1
ATOM 3563 O O . ILE B 1 155 ? 13.055 0.55 -9.711 1 94.94 155 ILE B O 1
ATOM 3567 N N . LYS B 1 156 ? 13.281 -1.569 -8.742 1 96 156 LYS B N 1
ATOM 3568 C CA . LYS B 1 156 ? 13.305 -2.207 -10.055 1 96 156 LYS B CA 1
ATOM 3569 C C . LYS B 1 156 ? 12.719 -3.615 -9.992 1 96 156 LYS B C 1
ATOM 3571 O O . LYS B 1 156 ? 12.938 -4.344 -9.023 1 96 156 LYS B O 1
ATOM 3576 N N . CYS B 1 157 ? 11.938 -3.945 -11.016 1 95.94 157 CYS B N 1
ATOM 3577 C CA . CYS B 1 157 ? 11.5 -5.324 -11.227 1 95.94 157 CYS B CA 1
ATOM 3578 C C . CYS B 1 157 ? 12.461 -6.059 -12.156 1 95.94 157 CYS B C 1
ATOM 3580 O O . CYS B 1 157 ? 12.797 -5.555 -13.234 1 95.94 157 CYS B O 1
ATOM 3582 N N . LEU B 1 158 ? 12.844 -7.16 -11.781 1 93.94 158 LEU B N 1
ATOM 3583 C CA . LEU B 1 158 ? 13.734 -7.949 -12.625 1 93.94 158 LEU B CA 1
ATOM 3584 C C . LEU B 1 158 ? 12.938 -8.844 -13.57 1 93.94 158 LEU B C 1
ATOM 3586 O O . LEU B 1 158 ? 11.852 -9.312 -13.219 1 93.94 158 LEU B O 1
ATOM 3590 N N . LYS B 1 159 ? 13.484 -9.047 -14.664 1 89.44 159 LYS B N 1
ATOM 3591 C CA . LYS B 1 159 ? 12.812 -9.898 -15.648 1 89.44 159 LYS B CA 1
ATOM 3592 C C . LYS B 1 159 ? 12.742 -11.344 -15.164 1 89.44 159 LYS B C 1
ATOM 3594 O O . LYS B 1 159 ? 13.766 -11.953 -14.844 1 89.44 159 LYS B O 1
ATOM 3599 N N . PRO B 1 160 ? 11.539 -11.789 -15.164 1 86.44 160 PRO B N 1
ATOM 3600 C CA . PRO B 1 160 ? 11.438 -13.18 -14.711 1 86.44 160 PRO B CA 1
ATOM 3601 C C . PRO B 1 160 ? 11.828 -14.188 -15.797 1 86.44 160 PRO B C 1
ATOM 3603 O O . PRO B 1 160 ? 11.609 -13.93 -16.984 1 86.44 160 PRO B O 1
ATOM 3606 N N . ASP B 1 161 ? 12.328 -15.281 -15.336 1 76.81 161 ASP B N 1
ATOM 3607 C CA . ASP B 1 161 ? 12.688 -16.359 -16.25 1 76.81 161 ASP B CA 1
ATOM 3608 C C . ASP B 1 161 ? 11.516 -17.312 -16.484 1 76.81 161 ASP B C 1
ATOM 3610 O O . ASP B 1 161 ? 11.477 -18.031 -17.484 1 76.81 161 ASP B O 1
ATOM 3614 N N . ASP B 1 162 ? 10.656 -17.297 -15.586 1 81.69 162 ASP B N 1
ATOM 3615 C CA . ASP B 1 162 ? 9.477 -18.156 -15.602 1 81.69 162 ASP B CA 1
ATOM 3616 C C . ASP B 1 162 ? 8.305 -17.484 -14.875 1 81.69 162 ASP B C 1
ATOM 3618 O O . ASP B 1 162 ? 8.289 -16.266 -14.711 1 81.69 162 ASP B O 1
ATOM 3622 N N . ARG B 1 163 ? 7.309 -18.344 -14.633 1 85.31 163 ARG B N 1
ATOM 3623 C CA . ARG B 1 163 ? 6.129 -17.797 -13.969 1 85.31 163 ARG B CA 1
ATOM 3624 C C . ARG B 1 163 ? 6.047 -18.281 -12.523 1 85.31 163 ARG B C 1
ATOM 3626 O O . ARG B 1 163 ? 4.957 -18.375 -11.953 1 85.31 163 ARG B O 1
ATOM 3633 N N . TRP B 1 164 ? 7.188 -18.609 -12.031 1 85.94 164 TRP B N 1
ATOM 3634 C CA . TRP B 1 164 ? 7.242 -19.141 -10.672 1 85.94 164 TRP B CA 1
ATOM 3635 C C . TRP B 1 164 ? 7.52 -18.016 -9.672 1 85.94 164 TRP B C 1
ATOM 3637 O O . TRP B 1 164 ? 6.836 -17.922 -8.648 1 85.94 164 TRP B O 1
ATOM 3647 N N . CYS B 1 165 ? 8.453 -17.25 -10.047 1 91.25 165 CYS B N 1
ATOM 3648 C CA . CYS B 1 165 ? 8.969 -16.281 -9.094 1 91.25 165 CYS B CA 1
ATOM 3649 C C . CYS B 1 165 ? 9.289 -14.953 -9.789 1 91.25 165 CYS B C 1
ATOM 3651 O O . CYS B 1 165 ? 9.812 -14.938 -10.898 1 91.25 165 CYS B O 1
ATOM 3653 N N . ILE B 1 166 ? 8.953 -13.867 -9.188 1 94.5 166 ILE B N 1
ATOM 3654 C CA . ILE B 1 166 ? 9.344 -12.547 -9.664 1 94.5 166 ILE B CA 1
ATOM 3655 C C . ILE B 1 166 ? 10.25 -11.875 -8.633 1 94.5 166 ILE B C 1
ATOM 3657 O O . ILE B 1 166 ? 9.977 -11.93 -7.43 1 94.5 166 ILE B O 1
ATOM 3661 N N . SER B 1 167 ? 11.359 -11.328 -9.148 1 96.06 167 SER B N 1
ATOM 3662 C CA . SER B 1 167 ? 12.336 -10.695 -8.266 1 96.06 167 SER B CA 1
ATOM 3663 C C . SER B 1 167 ? 12.328 -9.18 -8.445 1 96.06 167 SER B C 1
ATOM 3665 O O . SER B 1 167 ? 12.039 -8.672 -9.531 1 96.06 167 SER B O 1
ATOM 3667 N N . VAL B 1 168 ? 12.641 -8.516 -7.363 1 97.88 168 VAL B N 1
ATOM 3668 C CA . VAL B 1 168 ? 12.68 -7.059 -7.391 1 97.88 168 VAL B CA 1
ATOM 3669 C C . VAL B 1 168 ? 13.875 -6.559 -6.578 1 97.88 168 VAL B C 1
ATOM 3671 O O . VAL B 1 168 ? 14.391 -7.277 -5.723 1 97.88 168 VAL B O 1
ATOM 3674 N N . GLU B 1 169 ? 14.32 -5.391 -6.887 1 97.38 169 GLU B N 1
ATOM 3675 C CA . GLU B 1 169 ? 15.25 -4.625 -6.062 1 97.38 169 GLU B CA 1
ATOM 3676 C C . GLU B 1 169 ? 14.539 -3.492 -5.328 1 97.38 169 GLU B C 1
ATOM 3678 O O . GLU B 1 169 ? 13.695 -2.801 -5.914 1 97.38 169 GLU B O 1
ATOM 3683 N N . ALA B 1 170 ? 14.875 -3.387 -4.074 1 97.75 170 ALA B N 1
ATOM 3684 C CA . ALA B 1 170 ? 14.164 -2.418 -3.244 1 97.75 170 ALA B CA 1
ATOM 3685 C C . ALA B 1 170 ? 15.078 -1.845 -2.164 1 97.75 170 ALA B C 1
ATOM 3687 O O . ALA B 1 170 ? 16.047 -2.48 -1.77 1 97.75 170 ALA B O 1
ATOM 3688 N N . TRP B 1 171 ? 14.844 -0.622 -1.758 1 96.69 171 TRP B N 1
ATOM 3689 C CA . TRP B 1 171 ? 15.344 -0.101 -0.491 1 96.69 171 TRP B CA 1
ATOM 3690 C C . TRP B 1 171 ? 14.453 -0.535 0.667 1 96.69 171 TRP B C 1
ATOM 3692 O O . TRP B 1 171 ? 13.234 -0.35 0.625 1 96.69 171 TRP B O 1
ATOM 3702 N N . MET B 1 172 ? 15.031 -1.129 1.688 1 97.25 172 MET B N 1
ATOM 3703 C CA . MET B 1 172 ? 14.266 -1.621 2.832 1 97.25 172 MET B CA 1
ATOM 3704 C C . MET B 1 172 ? 14.664 -0.891 4.109 1 97.25 172 MET B C 1
ATOM 3706 O O . MET B 1 172 ? 15.828 -0.512 4.273 1 97.25 172 MET B O 1
ATOM 3710 N N . LYS B 1 173 ? 13.688 -0.763 4.953 1 96.69 173 LYS B N 1
ATOM 3711 C CA . LYS B 1 173 ? 13.977 -0.22 6.277 1 96.69 173 LYS B CA 1
ATOM 3712 C C . LYS B 1 173 ? 14.695 -1.245 7.145 1 96.69 173 LYS B C 1
ATOM 3714 O O . LYS B 1 173 ? 15.648 -0.906 7.852 1 96.69 173 LYS B O 1
ATOM 3719 N N . ASP B 1 174 ? 14.258 -2.461 7.184 1 96.19 174 ASP B N 1
ATOM 3720 C CA . ASP B 1 174 ? 14.812 -3.559 7.973 1 96.19 174 ASP B CA 1
ATOM 3721 C C . ASP B 1 174 ? 14.508 -4.906 7.324 1 96.19 174 ASP B C 1
ATOM 3723 O O . ASP B 1 174 ? 13.422 -5.465 7.523 1 96.19 174 ASP B O 1
ATOM 3727 N N . PRO B 1 175 ? 15.438 -5.492 6.648 1 95.75 175 PRO B N 1
ATOM 3728 C CA . PRO B 1 175 ? 15.203 -6.773 5.973 1 95.75 175 PRO B CA 1
ATOM 3729 C C . PRO B 1 175 ? 14.812 -7.887 6.941 1 95.75 175 PRO B C 1
ATOM 3731 O O . PRO B 1 175 ? 14.242 -8.898 6.523 1 95.75 175 PRO B O 1
ATOM 3734 N N . ASN B 1 176 ? 15.148 -7.711 8.25 1 95.69 176 ASN B N 1
ATOM 3735 C CA . ASN B 1 176 ? 14.781 -8.719 9.234 1 95.69 176 ASN B CA 1
ATOM 3736 C C . ASN B 1 176 ? 13.281 -8.758 9.469 1 95.69 176 ASN B C 1
ATOM 3738 O O . ASN B 1 176 ? 12.758 -9.719 10.039 1 95.69 176 ASN B O 1
ATOM 3742 N N . LYS B 1 177 ? 12.625 -7.762 9 1 96.69 177 LYS B N 1
ATOM 3743 C CA . LYS B 1 177 ? 11.188 -7.68 9.242 1 96.69 177 LYS B CA 1
ATOM 3744 C C . LYS B 1 177 ? 10.398 -8.258 8.062 1 96.69 177 LYS B C 1
ATOM 3746 O O . LYS B 1 177 ? 9.172 -8.32 8.102 1 96.69 177 LYS B O 1
ATOM 3751 N N . VAL B 1 178 ? 11.07 -8.719 7.043 1 98 178 VAL B N 1
ATOM 3752 C CA . VAL B 1 178 ? 10.414 -9.375 5.914 1 98 178 VAL B CA 1
ATOM 3753 C C . VAL B 1 178 ? 10.008 -10.789 6.312 1 98 178 VAL B C 1
ATOM 3755 O O . VAL B 1 178 ? 10.852 -11.617 6.652 1 98 178 VAL B O 1
ATOM 3758 N N . PRO B 1 179 ? 8.789 -11.086 6.254 1 98.44 179 PRO B N 1
ATOM 3759 C CA . PRO B 1 179 ? 8.359 -12.438 6.602 1 98.44 179 PRO B CA 1
ATOM 3760 C C . PRO B 1 179 ? 8.781 -13.477 5.562 1 98.44 179 PRO B C 1
ATOM 3762 O O . PRO B 1 179 ? 8.992 -13.133 4.395 1 98.44 179 PRO B O 1
ATOM 3765 N N . LYS B 1 180 ? 8.883 -14.711 5.961 1 97.94 180 LYS B N 1
ATOM 3766 C CA . LYS B 1 180 ? 9.227 -15.797 5.051 1 97.94 180 LYS B CA 1
ATOM 3767 C C . LYS B 1 180 ? 8.008 -16.266 4.258 1 97.94 180 LYS B C 1
ATOM 3769 O O . LYS B 1 180 ? 8.117 -16.578 3.072 1 97.94 180 LYS B O 1
ATOM 3774 N N . ARG B 1 181 ? 6.918 -16.312 4.934 1 97.94 181 ARG B N 1
ATOM 3775 C CA . ARG B 1 181 ? 5.621 -16.562 4.312 1 97.94 181 ARG B CA 1
ATOM 3776 C C . ARG B 1 181 ? 4.727 -15.32 4.41 1 97.94 181 ARG B C 1
ATOM 3778 O O . ARG B 1 181 ? 4.75 -14.609 5.414 1 97.94 181 ARG B O 1
ATOM 3785 N N . TYR B 1 182 ? 3.988 -15.133 3.408 1 98.38 182 TYR B N 1
ATOM 3786 C CA . TYR B 1 182 ? 3.215 -13.891 3.369 1 98.38 182 TYR B CA 1
ATOM 3787 C C . TYR B 1 182 ? 1.869 -14.117 2.688 1 98.38 182 TYR B C 1
ATOM 3789 O O . TYR B 1 182 ? 1.812 -14.586 1.55 1 98.38 182 TYR B O 1
ATOM 3797 N N . ASP B 1 183 ? 0.787 -13.836 3.355 1 98.25 183 ASP B N 1
ATOM 3798 C CA . ASP B 1 183 ? -0.546 -13.891 2.764 1 98.25 183 ASP B CA 1
ATOM 3799 C C . ASP B 1 183 ? -0.917 -12.555 2.121 1 98.25 183 ASP B C 1
ATOM 3801 O O . ASP B 1 183 ? -1.048 -11.539 2.811 1 98.25 183 ASP B O 1
ATOM 3805 N N . VAL B 1 184 ? -1.077 -12.578 0.847 1 97.69 184 VAL B N 1
ATOM 3806 C CA . VAL B 1 184 ? -1.481 -11.391 0.092 1 97.69 184 VAL B CA 1
ATOM 3807 C C . VAL B 1 184 ? -2.982 -11.445 -0.182 1 97.69 184 VAL B C 1
ATOM 3809 O O . VAL B 1 184 ? -3.445 -12.25 -0.991 1 97.69 184 VAL B O 1
ATOM 3812 N N . GLU B 1 185 ? -3.658 -10.586 0.489 1 97.69 185 GLU B N 1
ATOM 3813 C CA . GLU B 1 185 ? -5.109 -10.516 0.325 1 97.69 185 GLU B CA 1
ATOM 3814 C C . GLU B 1 185 ? -5.496 -9.453 -0.697 1 97.69 185 GLU B C 1
ATOM 3816 O O . GLU B 1 185 ? -5.051 -8.305 -0.606 1 97.69 185 GLU B O 1
ATOM 3821 N N . LEU B 1 186 ? -6.273 -9.82 -1.695 1 96.19 186 LEU B N 1
ATOM 3822 C CA . LEU B 1 186 ? -6.684 -8.945 -2.785 1 96.19 186 LEU B CA 1
ATOM 3823 C C . LEU B 1 186 ? -8.195 -8.766 -2.803 1 96.19 186 LEU B C 1
ATOM 3825 O O . LEU B 1 186 ? -8.945 -9.742 -2.693 1 96.19 186 LEU B O 1
ATOM 3829 N N . SER B 1 187 ? -8.562 -7.574 -2.941 1 92.44 187 SER B N 1
ATOM 3830 C CA . SER B 1 187 ? -9.992 -7.312 -3.055 1 92.44 187 SER B CA 1
ATOM 3831 C C . SER B 1 187 ? -10.531 -7.762 -4.406 1 92.44 187 SER B C 1
ATOM 3833 O O . SER B 1 187 ? -9.867 -7.598 -5.434 1 92.44 187 SER B O 1
ATOM 3835 N N . GLU B 1 188 ? -11.727 -8.242 -4.43 1 91.62 188 GLU B N 1
ATOM 3836 C CA . GLU B 1 188 ? -12.383 -8.672 -5.664 1 91.62 188 GLU B CA 1
ATOM 3837 C C . GLU B 1 188 ? -13.172 -7.527 -6.293 1 91.62 188 GLU B C 1
ATOM 3839 O O . GLU B 1 188 ? -13.672 -6.645 -5.586 1 91.62 188 GLU B O 1
ATOM 3844 N N . PRO B 1 189 ? -13.211 -7.598 -7.621 1 85.12 189 PRO B N 1
ATOM 3845 C CA . PRO B 1 189 ? -14.039 -6.57 -8.258 1 85.12 189 PRO B CA 1
ATOM 3846 C C . PRO B 1 189 ? -15.508 -6.664 -7.848 1 85.12 189 PRO B C 1
ATOM 3848 O O . PRO B 1 189 ? -15.984 -7.746 -7.488 1 85.12 189 PRO B O 1
ATOM 3851 N N . ASP B 1 190 ? -16.125 -5.527 -7.797 1 73.25 190 ASP B N 1
ATOM 3852 C CA . ASP B 1 190 ? -17.547 -5.52 -7.48 1 73.25 190 ASP B CA 1
ATOM 3853 C C . ASP B 1 190 ? -18.359 -6.145 -8.609 1 73.25 190 ASP B C 1
ATOM 3855 O O . ASP B 1 190 ? -18.172 -5.809 -9.781 1 73.25 190 ASP B O 1
ATOM 3859 N N . GLU B 1 191 ? -18.484 -7.465 -8.641 1 59.69 191 GLU B N 1
ATOM 3860 C CA . GLU B 1 191 ? -19.297 -8.086 -9.68 1 59.69 191 GLU B CA 1
ATOM 3861 C C . GLU B 1 191 ? -20.641 -7.391 -9.82 1 59.69 191 GLU B C 1
ATOM 3863 O O . GLU B 1 191 ? -21.234 -6.973 -8.82 1 59.69 191 GLU B O 1
ATOM 3868 N N . PRO B 1 192 ? -20.859 -7.031 -11.062 1 48.78 192 PRO B N 1
ATOM 3869 C CA . PRO B 1 192 ? -22.281 -6.691 -11.172 1 48.78 192 PRO B CA 1
ATOM 3870 C C . PRO B 1 192 ? -23.203 -7.809 -10.68 1 48.78 192 PRO B C 1
ATOM 3872 O O . PRO B 1 192 ? -22.969 -8.984 -10.969 1 48.78 192 PRO B O 1
ATOM 3875 N N . MET B 1 193 ? -23.453 -7.934 -9.492 1 38.72 193 MET B N 1
ATOM 3876 C CA . MET B 1 193 ? -24.438 -8.938 -9.102 1 38.72 193 MET B CA 1
ATOM 3877 C C . MET B 1 193 ? -25.531 -9.062 -10.148 1 38.72 193 MET B C 1
ATOM 3879 O O . MET B 1 193 ? -26.391 -8.18 -10.258 1 38.72 193 MET B O 1
ATOM 3883 N N . PHE B 1 194 ? -25.203 -9.539 -11.297 1 34.72 194 PHE B N 1
ATOM 3884 C CA . PHE B 1 194 ? -26.359 -9.914 -12.094 1 34.72 194 PHE B CA 1
ATOM 3885 C C . PHE B 1 194 ? -27.094 -11.086 -11.461 1 34.72 194 PHE B C 1
ATOM 3887 O O . PHE B 1 194 ? -26.531 -12.18 -11.32 1 34.72 194 PHE B O 1
ATOM 3894 N N . CYS B 1 195 ? -27.781 -10.953 -10.453 1 34 195 CYS B N 1
ATOM 3895 C CA . CYS B 1 195 ? -28.766 -11.984 -10.156 1 34 195 CYS B CA 1
ATOM 3896 C C . CYS B 1 195 ? -29.609 -12.305 -11.391 1 34 195 CYS B C 1
ATOM 3898 O O . CYS B 1 195 ? -30.438 -11.492 -11.805 1 34 195 CYS B O 1
ATOM 3900 N N . PHE B 1 196 ? -29.047 -12.945 -12.344 1 33.06 196 PHE B N 1
ATOM 3901 C CA . PHE B 1 196 ? -29.969 -13.539 -13.312 1 33.06 196 PHE B CA 1
ATOM 3902 C C . PHE B 1 196 ? -30.828 -14.609 -12.648 1 33.06 196 PHE B C 1
ATOM 3904 O O . PHE B 1 196 ? -30.344 -15.695 -12.336 1 33.06 196 PHE B O 1
ATOM 3911 N N . CYS B 1 197 ? -31.734 -14.32 -11.789 1 32.22 197 CYS B N 1
ATOM 3912 C CA . CYS B 1 197 ? -32.75 -15.336 -11.57 1 32.22 197 CYS B CA 1
ATOM 3913 C C . CYS B 1 197 ? -33.469 -15.688 -12.875 1 32.22 197 CYS B C 1
ATOM 3915 O O . CYS B 1 197 ? -34.125 -14.844 -13.469 1 32.22 197 CYS B O 1
ATOM 3917 N N . PRO B 1 198 ? -32.969 -16.547 -13.648 1 34.34 198 PRO B N 1
ATOM 3918 C CA . PRO B 1 198 ? -33.719 -16.969 -14.836 1 34.34 198 PRO B CA 1
ATOM 3919 C C . PRO B 1 198 ? -35.219 -17.047 -14.586 1 34.34 198 PRO B C 1
ATOM 3921 O O . PRO B 1 198 ? -36.031 -16.891 -15.516 1 34.34 198 PRO B O 1
ATOM 3924 N N . GLU B 1 199 ? -35.656 -17.953 -13.656 1 33.47 199 GLU B N 1
ATOM 3925 C CA . GLU B 1 199 ? -36.969 -18.578 -13.82 1 33.47 199 GLU B CA 1
ATOM 3926 C C . GLU B 1 199 ? -38.094 -17.547 -13.742 1 33.47 199 GLU B C 1
ATOM 3928 O O . GLU B 1 199 ? -39.219 -17.812 -14.156 1 33.47 199 GLU B O 1
ATOM 3933 N N . SER B 1 200 ? -38.375 -16.75 -12.633 1 32.31 200 SER B N 1
ATOM 3934 C CA . SER B 1 200 ? -39.812 -16.438 -12.547 1 32.31 200 SER B CA 1
ATOM 3935 C C . SER B 1 200 ? -40.219 -15.391 -13.586 1 32.31 200 SER B C 1
ATOM 3937 O O . SER B 1 200 ? -39.406 -14.5 -13.906 1 32.31 200 SER B O 1
ATOM 3939 N N . ASP B 1 201 ? -41.156 -15.586 -14.57 1 33.44 201 ASP B N 1
ATOM 3940 C CA . ASP B 1 201 ? -42.031 -14.766 -15.43 1 33.44 201 ASP B CA 1
ATOM 3941 C C . ASP B 1 201 ? -42.219 -13.367 -14.844 1 33.44 201 ASP B C 1
ATOM 3943 O O . ASP B 1 201 ? -42.719 -12.469 -15.516 1 33.44 201 ASP B O 1
ATOM 3947 N N . ASP B 1 202 ? -42.75 -13.312 -13.539 1 33.88 202 ASP B N 1
ATOM 3948 C CA . ASP B 1 202 ? -43.188 -12 -13.078 1 33.88 202 ASP B CA 1
ATOM 3949 C C . ASP B 1 202 ? -42.031 -11 -13.094 1 33.88 202 ASP B C 1
ATOM 3951 O O . ASP B 1 202 ? -40.875 -11.359 -12.859 1 33.88 202 ASP B O 1
ATOM 3955 N N . GLU B 1 203 ? -42.25 -9.797 -13.695 1 35.97 203 GLU B N 1
ATOM 3956 C CA . GLU B 1 203 ? -41.531 -8.547 -13.75 1 35.97 203 GLU B CA 1
ATOM 3957 C C . GLU B 1 203 ? -40.688 -8.336 -12.484 1 35.97 203 GLU B C 1
ATOM 3959 O O . GLU B 1 203 ? -41.156 -7.766 -11.508 1 35.97 203 GLU B O 1
ATOM 3964 N N . ILE B 1 204 ? -40.25 -9.414 -11.883 1 35.28 204 ILE B N 1
ATOM 3965 C CA . ILE B 1 204 ? -39.625 -9.32 -10.562 1 35.28 204 ILE B CA 1
ATOM 3966 C C . ILE B 1 204 ? -38.656 -8.148 -10.523 1 35.28 204 ILE B C 1
ATOM 3968 O O . ILE B 1 204 ? -37.906 -7.922 -11.477 1 35.28 204 ILE B O 1
ATOM 3972 N N . SER B 1 205 ? -38.969 -7.203 -9.633 1 36.91 205 SER B N 1
ATOM 3973 C CA . SER B 1 205 ? -38.281 -5.969 -9.266 1 36.91 205 SER B CA 1
ATOM 3974 C C . SER B 1 205 ? -36.781 -6.137 -9.32 1 36.91 205 SER B C 1
ATOM 3976 O O . SER B 1 205 ? -36.25 -7.203 -9 1 36.91 205 SER B O 1
ATOM 3978 N N . PRO B 1 206 ? -36.219 -5.414 -10.219 1 41.75 206 PRO B N 1
ATOM 3979 C CA . PRO B 1 206 ? -34.75 -5.453 -10.281 1 41.75 206 PRO B CA 1
ATOM 3980 C C . PRO B 1 206 ? -34.125 -5.711 -8.922 1 41.75 206 PRO B C 1
ATOM 3982 O O . PRO B 1 206 ? -34.688 -5.312 -7.891 1 41.75 206 PRO B O 1
ATOM 3985 N N . PRO B 1 207 ? -33.594 -6.914 -8.703 1 39.12 207 PRO B N 1
ATOM 3986 C CA . PRO B 1 207 ? -33.031 -7.102 -7.363 1 39.12 207 PRO B CA 1
ATOM 3987 C C . PRO B 1 207 ? -32.469 -5.816 -6.773 1 39.12 207 PRO B C 1
ATOM 3989 O O . PRO B 1 207 ? -31.938 -4.973 -7.512 1 39.12 207 PRO B O 1
ATOM 3992 N N . THR B 1 208 ? -33.188 -5.184 -5.918 1 40.56 208 THR B N 1
ATOM 3993 C CA . THR B 1 208 ? -32.625 -4.047 -5.188 1 40.56 208 THR B CA 1
ATOM 3994 C C . THR B 1 208 ? -31.156 -4.262 -4.867 1 40.56 208 THR B C 1
ATOM 3996 O O . THR B 1 208 ? -30.766 -5.352 -4.445 1 40.56 208 THR B O 1
ATOM 3999 N N . PRO B 1 209 ? -30.297 -3.523 -5.527 1 44.06 209 PRO B N 1
ATOM 4000 C CA . PRO B 1 209 ? -28.875 -3.656 -5.191 1 44.06 209 PRO B CA 1
ATOM 4001 C C . PRO B 1 209 ? -28.656 -4.051 -3.734 1 44.06 209 PRO B C 1
ATOM 4003 O O . PRO B 1 209 ? -29.141 -3.369 -2.824 1 44.06 209 PRO B O 1
ATOM 4006 N N . ARG B 1 210 ? -28.812 -5.281 -3.365 1 44.44 210 ARG B N 1
ATOM 4007 C CA . ARG B 1 210 ? -28.562 -5.672 -1.984 1 44.44 210 ARG B CA 1
ATOM 4008 C C . ARG B 1 210 ? -27.359 -4.906 -1.417 1 44.44 210 ARG B C 1
ATOM 4010 O O . ARG B 1 210 ? -26.344 -4.742 -2.094 1 44.44 210 ARG B O 1
ATOM 4017 N N . GLU B 1 211 ? -27.594 -3.938 -0.441 1 56.75 211 GLU B N 1
ATOM 4018 C CA . GLU B 1 211 ? -26.578 -3.221 0.323 1 56.75 211 GLU B CA 1
ATOM 4019 C C . GLU B 1 211 ? -25.438 -4.148 0.718 1 56.75 211 GLU B C 1
ATOM 4021 O O . GLU B 1 211 ? -25.656 -5.203 1.312 1 56.75 211 GLU B O 1
ATOM 4026 N N . ARG B 1 212 ? -24.359 -4.234 0.057 1 64.25 212 ARG B N 1
ATOM 4027 C CA . ARG B 1 212 ? -23.203 -5.102 0.313 1 64.25 212 ARG B CA 1
ATOM 4028 C C . ARG B 1 212 ? -22.844 -5.102 1.794 1 64.25 212 ARG B C 1
ATOM 4030 O O . ARG B 1 212 ? -22.703 -4.039 2.402 1 64.25 212 ARG B O 1
ATOM 4037 N N . THR B 1 213 ? -22.953 -6.316 2.354 1 80.88 213 THR B N 1
ATOM 4038 C CA . THR B 1 213 ? -22.641 -6.473 3.77 1 80.88 213 THR B CA 1
ATOM 4039 C C . THR B 1 213 ? -21.156 -6.781 3.963 1 80.88 213 THR B C 1
ATOM 4041 O O . THR B 1 213 ? -20.641 -6.727 5.086 1 80.88 213 THR B O 1
ATOM 4044 N N . GLU B 1 214 ? -20.547 -7.027 2.859 1 87.5 214 GLU B N 1
ATOM 4045 C CA . GLU B 1 214 ? -19.109 -7.305 2.961 1 87.5 214 GLU B CA 1
ATOM 4046 C C . GLU B 1 214 ? -18.406 -7.086 1.622 1 87.5 214 GLU B C 1
ATOM 4048 O O . GLU B 1 214 ? -19.062 -7.047 0.576 1 87.5 214 GLU B O 1
ATOM 4053 N N . LYS B 1 215 ? -17.219 -6.863 1.648 1 92.62 215 LYS B N 1
ATOM 4054 C CA . LYS B 1 215 ? -16.359 -6.844 0.465 1 92.62 215 LYS B CA 1
ATOM 4055 C C . LYS B 1 215 ? -15.602 -8.156 0.318 1 92.62 215 LYS B C 1
ATOM 4057 O O . LYS B 1 215 ? -14.789 -8.508 1.177 1 92.62 215 LYS B O 1
ATOM 4062 N N . ARG B 1 216 ? -15.797 -8.859 -0.767 1 93.25 216 ARG B N 1
ATOM 4063 C CA . ARG B 1 216 ? -15.125 -10.133 -0.988 1 93.25 216 ARG B CA 1
ATOM 4064 C C . ARG B 1 216 ? -13.664 -9.93 -1.36 1 93.25 216 ARG B C 1
ATOM 4066 O O . ARG B 1 216 ? -13.328 -8.992 -2.078 1 93.25 216 ARG B O 1
ATOM 4073 N N . THR B 1 217 ? -12.82 -10.844 -0.832 1 95.81 217 THR B N 1
ATOM 4074 C CA . THR B 1 217 ? -11.391 -10.836 -1.132 1 95.81 217 THR B CA 1
ATOM 4075 C C . THR B 1 217 ? -10.883 -12.25 -1.368 1 95.81 217 THR B C 1
ATOM 4077 O O . THR B 1 217 ? -11.586 -13.227 -1.104 1 95.81 217 THR B O 1
ATOM 4080 N N . VAL B 1 218 ? -9.773 -12.359 -1.982 1 95.38 218 VAL B N 1
ATOM 4081 C CA . VAL B 1 218 ? -9.062 -13.625 -2.133 1 95.38 218 VAL B CA 1
ATOM 4082 C C . VAL B 1 218 ? -7.672 -13.508 -1.519 1 95.38 218 VAL B C 1
ATOM 4084 O O . VAL B 1 218 ? -7.07 -12.43 -1.521 1 95.38 218 VAL B O 1
ATOM 4087 N N . VAL B 1 219 ? -7.188 -14.633 -0.979 1 97.12 219 VAL B N 1
ATOM 4088 C CA . VAL B 1 219 ? -5.898 -14.633 -0.295 1 97.12 219 VAL B CA 1
ATOM 4089 C C . VAL B 1 219 ? -4.934 -15.578 -1.002 1 97.12 219 VAL B C 1
ATOM 4091 O O . VAL B 1 219 ? -5.223 -16.766 -1.154 1 97.12 219 VAL B O 1
ATOM 4094 N N . HIS B 1 220 ? -3.838 -15.055 -1.461 1 96 220 HIS B N 1
ATOM 4095 C CA . HIS B 1 220 ? -2.732 -15.844 -1.996 1 96 220 HIS B CA 1
ATOM 4096 C C . HIS B 1 220 ? -1.614 -15.984 -0.969 1 96 220 HIS B C 1
ATOM 4098 O O . HIS B 1 220 ? -1.079 -14.992 -0.48 1 96 220 HIS B O 1
ATOM 4104 N N . SER B 1 221 ? -1.251 -17.188 -0.68 1 96.06 221 SER B N 1
ATOM 4105 C CA . SER B 1 221 ? -0.114 -17.438 0.198 1 96.06 221 SER B CA 1
ATOM 4106 C C . SER B 1 221 ? 1.18 -17.578 -0.599 1 96.06 221 SER B C 1
ATOM 4108 O O . SER B 1 221 ? 1.285 -18.438 -1.479 1 96.06 221 SER B O 1
ATOM 4110 N N . ILE B 1 222 ? 2.141 -16.734 -0.26 1 96.88 222 ILE B N 1
ATOM 4111 C CA . ILE B 1 222 ? 3.379 -16.766 -1.032 1 96.88 222 ILE B CA 1
ATOM 4112 C C . ILE B 1 222 ? 4.57 -16.938 -0.093 1 96.88 222 ILE B C 1
ATOM 4114 O O . ILE B 1 222 ? 4.438 -16.781 1.123 1 96.88 222 ILE B O 1
ATOM 4118 N N . ILE B 1 223 ? 5.652 -17.281 -0.65 1 96.56 223 ILE B N 1
ATOM 4119 C CA . ILE B 1 223 ? 6.941 -17.312 0.033 1 96.56 223 ILE B CA 1
ATOM 4120 C C . ILE B 1 223 ? 7.789 -16.125 -0.411 1 96.56 223 ILE B C 1
ATOM 4122 O O . ILE B 1 223 ? 7.852 -15.805 -1.603 1 96.56 223 ILE B O 1
ATOM 4126 N N . ILE B 1 224 ? 8.367 -15.414 0.513 1 98.31 224 ILE B N 1
ATOM 4127 C CA . ILE B 1 224 ? 9.258 -14.305 0.186 1 98.31 224 ILE B CA 1
ATOM 4128 C C . ILE B 1 224 ? 10.703 -14.703 0.476 1 98.31 224 ILE B C 1
ATOM 4130 O O . ILE B 1 224 ? 11.039 -15.062 1.605 1 98.31 224 ILE B O 1
ATOM 4134 N N . HIS B 1 225 ? 11.469 -14.586 -0.561 1 97.06 225 HIS B N 1
ATOM 4135 C CA . HIS B 1 225 ? 12.898 -14.836 -0.417 1 97.06 225 HIS B CA 1
ATOM 4136 C C . HIS B 1 225 ? 13.68 -13.531 -0.325 1 97.06 225 HIS B C 1
ATOM 4138 O O . HIS B 1 225 ? 13.406 -12.586 -1.07 1 97.06 225 HIS B O 1
ATOM 4144 N N . VAL B 1 226 ? 14.555 -13.477 0.584 1 97.44 226 VAL B N 1
ATOM 4145 C CA . VAL B 1 226 ? 15.602 -12.453 0.563 1 97.44 226 VAL B CA 1
ATOM 4146 C C . VAL B 1 226 ? 16.859 -13.008 -0.099 1 97.44 226 VAL B C 1
ATOM 4148 O O . VAL B 1 226 ? 17.516 -13.898 0.45 1 97.44 226 VAL B O 1
ATOM 4151 N N . ASP B 1 227 ? 17.188 -12.438 -1.215 1 95.44 227 ASP B N 1
ATOM 4152 C CA . ASP B 1 227 ? 18.281 -12.992 -2.006 1 95.44 227 ASP B CA 1
ATOM 4153 C C . ASP B 1 227 ? 19.609 -12.383 -1.596 1 95.44 227 ASP B C 1
ATOM 4155 O O . ASP B 1 227 ? 20.609 -13.086 -1.459 1 95.44 227 ASP B O 1
ATOM 4159 N N . TRP B 1 228 ? 19.578 -11.086 -1.44 1 95.12 228 TRP B N 1
ATOM 4160 C CA . TRP B 1 228 ? 20.781 -10.43 -0.924 1 95.12 228 TRP B CA 1
ATOM 4161 C C . TRP B 1 228 ? 20.438 -9.086 -0.302 1 95.12 228 TRP B C 1
ATOM 4163 O O . TRP B 1 228 ? 19.359 -8.531 -0.556 1 95.12 228 TRP B O 1
ATOM 4173 N N . VAL B 1 229 ? 21.344 -8.609 0.571 1 95.12 229 VAL B N 1
ATOM 4174 C CA . VAL B 1 229 ? 21.203 -7.34 1.282 1 95.12 229 VAL B CA 1
ATOM 4175 C C . VAL B 1 229 ? 22.547 -6.598 1.267 1 95.12 229 VAL B C 1
ATOM 4177 O O . VAL B 1 229 ? 23.578 -7.172 1.596 1 95.12 229 VAL B O 1
ATOM 4180 N N . VAL B 1 230 ? 22.453 -5.355 0.838 1 92.12 230 VAL B N 1
ATOM 4181 C CA . VAL B 1 230 ? 23.609 -4.473 1.017 1 92.12 230 VAL B CA 1
ATOM 4182 C C . VAL B 1 230 ? 23.531 -3.791 2.381 1 92.12 230 VAL B C 1
ATOM 4184 O O . VAL B 1 230 ? 22.562 -3.07 2.668 1 92.12 230 VAL B O 1
ATOM 4187 N N . ASP B 1 231 ? 24.469 -4.086 3.195 1 85.56 231 ASP B N 1
ATOM 4188 C CA . ASP B 1 231 ? 24.531 -3.588 4.566 1 85.56 231 ASP B CA 1
ATOM 4189 C C . ASP B 1 231 ? 25.703 -2.627 4.754 1 85.56 231 ASP B C 1
ATOM 4191 O O . ASP B 1 231 ? 26.859 -3.057 4.852 1 85.56 231 ASP B O 1
ATOM 4195 N N . ASP B 1 232 ? 25.406 -1.393 4.863 1 80.12 232 ASP B N 1
ATOM 4196 C CA . ASP B 1 232 ? 26.438 -0.38 5.047 1 80.12 232 ASP B CA 1
ATOM 4197 C C . ASP B 1 232 ? 26.609 -0.023 6.523 1 80.12 232 ASP B C 1
ATOM 4199 O O . ASP B 1 232 ? 27.25 0.969 6.859 1 80.12 232 ASP B O 1
ATOM 4203 N N . SER B 1 233 ? 25.969 -0.81 7.367 1 73.75 233 SER B N 1
ATOM 4204 C CA . SER B 1 233 ? 26.078 -0.505 8.789 1 73.75 233 SER B CA 1
ATOM 4205 C C . SER B 1 233 ? 27.484 -0.745 9.312 1 73.75 233 SER B C 1
ATOM 4207 O O . SER B 1 233 ? 28.188 -1.646 8.844 1 73.75 233 SER B O 1
ATOM 4209 N N . PRO B 1 234 ? 27.938 0.19 10.156 1 67.25 234 PRO B N 1
ATOM 4210 C CA . PRO B 1 234 ? 29.281 0.004 10.711 1 67.25 234 PRO B CA 1
ATOM 4211 C C . PRO B 1 234 ? 29.422 -1.316 11.461 1 67.25 234 PRO B C 1
ATOM 4213 O O . PRO B 1 234 ? 28.469 -1.789 12.086 1 67.25 234 PRO B O 1
ATOM 4216 N N . ILE B 1 235 ? 30.469 -2.053 11.164 1 60.38 235 ILE B N 1
ATOM 4217 C CA . ILE B 1 235 ? 30.766 -3.271 11.906 1 60.38 235 ILE B CA 1
ATOM 4218 C C . ILE B 1 235 ? 31.141 -2.918 13.344 1 60.38 235 ILE B C 1
ATOM 4220 O O . ILE B 1 235 ? 32.031 -2.121 13.578 1 60.38 235 ILE B O 1
ATOM 4224 N N . ILE B 1 236 ? 30.125 -3.053 14.188 1 54.31 236 ILE B N 1
ATOM 4225 C CA . ILE B 1 236 ? 30.5 -2.832 15.578 1 54.31 236 ILE B CA 1
ATOM 4226 C C . ILE B 1 236 ? 31.516 -3.896 16.016 1 54.31 236 ILE B C 1
ATOM 4228 O O . ILE B 1 236 ? 31.172 -5.078 16.109 1 54.31 236 ILE B O 1
ATOM 4232 N N . PRO B 1 237 ? 32.75 -3.521 16 1 53.19 237 PRO B N 1
ATOM 4233 C CA . PRO B 1 237 ? 33.75 -4.523 16.438 1 53.19 237 PRO B CA 1
ATOM 4234 C C . PRO B 1 237 ? 33.5 -4.977 17.875 1 53.19 237 PRO B C 1
ATOM 4236 O O . PRO B 1 237 ? 33.031 -4.191 18.703 1 53.19 237 PRO B O 1
ATOM 4239 N N . GLU B 1 238 ? 33.125 -6.27 18.125 1 52.44 238 GLU B N 1
ATOM 4240 C CA . GLU B 1 238 ? 33.031 -6.777 19.484 1 52.44 238 GLU B CA 1
ATOM 4241 C C . GLU B 1 238 ? 34.219 -6.289 20.328 1 52.44 238 GLU B C 1
ATOM 4243 O O . GLU B 1 238 ? 34.094 -6.137 21.547 1 52.44 238 GLU B O 1
ATOM 4248 N N . PHE B 1 239 ? 35.469 -6.406 19.875 1 50.91 239 PHE B N 1
ATOM 4249 C CA . PHE B 1 239 ? 36.656 -6.031 20.656 1 50.91 239 PHE B CA 1
ATOM 4250 C C . PHE B 1 239 ? 37.219 -4.695 20.188 1 50.91 239 PHE B C 1
ATOM 4252 O O . PHE B 1 239 ? 37.094 -4.348 19 1 50.91 239 PHE B O 1
ATOM 4259 N N . PRO B 1 240 ? 37.5 -3.758 21.219 1 46.19 240 PRO B N 1
ATOM 4260 C CA . PRO B 1 240 ? 38.156 -2.469 20.922 1 46.19 240 PRO B CA 1
ATOM 4261 C C . PRO B 1 240 ? 39.188 -2.557 19.797 1 46.19 240 PRO B C 1
ATOM 4263 O O . PRO B 1 240 ? 40.031 -3.445 19.812 1 46.19 240 PRO B O 1
ATOM 4266 N N . ALA B 1 241 ? 38.844 -2.232 18.656 1 42.16 241 ALA B N 1
ATOM 4267 C CA . ALA B 1 241 ? 39.812 -2.262 17.578 1 42.16 241 ALA B CA 1
ATOM 4268 C C . ALA B 1 241 ? 41.125 -1.594 18.016 1 42.16 241 ALA B C 1
ATOM 4270 O O . ALA B 1 241 ? 41.125 -0.456 18.5 1 42.16 241 ALA B O 1
ATOM 4271 N N . LEU B 1 242 ? 42.062 -2.352 18.484 1 40.38 242 LEU B N 1
ATOM 4272 C CA . LEU B 1 242 ? 43.344 -1.673 18.578 1 40.38 242 LEU B CA 1
ATOM 4273 C C . LEU B 1 242 ? 43.562 -0.765 17.375 1 40.38 242 LEU B C 1
ATOM 4275 O O . LEU B 1 242 ? 44.406 0.141 17.406 1 40.38 242 LEU B O 1
ATOM 4279 N N . ARG B 1 243 ? 43.844 -1.472 16.125 1 39.41 243 ARG B N 1
ATOM 4280 C CA . ARG B 1 243 ? 44.375 -0.749 14.977 1 39.41 243 ARG B CA 1
ATOM 4281 C C . ARG B 1 243 ? 43.281 0.104 14.32 1 39.41 243 ARG B C 1
ATOM 4283 O O . ARG B 1 243 ? 42.094 -0.231 14.383 1 39.41 243 ARG B O 1
ATOM 4290 N N . ASP B 1 244 ? 43.531 1.45 14 1 41.06 244 ASP B N 1
ATOM 4291 C CA . ASP B 1 244 ? 42.875 2.49 13.219 1 41.06 244 ASP B CA 1
ATOM 4292 C C . ASP B 1 244 ? 42.188 1.899 11.992 1 41.06 244 ASP B C 1
ATOM 4294 O O . ASP B 1 244 ? 42.781 1.843 10.906 1 41.06 244 ASP B O 1
ATOM 4298 N N . TYR B 1 245 ? 41.719 0.688 11.953 1 39.38 245 TYR B N 1
ATOM 4299 C CA . TYR B 1 245 ? 41.125 0.342 10.68 1 39.38 245 TYR B CA 1
ATOM 4300 C C . TYR B 1 245 ? 40.125 1.408 10.25 1 39.38 245 TYR B C 1
ATOM 4302 O O . TYR B 1 245 ? 39.031 1.53 10.844 1 39.38 245 TYR B O 1
ATOM 4310 N N . HIS B 1 246 ? 40.656 2.643 9.82 1 40.47 246 HIS B N 1
ATOM 4311 C CA . HIS B 1 246 ? 40 3.729 9.109 1 40.47 246 HIS B CA 1
ATOM 4312 C C . HIS B 1 246 ? 38.75 3.229 8.352 1 40.47 246 HIS B C 1
ATOM 4314 O O . HIS B 1 246 ? 37.625 3.436 8.797 1 40.47 246 HIS B O 1
ATOM 4320 N N . ASP B 1 247 ? 38.781 3.676 6.855 1 42.16 247 ASP B N 1
ATOM 4321 C CA . ASP B 1 247 ? 38 4.031 5.684 1 42.16 247 ASP B CA 1
ATOM 4322 C C . ASP B 1 247 ? 37.312 2.801 5.082 1 42.16 247 ASP B C 1
ATOM 4324 O O . ASP B 1 247 ? 36.969 2.793 3.9 1 42.16 247 ASP B O 1
ATOM 4328 N N . GLU B 1 248 ? 37.812 1.594 5.316 1 45.09 248 GLU B N 1
ATOM 4329 C CA . GLU B 1 248 ? 37.438 0.581 4.336 1 45.09 248 GLU B CA 1
ATOM 4330 C C . GLU B 1 248 ? 35.938 0.58 4.102 1 45.09 248 GLU B C 1
ATOM 4332 O O . GLU B 1 248 ? 35.156 0.739 5.039 1 45.09 248 GLU B O 1
ATOM 4337 N N . ASP B 1 249 ? 35.531 0.977 2.881 1 50.62 249 ASP B N 1
ATOM 4338 C CA . ASP B 1 249 ? 34.25 0.886 2.182 1 50.62 249 ASP B CA 1
ATOM 4339 C C . ASP B 1 249 ? 33.438 -0.319 2.664 1 50.62 249 ASP B C 1
ATOM 4341 O O . ASP B 1 249 ? 33.812 -1.465 2.389 1 50.62 249 ASP B O 1
ATOM 4345 N N . THR B 1 250 ? 33.031 -0.465 3.871 1 61.41 250 THR B N 1
ATOM 4346 C CA . THR B 1 250 ? 32.406 -1.473 4.727 1 61.41 250 THR B CA 1
ATOM 4347 C C . THR B 1 250 ? 31.062 -1.921 4.152 1 61.41 250 THR B C 1
ATOM 4349 O O . THR B 1 250 ? 30.297 -2.594 4.832 1 61.41 250 THR B O 1
ATOM 4352 N N . THR B 1 251 ? 30.812 -1.525 2.994 1 70.94 251 THR B N 1
ATOM 4353 C CA . THR B 1 251 ? 29.578 -2.053 2.42 1 70.94 251 THR B CA 1
ATOM 4354 C C . THR B 1 251 ? 29.688 -3.562 2.227 1 70.94 251 THR B C 1
ATOM 4356 O 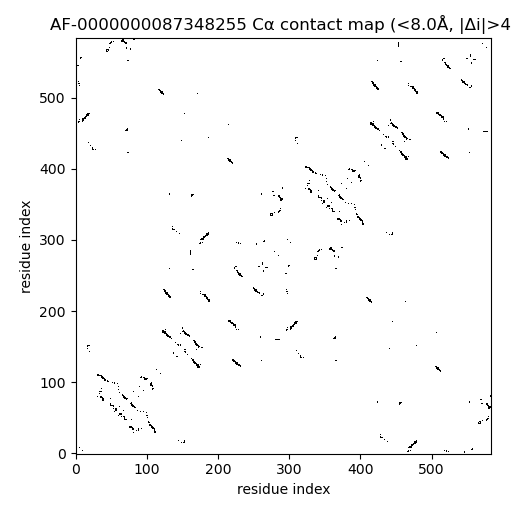O . THR B 1 251 ? 30.578 -4.051 1.542 1 70.94 251 THR B O 1
ATOM 4359 N N . ARG B 1 252 ? 28.969 -4.297 2.984 1 83.44 252 ARG B N 1
ATOM 4360 C CA . ARG B 1 252 ? 28.891 -5.75 2.889 1 83.44 252 ARG B CA 1
ATOM 4361 C C . ARG B 1 252 ? 27.656 -6.18 2.094 1 83.44 252 ARG B C 1
ATOM 4363 O O . ARG B 1 252 ? 26.594 -5.578 2.217 1 83.44 252 ARG B O 1
ATOM 4370 N N . LEU B 1 253 ? 27.938 -7 1.2 1 88 253 LEU B N 1
ATOM 4371 C CA . LEU B 1 253 ? 26.859 -7.668 0.487 1 88 253 LEU B CA 1
ATOM 4372 C C . LEU B 1 253 ? 26.625 -9.062 1.044 1 88 253 LEU B C 1
ATOM 4374 O O . LEU B 1 253 ? 27.484 -9.938 0.934 1 88 253 LEU B O 1
ATOM 4378 N N . HIS B 1 254 ? 25.547 -9.25 1.688 1 90.69 254 HIS B N 1
ATOM 4379 C CA . HIS B 1 254 ? 25.156 -10.562 2.17 1 90.69 254 HIS B CA 1
ATOM 4380 C C . HIS B 1 254 ? 24.25 -11.273 1.162 1 90.69 254 HIS B C 1
ATOM 4382 O O . HIS B 1 254 ? 23.219 -10.742 0.761 1 90.69 254 HIS B O 1
ATOM 4388 N N . THR B 1 255 ? 24.625 -12.453 0.74 1 92.62 255 THR B N 1
ATOM 4389 C CA . THR B 1 255 ? 23.828 -13.258 -0.176 1 92.62 255 THR B CA 1
ATOM 4390 C C . THR B 1 255 ? 23.266 -14.492 0.532 1 92.62 255 THR B C 1
ATOM 4392 O O . THR B 1 255 ? 23.953 -15.102 1.354 1 92.62 255 THR B O 1
ATOM 4395 N N . TYR B 1 256 ? 22.094 -14.867 0.17 1 91.81 256 TYR B N 1
ATOM 4396 C CA . TYR B 1 256 ? 21.422 -15.992 0.818 1 91.81 256 TYR B CA 1
ATOM 4397 C C . TYR B 1 256 ? 21.016 -17.047 -0.204 1 91.81 256 TYR B C 1
ATOM 4399 O O . TYR B 1 256 ? 20.625 -16.703 -1.328 1 91.81 256 TYR B O 1
ATOM 4407 N N . ALA B 1 257 ? 21.125 -18.297 0.206 1 87.5 257 ALA B N 1
ATOM 4408 C CA . ALA B 1 257 ? 20.672 -19.391 -0.648 1 87.5 257 ALA B CA 1
ATOM 4409 C C . ALA B 1 257 ? 19.172 -19.594 -0.53 1 87.5 257 ALA B C 1
ATOM 4411 O O . ALA B 1 257 ? 18.641 -19.75 0.573 1 87.5 257 ALA B O 1
ATOM 4412 N N . THR B 1 258 ? 18.562 -19.406 -1.597 1 89.88 258 THR B N 1
ATOM 4413 C CA . THR B 1 258 ? 17.125 -19.594 -1.634 1 89.88 258 THR B CA 1
ATOM 4414 C C . THR B 1 258 ? 16.734 -20.625 -2.697 1 89.88 258 THR B C 1
ATOM 4416 O O . THR B 1 258 ? 17.469 -20.828 -3.66 1 89.88 258 THR B O 1
ATOM 4419 N N . CYS B 1 259 ? 15.695 -21.344 -2.434 1 86.88 259 CYS B N 1
ATOM 4420 C CA . CYS B 1 259 ? 15.156 -22.328 -3.363 1 86.88 259 CYS B CA 1
ATOM 4421 C C . CYS B 1 259 ? 13.664 -22.094 -3.59 1 86.88 259 CYS B C 1
ATOM 4423 O O . CYS B 1 259 ? 12.898 -21.953 -2.633 1 86.88 259 CYS B O 1
ATOM 4425 N N . ASN B 1 260 ? 13.336 -22.109 -4.828 1 86.5 260 ASN B N 1
ATOM 4426 C CA . ASN B 1 260 ? 11.922 -21.938 -5.148 1 86.5 260 ASN B CA 1
ATOM 4427 C C . ASN B 1 260 ? 11.062 -23.016 -4.465 1 86.5 260 ASN B C 1
ATOM 4429 O O . ASN B 1 260 ? 11.43 -24.188 -4.445 1 8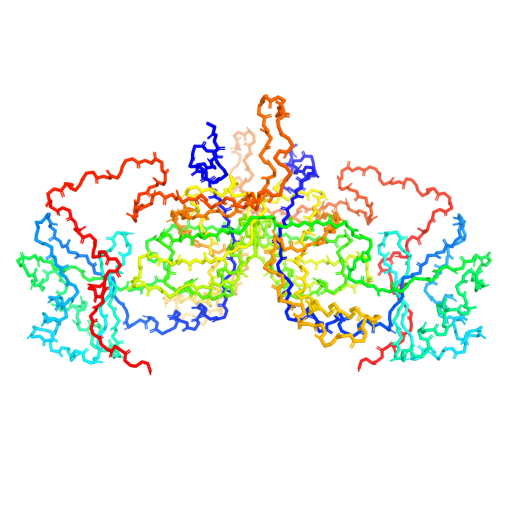6.5 260 ASN B O 1
ATOM 4433 N N . GLY B 1 261 ? 10.023 -22.531 -3.91 1 88 261 GLY B N 1
ATOM 4434 C CA . GLY B 1 261 ? 9.086 -23.453 -3.291 1 88 261 GLY B CA 1
ATOM 4435 C C . GLY B 1 261 ? 9.453 -23.812 -1.864 1 88 261 GLY B C 1
ATOM 4436 O O . GLY B 1 261 ? 8.703 -24.516 -1.186 1 88 261 GLY B O 1
ATOM 4437 N N . THR B 1 262 ? 10.594 -23.344 -1.427 1 91.19 262 THR B N 1
ATOM 4438 C CA . THR B 1 262 ? 11.055 -23.672 -0.083 1 91.19 262 THR B CA 1
ATOM 4439 C C . THR B 1 262 ? 11.195 -22.422 0.766 1 91.19 262 THR B C 1
ATOM 4441 O O . THR B 1 262 ? 11.789 -21.422 0.329 1 91.19 262 THR B O 1
ATOM 4444 N N . VAL B 1 263 ? 10.672 -22.531 1.924 1 94.69 263 VAL B N 1
ATOM 4445 C CA . VAL B 1 263 ? 10.758 -21.406 2.844 1 94.69 263 VAL B CA 1
ATOM 4446 C C . VAL B 1 263 ? 12.211 -21.188 3.264 1 94.69 263 VAL B C 1
ATOM 4448 O O . VAL B 1 263 ? 12.922 -22.141 3.58 1 94.69 263 VAL B O 1
ATOM 4451 N N . ASP B 1 264 ? 12.648 -19.969 3.258 1 94.06 264 ASP B N 1
ATOM 4452 C CA . ASP B 1 264 ? 14.023 -19.656 3.631 1 94.06 264 ASP B CA 1
ATOM 4453 C C . ASP B 1 264 ? 14.367 -20.25 4.996 1 94.06 264 ASP B C 1
ATOM 4455 O O . ASP B 1 264 ? 13.594 -20.125 5.945 1 94.06 264 ASP B O 1
ATOM 4459 N N . GLY B 1 265 ? 15.523 -20.797 5.121 1 91.38 265 GLY B N 1
ATOM 4460 C CA . GLY B 1 265 ? 15.977 -21.375 6.383 1 91.38 265 GLY B CA 1
ATOM 4461 C C . GLY B 1 265 ? 15.57 -22.812 6.562 1 91.38 265 GLY B C 1
ATOM 4462 O O . GLY B 1 265 ? 15.93 -23.453 7.562 1 91.38 265 GLY B O 1
ATOM 4463 N N . THR B 1 266 ? 14.758 -23.297 5.68 1 89.88 266 THR B N 1
ATOM 4464 C CA . THR B 1 266 ? 14.344 -24.703 5.758 1 89.88 266 THR B CA 1
ATOM 4465 C C . THR B 1 266 ? 15.055 -25.531 4.695 1 89.88 266 THR B C 1
ATOM 4467 O O . THR B 1 266 ? 15.633 -24.984 3.75 1 89.88 266 THR B O 1
ATOM 4470 N N . THR B 1 267 ? 15.195 -26.828 4.922 1 81.25 267 THR B N 1
ATOM 4471 C CA . THR B 1 267 ? 15.859 -27.734 3.994 1 81.25 267 THR B CA 1
ATOM 4472 C C . THR B 1 267 ? 14.969 -28.031 2.791 1 81.25 267 THR B C 1
ATOM 4474 O O . THR B 1 267 ? 13.789 -28.344 2.951 1 81.25 267 THR B O 1
ATOM 4477 N N . PRO B 1 268 ? 15.648 -27.641 1.732 1 73.56 268 PRO B N 1
ATOM 4478 C CA . PRO B 1 268 ? 14.859 -27.953 0.539 1 73.56 268 PRO B CA 1
ATOM 4479 C C . PRO B 1 268 ? 14.422 -29.406 0.486 1 73.56 268 PRO B C 1
ATOM 4481 O O . PRO B 1 268 ? 15.125 -30.281 1 1 73.56 268 PRO B O 1
ATOM 4484 N N . PRO B 1 269 ? 13.242 -29.547 0.196 1 57.12 269 PRO B N 1
ATOM 4485 C CA . PRO B 1 269 ? 12.836 -30.953 0.069 1 57.12 269 PRO B CA 1
ATOM 4486 C C . PRO B 1 269 ? 13.773 -31.75 -0.84 1 57.12 269 PRO B C 1
ATOM 4488 O O . PRO B 1 269 ? 14.289 -31.219 -1.823 1 57.12 269 PRO B O 1
ATOM 4491 N N . VAL B 1 270 ? 14.719 -32.594 -0.235 1 52.31 270 VAL B N 1
ATOM 4492 C CA . VAL B 1 270 ? 15.531 -33.531 -1.017 1 52.31 270 VAL B CA 1
ATOM 4493 C C . VAL B 1 270 ? 14.797 -33.906 -2.299 1 52.31 270 VAL B C 1
ATOM 4495 O O . VAL B 1 270 ? 13.562 -33.938 -2.33 1 52.31 270 VAL B O 1
ATOM 4498 N N . ASP B 1 271 ? 15.477 -33.75 -3.443 1 46.28 271 ASP B N 1
ATOM 4499 C CA . ASP B 1 271 ? 14.961 -34.188 -4.727 1 46.28 271 ASP B CA 1
ATOM 4500 C C . ASP B 1 271 ? 14.109 -35.469 -4.559 1 46.28 271 ASP B C 1
ATOM 4502 O O . ASP B 1 271 ? 14.641 -36.531 -4.234 1 46.28 271 ASP B O 1
ATOM 4506 N N . GLN B 1 272 ? 13.195 -35.531 -3.764 1 38.59 272 GLN B N 1
ATOM 4507 C CA . GLN B 1 272 ? 12.5 -36.812 -4.004 1 38.59 272 GLN B CA 1
ATOM 4508 C C . GLN B 1 272 ? 12.547 -37.188 -5.484 1 38.59 272 GLN B C 1
ATOM 4510 O O . GLN B 1 272 ? 12.484 -36.312 -6.355 1 38.59 272 GLN B O 1
ATOM 4515 N N . ASP B 1 273 ? 13.227 -38.344 -5.801 1 36.91 273 ASP B N 1
ATOM 4516 C CA . ASP B 1 273 ? 13.344 -38.969 -7.117 1 36.91 273 ASP B CA 1
ATOM 4517 C C . ASP B 1 273 ? 12.289 -38.438 -8.078 1 36.91 273 ASP B C 1
ATOM 4519 O O . ASP B 1 273 ? 12.461 -38.5 -9.297 1 36.91 273 ASP B O 1
ATOM 4523 N N . GLY B 1 274 ? 11.07 -38.625 -7.77 1 35.25 274 GLY B N 1
ATOM 4524 C CA . GLY B 1 274 ? 9.914 -38.438 -8.641 1 35.25 274 GLY B CA 1
ATOM 4525 C C . GLY B 1 274 ? 9.547 -36.969 -8.859 1 35.25 274 GLY B C 1
ATOM 4526 O O . GLY B 1 274 ? 8.453 -36.688 -9.344 1 35.25 274 GLY B O 1
ATOM 4527 N N . GLY B 1 275 ? 9.992 -36.188 -8.008 1 35.16 275 GLY B N 1
ATOM 4528 C CA . GLY B 1 275 ? 9.406 -34.844 -7.926 1 35.16 275 GLY B CA 1
ATOM 4529 C C . GLY B 1 275 ? 9.695 -34 -9.141 1 35.16 275 GLY B C 1
ATOM 4530 O O . GLY B 1 275 ? 10.594 -34.312 -9.93 1 35.16 275 GLY B O 1
ATOM 4531 N N . ARG B 1 276 ? 8.742 -33.125 -9.469 1 38.56 276 ARG B N 1
ATOM 4532 C CA . ARG B 1 276 ? 8.703 -32.25 -10.617 1 38.56 276 ARG B CA 1
ATOM 4533 C C . ARG B 1 276 ? 9.992 -31.422 -10.711 1 38.56 276 ARG B C 1
ATOM 4535 O O . ARG B 1 276 ? 10.336 -30.688 -9.781 1 38.56 276 ARG B O 1
ATOM 4542 N N . GLY B 1 277 ? 11.031 -32.094 -11.078 1 42.03 277 GLY B N 1
ATOM 4543 C CA . GLY B 1 277 ? 12.125 -31.203 -11.414 1 42.03 277 GLY B CA 1
ATOM 4544 C C . GLY B 1 277 ? 11.648 -29.859 -11.977 1 42.03 277 GLY B C 1
ATOM 4545 O O . GLY B 1 277 ? 11 -29.812 -13.023 1 42.03 277 GLY B O 1
ATOM 4546 N N . PHE B 1 278 ? 11.328 -29.031 -11.016 1 39.56 278 PHE B N 1
ATOM 4547 C CA . PHE B 1 278 ? 10.945 -27.703 -11.453 1 39.56 278 PHE B CA 1
ATOM 4548 C C . PHE B 1 278 ? 11.977 -27.141 -12.43 1 39.56 278 PHE B C 1
ATOM 4550 O O . PHE B 1 278 ? 13.18 -27.359 -12.273 1 39.56 278 PHE B O 1
ATOM 4557 N N . ALA B 1 279 ? 11.664 -26.984 -13.602 1 39.62 279 ALA B N 1
ATOM 4558 C CA . ALA B 1 279 ? 12.516 -26.422 -14.648 1 39.62 279 ALA B CA 1
ATOM 4559 C C . ALA B 1 279 ? 13.273 -25.188 -14.125 1 39.62 279 ALA B C 1
ATOM 4561 O O . ALA B 1 279 ? 12.68 -24.312 -13.5 1 39.62 279 ALA B O 1
ATOM 4562 N N . GLY B 1 280 ? 14.406 -25.328 -13.5 1 39.5 280 GLY B N 1
ATOM 4563 C CA . GLY B 1 280 ? 15.328 -24.266 -13.148 1 39.5 280 GLY B CA 1
ATOM 4564 C C . GLY B 1 280 ? 15.195 -23.047 -14.039 1 39.5 280 GLY B C 1
ATOM 4565 O O . GLY B 1 280 ? 14.531 -23.094 -15.086 1 39.5 280 GLY B O 1
ATOM 4566 N N . PRO B 1 281 ? 15.438 -21.781 -13.508 1 41.34 281 PRO B N 1
ATOM 4567 C CA . PRO B 1 281 ? 15.406 -20.516 -14.227 1 41.34 281 PRO B CA 1
ATOM 4568 C C . PRO B 1 281 ? 16.016 -20.609 -15.617 1 41.34 281 PRO B C 1
ATOM 4570 O O . PRO B 1 281 ? 16.219 -19.578 -16.281 1 41.34 281 PRO B O 1
ATOM 4573 N N . SER B 1 282 ? 16.469 -21.672 -16.156 1 42.53 282 SER B N 1
ATOM 4574 C CA . SER B 1 282 ? 17.203 -21.703 -17.422 1 42.53 282 SER B CA 1
ATOM 4575 C C . SER B 1 282 ? 16.266 -21.484 -18.609 1 42.53 282 SER B C 1
ATOM 4577 O O . SER B 1 282 ? 15.047 -21.594 -18.469 1 42.53 282 SER B O 1
ATOM 4579 N N . SER B 1 283 ? 16.812 -20.953 -19.703 1 49.94 283 SER B N 1
ATOM 4580 C CA . SER B 1 283 ? 16.234 -20.875 -21.047 1 49.94 283 SER B CA 1
ATOM 4581 C C . SER B 1 283 ? 15.258 -22.016 -21.297 1 49.94 283 SER B C 1
ATOM 4583 O O . SER B 1 283 ? 14.445 -21.969 -22.219 1 49.94 283 SER B O 1
ATOM 4585 N N . GLN B 1 284 ? 15.125 -22.828 -20.219 1 62.66 284 GLN B N 1
ATOM 4586 C CA . GLN B 1 284 ? 14.297 -24.016 -20.406 1 62.66 284 GLN B CA 1
ATOM 4587 C C . GLN B 1 284 ? 13 -23.922 -19.609 1 62.66 284 GLN B C 1
ATOM 4589 O O . GLN B 1 284 ? 12.211 -24.859 -19.594 1 62.66 284 GLN B O 1
ATOM 4594 N N . ALA B 1 285 ? 12.727 -22.609 -19.156 1 71.38 285 ALA B N 1
ATOM 4595 C CA . ALA B 1 285 ? 11.539 -22.516 -18.297 1 71.38 285 ALA B CA 1
ATOM 4596 C C . ALA B 1 285 ? 10.336 -22.016 -19.094 1 71.38 285 ALA B C 1
ATOM 4598 O O . ALA B 1 285 ? 9.289 -21.734 -18.516 1 71.38 285 ALA B O 1
ATOM 4599 N N . ARG B 1 286 ? 10.609 -21.922 -20.406 1 74.94 286 ARG B N 1
ATOM 4600 C CA . ARG B 1 286 ? 9.508 -21.484 -21.25 1 74.94 286 ARG B CA 1
ATOM 4601 C C . ARG B 1 286 ? 9.602 -22.109 -22.641 1 74.94 286 ARG B C 1
ATOM 4603 O O . ARG B 1 286 ? 10.68 -22.531 -23.078 1 74.94 286 ARG B O 1
ATOM 4610 N N . ALA B 1 287 ? 8.438 -22.266 -23.25 1 76.12 287 ALA B N 1
ATOM 4611 C CA . ALA B 1 287 ? 8.352 -22.734 -24.641 1 76.12 287 ALA B CA 1
ATOM 4612 C C . ALA B 1 287 ? 7.16 -22.109 -25.359 1 76.12 287 ALA B C 1
ATOM 4614 O O . ALA B 1 287 ? 6.172 -21.734 -24.719 1 76.12 287 ALA B O 1
ATOM 4615 N N . GLY B 1 288 ? 7.402 -21.844 -26.594 1 78.81 288 GLY B N 1
ATOM 4616 C CA . GLY B 1 288 ? 6.348 -21.25 -27.391 1 78.81 288 GLY B CA 1
ATOM 4617 C C . GLY B 1 288 ? 6.539 -19.75 -27.609 1 78.81 288 GLY B C 1
ATOM 4618 O O . GLY B 1 288 ? 7.559 -19.188 -27.203 1 78.81 288 GLY B O 1
ATOM 4619 N N . ALA B 1 289 ? 5.82 -19.062 -28.531 1 69.81 289 ALA B N 1
ATOM 4620 C CA . ALA B 1 289 ? 6.039 -17.672 -28.922 1 69.81 289 ALA B CA 1
ATOM 4621 C C . ALA B 1 289 ? 4.73 -16.891 -28.891 1 69.81 289 ALA B C 1
ATOM 4623 O O . ALA B 1 289 ? 4.062 -16.75 -29.922 1 69.81 289 ALA B O 1
ATOM 4624 N N . LEU B 1 290 ? 3.99 -16.859 -27.734 1 67.62 290 LEU B N 1
ATOM 4625 C CA . LEU B 1 290 ? 2.785 -16.031 -27.844 1 67.62 290 LEU B CA 1
ATOM 4626 C C . LEU B 1 290 ? 3.139 -14.578 -28.109 1 67.62 290 LEU B C 1
ATOM 4628 O O . LEU B 1 290 ? 3.85 -13.953 -27.328 1 67.62 290 LEU B O 1
ATOM 4632 N N . PHE B 1 291 ? 3.25 -14.086 -29.422 1 49.34 291 PHE B N 1
ATOM 4633 C CA . PHE B 1 291 ? 3.432 -12.695 -29.812 1 49.34 291 PHE B CA 1
ATOM 4634 C C . PHE B 1 291 ? 2.189 -11.875 -29.484 1 49.34 291 PHE B C 1
ATOM 4636 O O . PHE B 1 291 ? 1.063 -12.32 -29.703 1 49.34 291 PHE B O 1
ATOM 4643 N N . TYR B 1 292 ? 2.291 -11.102 -28.234 1 46.81 292 TYR B N 1
ATOM 4644 C CA . TYR B 1 292 ? 1.217 -10.133 -28.016 1 46.81 292 TYR B CA 1
ATOM 4645 C C . TYR B 1 292 ? 1.138 -9.141 -29.172 1 46.81 292 TYR B C 1
ATOM 4647 O O . TYR B 1 292 ? 2.15 -8.828 -29.797 1 46.81 292 TYR B O 1
#

pLDDT: mean 82.45, std 20.4, range [32.22, 98.69]

Organism: Triticum turgidum subsp. durum (NCBI:txid4567)

Secondary structure (DSSP, 8-state):
-PPTT-GGGS-SEEEEEEPPPHHHHHHHHHHTTTEEEEEEESSSS---HHHHHHHHHHHH---GGGEEEEEB-TT-SEEEEESSHHHHHHHHHHHTTT-EETTEEEEEEE--TTTT-EEEEE-EEEEEEEES--GGG-SHHHHHHHHHHTTEEEEEEPPPSSBSEEEEEEEES-GGGS-SEEEEEEEPP------------S----------S-EEEEEEEEEEEEEEEEE------SS--SS--------EEEE----TTS-TTS------TTS-----SSGGGEEE----/-PPTT-GGGS-SEEEEEEPPPHHHHHHHHHHTTTEEEEEEESSS----HHHHHHHHHHHH---GGGEEEEEB-TT-SEEEEESSHHHHHHHHHHHTTT-EETTEEEEEEE--TTTT-EEEEE-EEEEEEEES--GGG-SHHHHHHHHHHTTEEEEEEPPPSSBSEEEEEEEES-GGGS-SEEEEEEEPP---------S--S----------S-EEEEEEEEEEEEEEEEE------SS---S--------EEEE----TTS-TTS------TTS-----SSGGGEEE----

Radius of gyration: 29.23 Å; Cα contacts (8 Å, |Δi|>4): 1248; chains: 2; bounding box: 88×86×61 Å

Nearest PDB structures (foldseek):
  7evo-assembly1_G  TM=4.179E-01  e=1.466E-03  Homo sapiens
  8qzs-assembly1_2B  TM=6.291E-01  e=4.130E-02  Homo sapiens
  7lhx-assembly1_A  TM=6.282E-01  e=9.375E-02  Homo sapiens
  5wwe-assembly1_A  TM=4.348E-01  e=7.557E-03  Homo sapiens
  6cmn-assembly1_A  TM=5.964E-01  e=1.256E-01  Oryctolagus cuniculus